Protein AF-A0A6L4YR92-F1 (afdb_monomer_lite)

Secondary structure (DSSP, 8-state):
-PPP-EEE---TT-TTHHHHHHHHHHHHHHTT--EEEEEEE--HHHHHHHHHTTEEEEEEETSB--B--TT---EES-S-SS---EEEPSB--TT-SB-TTSPBPHHHHHHHHHHHHHHHHHHHHHTPEEES--S-EEEESS--GGG---EEE-TTS-EEEE--B-SSS-EEEEEEETTEEEEEEE-TTB--EEEEEEEGGGGT-SSEEEEESSEEEEEEEETTEEEEEEEESSS-EEEEE-TT-EESSGGGEETTEEEEESTT-EEEEEETTEEEEEEEEEHHHHHHB-TTS-B----------EEE--S-EEEE--GGGG-SEEEEE-S-BGGGGT--SEEEEEEEE--TT-EEEEES--SEEEEEETTEEEEEEE-TT--EEE---S-SEEEEEEEE---BSS--TTSGGGSTT---B-SEEEEEEEEEE--S-EEEEE-SS-HHHHHTSPP-S-S-EE-TTS-----SSEEEEEEEEE---TT-SEEEEEEET--SEEEEEETTEEEEEEBTTB-EEE-GGG--TT--EEEEEEEEESSTTS---EEEEEEEEE---EEEEEEETTTHHHHTTS--EE--SSB-PPTT-EEEEEEE-TTSPPSSEEEEEEEESEEEEEEETTEEEEEEE-BSTT---EESS-TTEEEE-GGG--SS--EEEEEEEE-SSS-EEEEEEEEE-

Radius of gyration: 33.11 Å; chains: 1; bounding box: 82×46×98 Å

pLDDT: mean 91.85, std 6.63, range [56.75, 98.5]

Sequence (685 aa):
NVDVAFNFYPDSRDPYLEHICYITYKRMKEIGKPLLVTETNRDTFLLRRELACGTKLLGPYNQVAGTNFGFTNSVNNWGKRETPLSFITSDYNFRSLISPAGEYDAEALESRLFGGLLASLGVTLAAAEAQMEHGFAVTAEFTVPGQKFPALALKDGGWLLCTPNTTDTAGKASIKGNDINFESKVGGGRAPFFPIMVPLRRWGLEGRLEWASAEIAHVHAVQEDVHFLFYSEGEGQVCFHFPGAEALEEELLQDGVLLLSGSGATCTVKQNNRNIYISVLEREKAARLEADGSEWKLAVPTERKETPFCGKMEMCNNFDMWMGTRKDTCVASLETHGLWRGYGLYAFCTQPGNAILLKGAADILCVHNGDAFMGTRISAGQWQFFRGVSSGEWSIRTEIWGHSNFDDSRLDGMRLKSSKGISAAYEVLQDEDISGGWAFDYWEEDAAEALKKSLNGFEPMLTLNSWNTTRMPAKCLYRKTVAPGVDSNGWILWFDGNKALAKVYVNGKAVGDIKPLDPYLDISSCLVPGRTAEIAVAAIKKDWNEPVGTARLMHCRQITDCRLFLVSDTQIPEMLKATAKPAVFPVKPQPGEVMILAFDLDTCKQGCTYVHVAGKDLKYTAVFNDRVVGRIFLDGENKPWMIGGDPYRCYLPGPWFVEKGNILSLLIEATGMEPIIEGMTLEYI

Structure (mmCIF, N/CA/C/O backbone):
data_AF-A0A6L4YR92-F1
#
_entry.id   AF-A0A6L4YR92-F1
#
loop_
_atom_site.group_PDB
_atom_site.id
_atom_site.type_symbol
_atom_site.label_atom_id
_atom_site.label_alt_id
_atom_site.label_comp_id
_atom_site.label_asym_id
_atom_site.label_entity_id
_atom_site.label_seq_id
_atom_site.pdbx_PDB_ins_code
_atom_site.Cartn_x
_atom_site.Cartn_y
_atom_site.Cartn_z
_atom_site.occupancy
_atom_site.B_iso_or_equiv
_atom_site.auth_seq_id
_atom_site.auth_comp_id
_atom_site.auth_asym_id
_atom_site.auth_atom_id
_atom_site.pdbx_PDB_model_num
ATOM 1 N N . ASN A 1 1 ? -17.371 -28.639 -2.813 1.00 59.31 1 ASN A N 1
ATOM 2 C CA . ASN A 1 1 ? -18.037 -27.404 -2.355 1.00 59.31 1 ASN A CA 1
ATOM 3 C C . ASN A 1 1 ? -16.975 -26.365 -2.087 1.00 59.31 1 ASN A C 1
ATOM 5 O O . ASN A 1 1 ? -16.130 -26.618 -1.244 1.00 59.31 1 ASN A O 1
ATOM 9 N N . VAL A 1 2 ? -16.976 -25.273 -2.849 1.00 74.44 2 VAL A N 1
ATOM 10 C CA . VAL A 1 2 ? -16.113 -24.108 -2.611 1.00 74.44 2 VAL A CA 1
ATOM 11 C C . VAL A 1 2 ? -16.999 -23.052 -1.960 1.00 74.44 2 VAL A C 1
ATOM 13 O O . VAL A 1 2 ? -18.065 -22.754 -2.499 1.00 74.44 2 VAL A O 1
ATOM 16 N N . ASP A 1 3 ? -16.615 -22.557 -0.788 1.00 81.00 3 ASP A N 1
ATOM 17 C CA . ASP A 1 3 ? -17.281 -21.407 -0.181 1.00 81.00 3 ASP A CA 1
ATOM 18 C C . ASP A 1 3 ? -16.749 -20.128 -0.830 1.00 81.00 3 ASP A C 1
ATOM 20 O O . ASP A 1 3 ? -15.551 -19.998 -1.081 1.00 81.00 3 ASP A O 1
ATOM 24 N N . VAL A 1 4 ? -17.657 -19.210 -1.160 1.00 89.12 4 VAL A N 1
ATOM 25 C CA . VAL A 1 4 ? -17.315 -17.939 -1.802 1.00 89.12 4 VAL A CA 1
ATOM 26 C C . VAL A 1 4 ? -17.094 -16.898 -0.712 1.00 89.12 4 VAL A C 1
ATOM 28 O O . VAL A 1 4 ? -17.973 -16.680 0.122 1.00 89.12 4 VAL A O 1
ATOM 31 N N . ALA A 1 5 ? -15.930 -16.260 -0.740 1.00 92.62 5 ALA A N 1
ATOM 32 C CA . ALA A 1 5 ? -15.577 -15.138 0.115 1.00 92.62 5 ALA A CA 1
ATOM 33 C C . ALA A 1 5 ? -15.182 -13.932 -0.743 1.00 92.62 5 ALA A C 1
ATOM 35 O O . ALA A 1 5 ? -14.784 -14.087 -1.902 1.00 92.62 5 ALA A O 1
ATOM 36 N N . PHE A 1 6 ? -15.320 -12.739 -0.174 1.00 94.06 6 PHE A N 1
ATOM 37 C CA . PHE A 1 6 ? -15.102 -11.475 -0.865 1.00 94.06 6 PHE A CA 1
ATOM 38 C C . PHE A 1 6 ? -14.094 -10.610 -0.110 1.00 94.06 6 PHE A C 1
ATOM 40 O O . PHE A 1 6 ? -14.077 -10.604 1.120 1.00 94.06 6 PHE A O 1
ATOM 47 N N . ASN A 1 7 ? -13.324 -9.822 -0.858 1.00 93.06 7 ASN A N 1
ATOM 48 C CA . ASN A 1 7 ? -12.559 -8.705 -0.314 1.00 93.06 7 ASN A CA 1
ATOM 49 C C . ASN A 1 7 ? -13.274 -7.409 -0.710 1.00 93.06 7 ASN A C 1
ATOM 51 O O . ASN A 1 7 ? -13.479 -7.166 -1.903 1.00 93.06 7 ASN A O 1
ATOM 55 N N . PHE A 1 8 ? -13.678 -6.601 0.268 1.00 90.69 8 PHE A N 1
ATOM 56 C CA . PHE A 1 8 ? -14.417 -5.352 0.079 1.00 90.69 8 PHE A CA 1
ATOM 57 C C . PHE A 1 8 ? -13.581 -4.177 0.578 1.00 90.69 8 PHE A C 1
ATOM 59 O O . PHE A 1 8 ? -13.360 -4.034 1.766 1.00 90.69 8 PHE A O 1
ATOM 66 N N . TYR A 1 9 ? -13.157 -3.287 -0.319 1.00 89.62 9 TYR A N 1
ATOM 67 C CA . TYR A 1 9 ? -12.459 -2.049 0.058 1.00 89.62 9 TYR A CA 1
ATOM 68 C C . TYR A 1 9 ? -13.193 -0.797 -0.447 1.00 89.62 9 TYR A C 1
ATOM 70 O O . TYR A 1 9 ? -12.629 -0.034 -1.236 1.00 89.62 9 TYR A O 1
ATOM 78 N N . PRO A 1 10 ? -14.467 -0.592 -0.068 1.00 90.81 10 PRO A N 1
ATOM 79 C CA . PRO A 1 10 ? -15.174 0.638 -0.388 1.00 90.81 10 PRO A CA 1
ATOM 80 C C . PRO A 1 10 ? -14.630 1.806 0.446 1.00 90.81 10 PRO A C 1
ATOM 82 O O . PRO A 1 10 ? -14.001 1.622 1.492 1.00 90.81 10 PRO A O 1
ATOM 85 N N . ASP A 1 11 ? -14.929 3.024 0.005 1.00 90.50 11 ASP A N 1
ATOM 86 C CA . ASP A 1 11 ? -14.863 4.185 0.889 1.00 90.50 11 ASP A CA 1
ATOM 87 C C . ASP A 1 11 ? -15.846 3.969 2.056 1.00 90.50 11 ASP A C 1
ATOM 89 O O . ASP A 1 11 ? -16.998 3.577 1.833 1.00 90.50 11 ASP A O 1
ATOM 93 N N . SER A 1 12 ? -15.423 4.211 3.305 1.00 90.25 12 SER A N 1
ATOM 94 C CA . SER A 1 12 ? -16.286 3.997 4.475 1.00 90.25 12 SER A CA 1
ATOM 95 C C . SER A 1 12 ? -17.504 4.918 4.495 1.00 90.25 12 SER A C 1
ATOM 97 O O . SER A 1 12 ? -18.468 4.627 5.200 1.00 90.25 12 SER A O 1
ATOM 99 N N . ARG A 1 13 ? -17.513 5.978 3.678 1.00 90.38 13 ARG A N 1
ATOM 100 C CA . ARG A 1 13 ? -18.628 6.905 3.463 1.00 90.38 13 ARG A CA 1
ATOM 101 C C . ARG A 1 13 ? -19.330 6.715 2.125 1.00 90.38 13 ARG A C 1
ATOM 103 O O . ARG A 1 13 ? -20.161 7.552 1.778 1.00 90.38 13 ARG A O 1
ATOM 110 N N . ASP A 1 14 ? -19.052 5.631 1.394 1.00 90.31 14 ASP A N 1
ATOM 111 C CA . ASP A 1 14 ? -19.743 5.353 0.134 1.00 90.31 14 ASP A CA 1
ATOM 112 C C . ASP A 1 14 ? -21.267 5.352 0.371 1.00 90.31 14 ASP A C 1
ATOM 114 O O . ASP A 1 14 ? -21.763 4.538 1.167 1.00 90.31 14 ASP A O 1
ATOM 118 N N . PRO A 1 15 ? -22.017 6.255 -0.288 1.00 86.88 15 PRO A N 1
ATOM 119 C CA . PRO A 1 15 ? -23.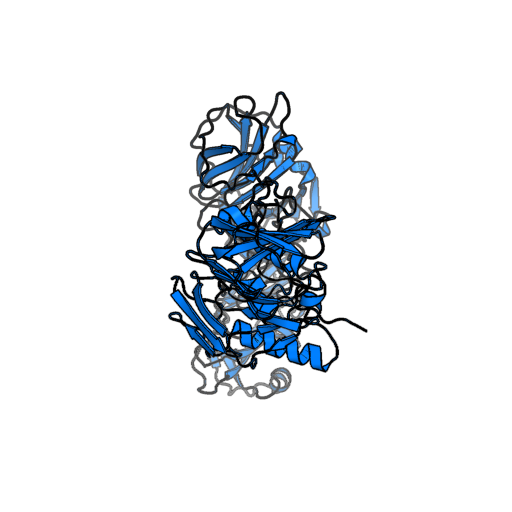459 6.368 -0.136 1.00 86.88 15 PRO A CA 1
ATOM 120 C C . PRO A 1 15 ? -24.249 5.123 -0.576 1.00 86.88 15 PRO A C 1
ATOM 122 O O . PRO A 1 15 ? -25.411 4.973 -0.205 1.00 86.88 15 PRO A O 1
ATOM 125 N N . TYR A 1 16 ? -23.655 4.240 -1.377 1.00 88.94 16 TYR A N 1
ATOM 126 C CA . TYR A 1 16 ? -24.318 3.064 -1.944 1.00 88.94 16 TYR A CA 1
ATOM 127 C C . TYR A 1 16 ? -23.929 1.749 -1.263 1.00 88.94 16 TYR A C 1
ATOM 129 O O . TYR A 1 16 ? -24.396 0.684 -1.683 1.00 88.94 16 TYR A O 1
ATOM 137 N N . LEU A 1 17 ? -23.105 1.800 -0.212 1.00 91.94 17 LEU A N 1
ATOM 138 C CA . LEU A 1 17 ? -22.574 0.609 0.448 1.00 91.94 17 LEU A CA 1
ATOM 139 C C . LEU A 1 17 ? -23.674 -0.362 0.890 1.00 91.94 17 LEU A C 1
ATOM 141 O O . LEU A 1 17 ? -23.579 -1.557 0.604 1.00 91.94 17 LEU A O 1
ATOM 145 N N . GLU A 1 18 ? -24.724 0.131 1.554 1.00 92.69 18 GLU A N 1
ATOM 146 C CA . GLU A 1 18 ? -25.806 -0.711 2.069 1.00 92.69 18 GLU A CA 1
ATOM 147 C C . GLU A 1 18 ? -26.493 -1.481 0.942 1.00 92.69 18 GLU A C 1
ATOM 149 O O . GLU A 1 18 ? -26.796 -2.668 1.070 1.00 92.69 18 GLU A O 1
ATOM 154 N N . HIS A 1 19 ? -26.708 -0.815 -0.193 1.00 91.25 19 HIS A N 1
ATOM 155 C CA . HIS A 1 19 ? -27.329 -1.418 -1.363 1.00 91.25 19 HIS A CA 1
ATOM 156 C C . HIS A 1 19 ? -26.458 -2.536 -1.949 1.00 91.25 19 HIS A C 1
ATOM 158 O O . HIS A 1 19 ? -26.958 -3.634 -2.214 1.00 91.25 19 HIS A O 1
ATOM 164 N N . ILE A 1 20 ? -25.158 -2.275 -2.111 1.00 91.94 20 ILE A N 1
ATOM 165 C CA . ILE A 1 20 ? -24.185 -3.232 -2.654 1.00 91.94 20 ILE A CA 1
ATOM 166 C C . ILE A 1 20 ? -24.067 -4.456 -1.735 1.00 91.94 20 ILE A C 1
ATOM 168 O O . ILE A 1 20 ? -24.200 -5.598 -2.195 1.00 91.94 20 ILE A O 1
ATOM 172 N N . CYS A 1 21 ? -23.881 -4.230 -0.432 1.00 94.31 21 CYS A N 1
ATOM 173 C CA . CYS A 1 21 ? -23.760 -5.298 0.557 1.00 94.31 21 CYS A CA 1
ATOM 174 C C . CYS A 1 21 ? -25.042 -6.133 0.626 1.00 94.31 21 CYS A C 1
ATOM 176 O O . CYS A 1 21 ? -24.981 -7.359 0.552 1.00 94.31 21 CYS A O 1
ATOM 178 N N . TYR A 1 22 ? -26.212 -5.490 0.674 1.00 95.00 22 TYR A N 1
ATOM 179 C CA . TYR A 1 22 ? -27.490 -6.187 0.793 1.00 95.00 22 TYR A CA 1
ATOM 180 C C . TYR A 1 22 ? -27.853 -7.012 -0.449 1.00 95.00 22 TYR A C 1
ATOM 182 O O . TYR A 1 22 ? -28.361 -8.128 -0.325 1.00 95.00 22 TYR A O 1
ATOM 190 N N . ILE A 1 23 ? -27.578 -6.515 -1.663 1.00 95.12 23 ILE A N 1
ATOM 191 C CA . ILE A 1 23 ? -27.758 -7.314 -2.888 1.00 95.12 23 ILE A CA 1
ATOM 192 C C . ILE A 1 23 ? -26.857 -8.547 -2.859 1.00 95.12 23 ILE A C 1
ATOM 194 O O . ILE A 1 23 ? -27.307 -9.642 -3.201 1.00 95.12 23 ILE A O 1
ATOM 198 N N . THR A 1 24 ? -25.604 -8.379 -2.438 1.00 95.81 24 THR A N 1
ATOM 199 C CA . THR A 1 24 ? -24.652 -9.488 -2.340 1.00 95.81 24 THR A CA 1
ATOM 200 C C . THR A 1 24 ? -25.116 -10.506 -1.298 1.00 95.81 24 THR A C 1
ATOM 202 O O . THR A 1 24 ? -25.176 -11.696 -1.597 1.00 95.81 24 THR A O 1
ATOM 205 N N . TYR A 1 25 ? -25.560 -10.047 -0.124 1.00 96.62 25 TYR A N 1
ATOM 206 C CA . TYR A 1 25 ? -26.161 -10.888 0.911 1.00 96.62 25 TYR A CA 1
ATOM 207 C C . TYR A 1 25 ? -27.347 -11.703 0.382 1.00 96.62 25 TYR A C 1
ATOM 209 O O . TYR A 1 25 ? -27.378 -12.918 0.574 1.00 96.62 25 TYR A O 1
ATOM 217 N N . LYS A 1 26 ? -28.292 -11.077 -0.335 1.00 96.94 26 LYS A N 1
ATOM 218 C CA . LYS A 1 26 ? -29.446 -11.789 -0.910 1.00 96.94 26 LYS A CA 1
ATOM 219 C C . LYS A 1 26 ? -29.023 -12.883 -1.887 1.00 96.94 26 LYS A C 1
ATOM 221 O O . LYS A 1 26 ? -29.503 -14.004 -1.766 1.00 96.94 26 LYS A O 1
ATOM 226 N N . ARG A 1 27 ? -28.081 -12.591 -2.790 1.00 96.12 27 ARG A N 1
ATOM 227 C CA . ARG A 1 27 ? -27.544 -13.583 -3.739 1.00 96.12 27 ARG A CA 1
ATOM 228 C C . ARG A 1 27 ? -26.879 -14.760 -3.028 1.00 96.12 27 ARG A C 1
ATOM 230 O O . ARG A 1 27 ? -27.079 -15.903 -3.420 1.00 96.12 27 ARG A O 1
ATOM 237 N N . MET A 1 28 ? -26.116 -14.493 -1.967 1.00 95.81 28 MET A N 1
ATOM 238 C CA . MET A 1 28 ? -25.505 -15.549 -1.155 1.00 95.81 28 MET A CA 1
ATOM 239 C C . MET A 1 28 ? -26.571 -16.388 -0.438 1.00 95.81 28 MET A C 1
ATOM 241 O O . MET A 1 28 ? -26.517 -17.619 -0.470 1.00 95.81 28 MET A O 1
ATOM 245 N N . LYS A 1 29 ? -27.598 -15.741 0.127 1.00 94.69 29 LYS A N 1
ATOM 246 C CA . LYS A 1 29 ? -28.724 -16.420 0.780 1.00 94.69 29 LYS A CA 1
ATOM 247 C C . LYS A 1 29 ? -29.507 -17.311 -0.192 1.00 94.69 29 LYS A C 1
ATOM 249 O O . LYS A 1 29 ? -29.841 -18.434 0.175 1.00 94.69 29 LYS A O 1
ATOM 254 N N . GLU A 1 30 ? -29.757 -16.852 -1.420 1.00 95.50 30 GLU A N 1
ATOM 255 C CA . GLU A 1 30 ? -30.445 -17.614 -2.480 1.00 95.50 30 GLU A CA 1
ATOM 256 C C . GLU A 1 30 ? -29.746 -18.944 -2.802 1.00 95.50 30 GLU A C 1
ATOM 258 O O . GLU A 1 30 ? -30.413 -19.934 -3.095 1.00 95.50 30 GLU A O 1
ATOM 263 N N . ILE A 1 31 ? -28.416 -18.995 -2.683 1.00 94.75 31 ILE A N 1
ATOM 264 C CA . ILE A 1 31 ? -27.623 -20.221 -2.869 1.00 94.75 31 ILE A CA 1
ATOM 265 C C . ILE A 1 31 ? -27.322 -20.960 -1.552 1.00 94.75 31 ILE A C 1
ATOM 267 O O . ILE A 1 31 ? -26.492 -21.869 -1.526 1.00 94.75 31 ILE A O 1
ATOM 271 N N . GLY A 1 32 ? -27.976 -20.580 -0.448 1.00 94.19 32 GLY A N 1
ATOM 272 C CA . GLY A 1 32 ? -27.820 -21.214 0.864 1.00 94.19 32 GLY A CA 1
ATOM 273 C C . GLY A 1 32 ? -26.460 -20.968 1.524 1.00 94.19 32 GLY A C 1
ATOM 274 O O . GLY A 1 32 ? -25.977 -21.822 2.269 1.00 94.19 32 GLY A O 1
ATOM 275 N N . LYS A 1 33 ? -25.814 -19.832 1.235 1.00 94.88 33 LYS A N 1
ATOM 276 C CA . LYS A 1 33 ? -24.490 -19.463 1.754 1.00 94.88 33 LYS A CA 1
ATOM 277 C C . LYS A 1 33 ? -24.526 -18.131 2.518 1.00 94.88 33 LYS A C 1
ATOM 279 O O . LYS A 1 33 ? -25.312 -17.248 2.180 1.00 94.88 33 LYS A O 1
ATOM 284 N N . PRO A 1 34 ? -23.683 -17.952 3.550 1.00 95.19 34 PRO A N 1
ATOM 285 C CA . PRO A 1 34 ? -23.511 -16.654 4.194 1.00 95.19 34 PRO A CA 1
ATOM 286 C C . PRO A 1 34 ? -22.682 -15.707 3.316 1.00 95.19 34 PRO A C 1
ATOM 288 O O . PRO A 1 34 ? -21.869 -16.148 2.506 1.00 95.19 34 PRO A O 1
ATOM 291 N N . LEU A 1 35 ? -22.845 -14.399 3.519 1.00 96.25 35 LEU A N 1
ATOM 292 C CA . LEU A 1 35 ? -21.902 -13.410 3.000 1.00 96.25 35 LEU A CA 1
ATOM 293 C C . LEU A 1 35 ? -20.669 -13.367 3.912 1.00 96.25 35 LEU A C 1
ATOM 295 O O . LEU A 1 35 ? -20.780 -13.014 5.089 1.00 96.25 35 LEU A O 1
ATOM 299 N N . LEU A 1 36 ? -19.512 -13.746 3.368 1.00 96.75 36 LEU A N 1
ATOM 300 C CA . LEU A 1 36 ? -18.225 -13.758 4.062 1.00 96.75 36 LEU A CA 1
ATOM 301 C C . LEU A 1 36 ? -17.308 -12.702 3.434 1.00 96.75 36 LEU A C 1
ATOM 303 O O . LEU A 1 36 ? -16.942 -12.834 2.266 1.00 96.75 36 LEU A O 1
ATOM 307 N N . VAL A 1 37 ? -16.948 -11.671 4.198 1.00 96.81 37 VAL A N 1
ATOM 308 C CA . VAL A 1 37 ? -16.006 -10.625 3.781 1.00 96.81 37 VAL A CA 1
ATOM 309 C C . VAL A 1 37 ? -14.687 -10.863 4.507 1.00 96.81 37 VAL A C 1
ATOM 311 O O . VAL A 1 37 ? -14.541 -10.514 5.675 1.00 96.81 37 VAL A O 1
ATOM 314 N N . THR A 1 38 ? -13.748 -11.531 3.841 1.00 95.19 38 THR A N 1
ATOM 315 C CA . THR A 1 38 ? -12.481 -11.984 4.438 1.00 95.19 38 THR A CA 1
ATOM 316 C C . THR A 1 38 ? -11.450 -10.882 4.594 1.00 95.19 38 THR A C 1
ATOM 318 O O . THR A 1 38 ? -10.593 -10.999 5.464 1.00 95.19 38 THR A O 1
ATOM 321 N N . GLU A 1 39 ? -11.545 -9.821 3.793 1.00 94.69 39 GLU A N 1
ATOM 322 C CA . GLU A 1 39 ? -10.717 -8.624 3.933 1.00 94.69 39 GLU A CA 1
ATOM 323 C C . GLU A 1 39 ? -11.549 -7.365 3.647 1.00 94.69 39 GLU A C 1
ATOM 325 O O . GLU A 1 39 ? -12.204 -7.268 2.608 1.00 94.69 39 GLU A O 1
ATOM 330 N N . THR A 1 40 ? -11.524 -6.406 4.571 1.00 94.56 40 THR A N 1
ATOM 331 C CA . THR A 1 40 ? -12.139 -5.076 4.442 1.00 94.56 40 THR A CA 1
ATOM 332 C C . THR A 1 40 ? -11.363 -4.034 5.246 1.00 94.56 40 THR A C 1
ATOM 334 O O . THR A 1 40 ? -10.403 -4.368 5.945 1.00 94.56 40 THR A O 1
ATOM 337 N N . ASN A 1 41 ? -11.736 -2.758 5.150 1.00 91.25 41 ASN A N 1
ATOM 338 C CA . ASN A 1 41 ? -11.138 -1.724 5.992 1.00 91.25 41 ASN A CA 1
ATOM 339 C C . ASN A 1 41 ? -11.540 -1.937 7.464 1.00 91.25 41 ASN A C 1
ATOM 341 O O . ASN A 1 41 ? -12.635 -2.393 7.774 1.00 91.25 41 ASN A O 1
ATOM 345 N N . ARG A 1 42 ? -10.644 -1.601 8.388 1.00 92.00 42 ARG A N 1
ATOM 346 C CA . ARG A 1 42 ? -10.816 -1.831 9.835 1.00 92.00 42 ARG A CA 1
ATOM 347 C C . ARG A 1 42 ? -11.644 -0.767 10.560 1.00 92.00 42 ARG A C 1
ATOM 349 O O . ARG A 1 42 ? -11.835 -0.884 11.763 1.00 92.00 42 ARG A O 1
ATOM 356 N N . ASP A 1 43 ? -12.068 0.270 9.843 1.00 92.19 43 ASP A N 1
ATOM 357 C CA . ASP A 1 43 ? -12.947 1.321 10.355 1.00 92.19 43 ASP A CA 1
ATOM 358 C C . ASP A 1 43 ? -14.257 0.694 10.865 1.00 92.19 43 ASP A C 1
ATOM 360 O O . ASP A 1 43 ? -15.020 0.094 10.103 1.00 92.19 43 ASP A O 1
ATOM 364 N N . THR A 1 44 ? -14.531 0.835 12.161 1.00 94.81 44 THR A N 1
ATOM 365 C CA . THR A 1 44 ? -15.702 0.263 12.830 1.00 94.81 44 THR A CA 1
ATOM 366 C C . THR A 1 44 ? -17.004 0.803 12.239 1.00 94.81 44 THR A C 1
ATOM 368 O O . THR A 1 44 ? -18.004 0.082 12.220 1.00 94.81 44 THR A O 1
ATOM 371 N N . PHE A 1 45 ? -17.022 2.031 11.703 1.00 95.31 45 PHE A N 1
ATOM 372 C CA . PHE A 1 45 ? -18.170 2.563 10.968 1.00 95.31 45 PHE A CA 1
ATOM 373 C C . PHE A 1 45 ? -18.497 1.692 9.754 1.00 95.31 45 PHE A C 1
ATOM 375 O O . PHE A 1 45 ? -19.651 1.294 9.587 1.00 95.31 45 PHE A O 1
ATOM 382 N N . LEU A 1 46 ? -17.490 1.330 8.954 1.00 95.88 46 LEU A N 1
ATOM 383 C CA . LEU A 1 46 ? -17.664 0.445 7.801 1.00 95.88 46 LEU A CA 1
ATOM 384 C C . LEU A 1 46 ? -18.126 -0.952 8.236 1.00 95.88 46 LEU A C 1
ATOM 386 O O . LEU A 1 46 ? -19.128 -1.454 7.725 1.00 95.88 46 LEU A O 1
ATOM 390 N N . LEU A 1 47 ? -17.443 -1.551 9.215 1.00 97.38 47 LEU A N 1
ATOM 391 C CA . LEU A 1 47 ? -17.737 -2.908 9.694 1.00 97.38 47 LEU A CA 1
ATOM 392 C C . LEU A 1 47 ? -19.180 -3.050 10.198 1.00 97.38 47 LEU A C 1
ATOM 394 O O . LEU A 1 47 ? -19.848 -4.057 9.949 1.00 97.38 47 LEU A O 1
ATOM 398 N N . ARG A 1 48 ? -19.692 -2.021 10.883 1.00 97.56 48 ARG A N 1
ATOM 399 C CA . ARG A 1 48 ? -21.084 -1.964 11.349 1.00 97.56 48 ARG A CA 1
ATOM 400 C C . ARG A 1 48 ? -22.071 -1.921 10.186 1.00 97.56 48 ARG A C 1
ATOM 402 O O . ARG A 1 48 ? -23.058 -2.655 10.211 1.00 97.56 48 ARG A O 1
ATOM 409 N N . ARG A 1 49 ? -21.798 -1.115 9.155 1.00 96.12 49 ARG A N 1
ATOM 410 C CA . ARG A 1 49 ? -22.640 -1.023 7.947 1.00 96.12 49 ARG A CA 1
ATOM 411 C C . ARG A 1 49 ? -22.678 -2.350 7.185 1.00 96.12 49 ARG A C 1
ATOM 413 O O . ARG A 1 49 ? -23.753 -2.797 6.783 1.00 96.12 49 ARG A O 1
ATOM 420 N N . GLU A 1 50 ? -21.533 -3.019 7.046 1.00 97.38 50 GLU A N 1
ATOM 421 C CA . GLU A 1 50 ? -21.443 -4.349 6.432 1.00 97.38 50 GLU A CA 1
ATOM 422 C C . GLU A 1 50 ? -22.234 -5.400 7.231 1.00 97.38 50 GLU A C 1
ATOM 424 O O . GLU A 1 50 ? -23.040 -6.139 6.655 1.00 97.38 50 GLU A O 1
ATOM 429 N N . LEU A 1 51 ? -22.071 -5.438 8.563 1.00 98.06 51 LEU A N 1
ATOM 430 C CA . LEU A 1 51 ? -22.840 -6.330 9.438 1.00 98.06 51 LEU A CA 1
ATOM 431 C C . LEU A 1 51 ? -24.345 -6.098 9.293 1.00 98.06 51 LEU A C 1
ATOM 433 O O . LEU A 1 51 ? -25.098 -7.059 9.130 1.00 98.06 51 LEU A O 1
ATOM 437 N N . ALA A 1 52 ? -24.782 -4.834 9.335 1.00 97.38 52 ALA A N 1
ATOM 438 C CA . ALA A 1 52 ? -26.190 -4.461 9.232 1.00 97.38 52 ALA A CA 1
ATOM 439 C C . ALA A 1 52 ? -26.828 -4.971 7.930 1.00 97.38 52 ALA A C 1
ATOM 441 O O . ALA A 1 52 ? -28.004 -5.332 7.905 1.00 97.38 52 ALA A O 1
ATOM 442 N N . CYS A 1 53 ? -26.034 -5.068 6.863 1.00 96.56 53 CYS A N 1
ATOM 443 C CA . CYS A 1 53 ? -26.467 -5.556 5.557 1.00 96.56 53 CYS A CA 1
ATOM 444 C C . CYS A 1 53 ? -26.363 -7.077 5.380 1.00 96.56 53 CYS A C 1
ATOM 446 O O . CYS A 1 53 ? -26.698 -7.584 4.308 1.00 96.56 53 CYS A O 1
ATOM 448 N N . GLY A 1 54 ? -25.957 -7.813 6.420 1.00 96.69 54 GLY A N 1
ATOM 449 C CA . GLY A 1 54 ? -26.025 -9.274 6.470 1.00 96.69 54 GLY A CA 1
ATOM 450 C C . GLY A 1 54 ? -24.686 -9.998 6.354 1.00 96.69 54 GLY A C 1
ATOM 451 O O . GLY A 1 54 ? -24.686 -11.231 6.307 1.00 96.69 54 GLY A O 1
ATOM 452 N N . THR A 1 55 ? -23.558 -9.281 6.340 1.00 97.25 55 THR A N 1
ATOM 453 C CA . THR A 1 55 ? -22.225 -9.895 6.401 1.00 97.25 55 THR A CA 1
ATOM 454 C C . THR A 1 55 ? -22.052 -10.675 7.706 1.00 97.25 55 THR A C 1
ATOM 456 O O . THR A 1 55 ? -22.374 -10.179 8.784 1.00 97.25 55 THR A O 1
ATOM 459 N N . LYS A 1 56 ? -21.572 -11.923 7.617 1.00 95.62 56 LYS A N 1
ATOM 460 C CA . LYS A 1 56 ? -21.436 -12.844 8.765 1.00 95.62 56 LYS A CA 1
ATOM 461 C C . LYS A 1 56 ? -20.005 -13.096 9.207 1.00 95.62 56 LYS A C 1
ATOM 463 O O . LYS A 1 56 ? -19.792 -13.490 10.348 1.00 95.62 56 LYS A O 1
ATOM 468 N N . LEU A 1 57 ? -19.046 -12.851 8.325 1.00 95.88 57 LEU A N 1
ATOM 469 C CA . LEU A 1 57 ? -17.630 -12.811 8.656 1.00 95.88 57 LEU A CA 1
ATOM 470 C C . LEU A 1 57 ? -17.088 -11.467 8.188 1.00 95.88 57 LEU A C 1
ATOM 472 O O . LEU A 1 57 ? -17.256 -11.130 7.020 1.00 95.88 57 LEU A O 1
ATOM 476 N N . LEU A 1 58 ? -16.491 -10.729 9.120 1.00 95.69 58 LEU A N 1
ATOM 477 C CA . LEU A 1 58 ? -15.851 -9.439 8.901 1.00 95.69 58 LEU A CA 1
ATOM 478 C C . LEU A 1 58 ? -14.355 -9.628 9.135 1.00 95.69 58 LEU A C 1
ATOM 480 O O . LEU A 1 58 ? -13.952 -9.950 10.253 1.00 95.69 58 LEU A O 1
ATOM 484 N N . GLY A 1 59 ? -13.549 -9.459 8.092 1.00 95.25 59 GLY A N 1
ATOM 485 C CA . GLY A 1 59 ? -12.092 -9.530 8.152 1.00 95.25 59 GLY A CA 1
ATOM 486 C C . GLY A 1 59 ? -11.449 -8.143 8.090 1.00 95.25 59 GLY A C 1
ATOM 487 O O . GLY A 1 59 ? -10.998 -7.740 7.021 1.00 95.25 59 GLY A O 1
ATOM 488 N N . PRO A 1 60 ? -11.409 -7.375 9.191 1.00 93.56 60 PRO A N 1
ATOM 489 C CA . PRO A 1 60 ? -10.789 -6.053 9.205 1.00 93.56 60 PRO A CA 1
ATOM 490 C C . PRO A 1 60 ? -9.269 -6.142 9.006 1.00 93.56 60 PRO A C 1
ATOM 492 O O . PRO A 1 60 ? -8.540 -6.644 9.862 1.00 93.56 60 PRO A O 1
ATOM 495 N N . TYR A 1 61 ? -8.780 -5.603 7.892 1.00 91.31 61 TYR A N 1
ATOM 496 C CA . TYR A 1 61 ? -7.368 -5.573 7.519 1.00 91.31 61 TYR A CA 1
ATOM 497 C C . TYR A 1 61 ? -6.807 -4.141 7.695 1.00 91.31 61 TYR A C 1
ATOM 499 O O . TYR A 1 61 ? -7.264 -3.197 7.050 1.00 91.31 61 TYR A O 1
ATOM 507 N N . ASN A 1 62 ? -5.830 -3.862 8.566 1.00 87.69 62 ASN A N 1
ATOM 508 C CA . ASN A 1 62 ? -5.185 -4.715 9.569 1.00 87.69 62 ASN A CA 1
ATOM 509 C C . ASN A 1 62 ? -5.558 -4.283 10.988 1.00 87.69 62 ASN A C 1
ATOM 511 O O . ASN A 1 62 ? -5.536 -3.098 11.307 1.00 87.69 62 ASN A O 1
ATOM 515 N N . GLN A 1 63 ? -5.830 -5.244 11.867 1.00 90.75 63 GLN A N 1
ATOM 516 C CA . GLN A 1 63 ? -5.969 -4.968 13.302 1.00 90.75 63 GLN A CA 1
ATOM 517 C C . GLN A 1 63 ? -4.603 -4.713 13.952 1.00 90.75 63 GLN A C 1
ATOM 519 O O . GLN A 1 63 ? -4.464 -3.793 14.754 1.00 90.75 63 GLN A O 1
ATOM 524 N N . VAL A 1 64 ? -3.591 -5.489 13.551 1.00 92.44 64 VAL A N 1
ATOM 525 C CA . VAL A 1 64 ? -2.181 -5.313 13.917 1.00 92.44 64 VAL A CA 1
ATOM 526 C C . VAL A 1 64 ? -1.352 -5.541 12.661 1.00 92.44 64 VAL A C 1
ATOM 528 O O . VAL A 1 64 ? -1.339 -6.652 12.138 1.00 92.44 64 VAL A O 1
ATOM 531 N N . ALA A 1 65 ? -0.696 -4.505 12.147 1.00 88.31 65 ALA A N 1
ATOM 532 C CA . ALA A 1 65 ? 0.092 -4.636 10.921 1.00 88.31 65 ALA A CA 1
ATOM 533 C C . ALA A 1 65 ? 1.589 -4.860 11.182 1.00 88.31 65 ALA A C 1
ATOM 535 O O . ALA A 1 65 ? 2.188 -5.751 10.584 1.00 88.31 65 ALA A O 1
ATOM 536 N N . GLY A 1 66 ? 2.186 -4.094 12.102 1.00 93.00 66 GLY A N 1
ATOM 537 C CA . GLY A 1 66 ? 3.596 -4.232 12.481 1.00 93.00 66 GLY A CA 1
ATOM 538 C C . GLY A 1 66 ? 4.580 -3.460 11.593 1.00 93.00 66 GLY A C 1
ATOM 539 O O . GLY A 1 66 ? 4.250 -2.423 11.019 1.00 93.00 66 GLY A O 1
ATOM 540 N N . THR A 1 67 ? 5.813 -3.963 11.513 1.00 95.19 67 THR A N 1
ATOM 541 C CA . THR A 1 67 ? 6.935 -3.347 10.784 1.00 95.19 67 THR A CA 1
ATOM 542 C C . THR A 1 67 ? 7.543 -4.361 9.820 1.00 95.19 67 THR A C 1
ATOM 544 O O . THR A 1 67 ? 7.834 -5.494 10.206 1.00 95.19 67 THR A O 1
ATOM 547 N N . ASN A 1 68 ? 7.808 -3.941 8.584 1.00 96.06 68 ASN A N 1
ATOM 548 C CA . ASN A 1 68 ? 8.554 -4.723 7.600 1.00 96.06 68 ASN A CA 1
ATOM 549 C C . ASN A 1 68 ? 10.062 -4.618 7.883 1.00 96.06 68 ASN A C 1
ATOM 551 O O . ASN A 1 68 ? 10.775 -3.835 7.257 1.00 96.06 68 ASN A O 1
ATOM 555 N N . PHE A 1 69 ? 10.550 -5.384 8.861 1.00 95.88 69 PHE A N 1
ATOM 556 C CA . PHE A 1 69 ? 11.981 -5.475 9.169 1.00 95.88 69 PHE A CA 1
ATOM 557 C C . PHE A 1 69 ? 12.774 -6.145 8.038 1.00 95.88 69 PHE A C 1
ATOM 559 O O . PHE A 1 69 ? 12.231 -6.910 7.238 1.00 95.88 69 PHE A O 1
ATOM 566 N N . GLY A 1 70 ? 14.090 -5.931 7.985 1.00 95.06 70 GLY A N 1
ATOM 567 C CA . GLY A 1 70 ? 14.893 -6.535 6.922 1.00 95.06 70 GLY A CA 1
ATOM 568 C C . GLY A 1 70 ? 14.572 -5.967 5.542 1.00 95.06 70 GLY A C 1
ATOM 569 O O . GLY A 1 70 ? 14.196 -4.809 5.379 1.00 95.06 70 GLY A O 1
ATOM 570 N N . PHE A 1 71 ? 14.709 -6.826 4.537 1.00 94.88 71 PHE A N 1
ATOM 571 C CA . PHE A 1 71 ? 14.324 -6.555 3.153 1.00 94.88 71 PHE A CA 1
ATOM 572 C C . PHE A 1 71 ? 12.993 -7.251 2.832 1.00 94.88 71 PHE A C 1
ATOM 574 O O . PHE A 1 71 ? 12.875 -7.981 1.849 1.00 94.88 71 PHE A O 1
ATOM 581 N N . THR A 1 72 ? 12.002 -7.094 3.718 1.00 94.56 72 THR A N 1
ATOM 582 C CA . THR A 1 72 ? 10.680 -7.743 3.598 1.00 94.56 72 THR A CA 1
ATOM 583 C C . THR A 1 72 ? 9.574 -6.815 3.101 1.00 94.56 72 THR A C 1
ATOM 585 O O . THR A 1 72 ? 8.427 -7.239 2.982 1.00 94.56 72 THR A O 1
ATOM 588 N N . ASN A 1 73 ? 9.905 -5.566 2.757 1.00 94.94 73 ASN A N 1
ATOM 589 C CA . ASN A 1 73 ? 8.988 -4.694 2.026 1.00 94.94 73 ASN A CA 1
ATOM 590 C C . ASN A 1 73 ? 8.610 -5.313 0.666 1.00 94.94 73 ASN A C 1
ATOM 592 O O . ASN A 1 73 ? 9.265 -6.222 0.156 1.00 94.94 73 ASN A O 1
ATOM 596 N N . SER A 1 74 ? 7.552 -4.782 0.063 1.00 94.19 74 SER A N 1
ATOM 597 C CA . SER A 1 74 ? 7.082 -5.143 -1.275 1.00 94.19 74 SER A CA 1
ATOM 598 C C . SER A 1 74 ? 6.899 -3.898 -2.141 1.00 94.19 74 SER A C 1
ATOM 600 O O . SER A 1 74 ? 6.962 -2.765 -1.657 1.00 94.19 74 SER A O 1
ATOM 602 N N . VAL A 1 75 ? 6.675 -4.110 -3.434 1.00 94.44 75 VAL A N 1
ATOM 603 C CA . VAL A 1 75 ? 6.147 -3.087 -4.349 1.00 94.44 75 VAL A CA 1
ATOM 604 C C . VAL A 1 75 ? 4.766 -3.516 -4.818 1.00 94.44 75 VAL A C 1
ATOM 606 O O . VAL A 1 75 ? 4.517 -4.705 -4.957 1.00 94.44 75 VAL A O 1
ATOM 609 N N . ASN A 1 76 ? 3.836 -2.614 -5.093 1.00 92.69 76 ASN A N 1
ATOM 610 C CA . ASN A 1 76 ? 2.523 -3.017 -5.597 1.00 92.69 76 ASN A CA 1
ATOM 611 C C . ASN A 1 76 ? 1.854 -1.962 -6.467 1.00 92.69 76 ASN A C 1
ATOM 613 O O . ASN A 1 76 ? 2.494 -1.002 -6.887 1.00 92.69 76 ASN A O 1
ATOM 617 N N . ASN A 1 77 ? 0.587 -2.209 -6.802 1.00 91.75 77 ASN A N 1
ATOM 618 C CA . ASN A 1 77 ? -0.201 -1.396 -7.718 1.00 91.75 77 ASN A CA 1
ATOM 619 C C . ASN A 1 77 ? -1.136 -0.397 -7.006 1.00 91.75 77 ASN A C 1
ATOM 621 O O . ASN A 1 77 ? -2.113 0.062 -7.602 1.00 91.75 77 ASN A O 1
ATOM 625 N N . TRP A 1 78 ? -0.850 -0.062 -5.742 1.00 91.44 78 TRP A N 1
ATOM 626 C CA . TRP A 1 78 ? -1.588 0.927 -4.941 1.00 91.44 78 TRP A CA 1
ATOM 627 C C . TRP A 1 78 ? -1.118 2.371 -5.184 1.00 91.44 78 TRP A C 1
ATOM 629 O O . TRP A 1 78 ? -1.427 3.281 -4.410 1.00 91.44 78 TRP A O 1
ATOM 639 N N . GLY A 1 79 ? -0.341 2.592 -6.245 1.00 90.06 79 GLY A N 1
ATOM 640 C CA . GLY A 1 79 ? 0.063 3.909 -6.702 1.00 90.06 79 GLY A CA 1
ATOM 641 C C . GLY A 1 79 ? -1.082 4.699 -7.334 1.00 90.06 79 GLY A C 1
ATOM 642 O O . GLY A 1 79 ? -2.268 4.378 -7.230 1.00 90.06 79 GLY A O 1
ATOM 643 N N . LYS A 1 80 ? -0.719 5.783 -8.015 1.00 85.94 80 LYS A N 1
ATOM 644 C CA . LYS A 1 80 ? -1.680 6.667 -8.680 1.00 85.94 80 LYS A CA 1
ATOM 645 C C . LYS A 1 80 ? -2.052 6.112 -10.054 1.00 85.94 80 LYS A C 1
ATOM 647 O O . LYS A 1 80 ? -1.389 5.242 -10.607 1.00 85.94 80 LYS A O 1
ATOM 652 N N . ARG A 1 81 ? -3.115 6.654 -10.655 1.00 76.31 81 ARG A N 1
ATOM 653 C CA . ARG A 1 81 ? -3.626 6.194 -11.959 1.00 76.31 81 ARG A CA 1
ATOM 654 C C . ARG A 1 81 ? -2.555 6.163 -13.060 1.00 76.31 81 ARG A C 1
ATOM 656 O O . ARG A 1 81 ? -2.538 5.223 -13.850 1.00 76.31 81 ARG A O 1
ATOM 663 N N . GLU A 1 82 ? -1.703 7.185 -13.114 1.00 79.81 82 GLU A N 1
ATOM 664 C CA . GLU A 1 82 ? -0.645 7.332 -14.126 1.00 79.81 82 GLU A CA 1
ATOM 665 C C . GLU A 1 82 ? 0.664 6.639 -13.722 1.00 79.81 82 GLU A C 1
ATOM 667 O O . GLU A 1 82 ? 1.427 6.211 -14.579 1.00 79.81 82 GLU A O 1
ATOM 672 N N . THR A 1 83 ? 0.893 6.470 -12.420 1.00 84.62 83 THR A N 1
ATOM 673 C CA . THR A 1 83 ? 2.062 5.807 -11.833 1.00 84.62 83 THR A CA 1
ATOM 674 C C . THR A 1 83 ? 1.581 4.728 -10.864 1.00 84.62 83 THR A C 1
ATOM 676 O O . THR A 1 83 ? 1.513 4.962 -9.657 1.00 84.62 83 THR A O 1
ATOM 679 N N . PRO A 1 84 ? 1.187 3.545 -11.376 1.00 89.94 84 PRO A N 1
ATOM 680 C CA . PRO A 1 84 ? 0.548 2.518 -10.558 1.00 89.94 84 PRO A CA 1
ATOM 681 C C . PRO A 1 84 ? 1.484 1.919 -9.515 1.00 89.94 84 PRO A C 1
ATOM 683 O O . PRO A 1 84 ? 1.010 1.391 -8.520 1.00 89.94 84 PRO A O 1
ATOM 686 N N . LEU A 1 85 ? 2.792 2.021 -9.735 1.00 93.00 85 LEU A N 1
ATOM 687 C CA . LEU A 1 85 ? 3.813 1.546 -8.823 1.00 93.00 85 LEU A CA 1
ATOM 688 C C . LEU A 1 85 ? 3.770 2.285 -7.484 1.00 93.00 85 LEU A C 1
ATOM 690 O O . LEU A 1 85 ? 3.836 3.514 -7.426 1.00 93.00 85 LEU A O 1
ATOM 694 N N . SER A 1 86 ? 3.771 1.509 -6.412 1.00 95.00 86 SER A N 1
ATOM 695 C CA . SER A 1 86 ? 3.927 1.978 -5.045 1.00 95.00 86 SER A CA 1
ATOM 696 C C . SER A 1 86 ? 4.898 1.105 -4.270 1.00 95.00 86 SER A C 1
ATOM 698 O O . SER A 1 86 ? 4.996 -0.098 -4.498 1.00 95.00 86 SER A O 1
ATOM 700 N N . PHE A 1 87 ? 5.638 1.725 -3.361 1.00 96.44 87 PHE A N 1
ATOM 701 C CA . PHE A 1 87 ? 6.621 1.074 -2.508 1.00 96.44 87 PHE A CA 1
ATOM 702 C C . PHE A 1 87 ? 6.030 0.934 -1.113 1.00 96.44 87 PHE A C 1
ATOM 704 O O . PHE A 1 87 ? 5.558 1.915 -0.534 1.00 96.44 87 PHE A O 1
ATOM 711 N N . ILE A 1 88 ? 6.065 -0.276 -0.560 1.00 96.50 88 ILE A N 1
ATOM 712 C CA . ILE A 1 88 ? 5.593 -0.502 0.799 1.00 96.50 88 ILE A CA 1
ATOM 713 C C . ILE A 1 88 ? 6.629 0.004 1.803 1.00 96.50 88 ILE A C 1
ATOM 715 O O . ILE A 1 88 ? 7.809 -0.348 1.733 1.00 96.50 88 ILE A O 1
ATOM 719 N N . THR A 1 89 ? 6.185 0.828 2.744 1.00 96.81 89 THR A N 1
ATOM 720 C CA . THR A 1 89 ? 6.996 1.412 3.817 1.00 96.81 89 THR A CA 1
ATOM 721 C C . THR A 1 89 ? 7.482 0.365 4.816 1.00 96.81 89 THR A C 1
ATOM 723 O O . THR A 1 89 ? 6.951 -0.744 4.909 1.00 96.81 89 THR A O 1
ATOM 726 N N . SER A 1 90 ? 8.538 0.709 5.558 1.00 97.00 90 SER A N 1
ATOM 727 C CA . SER A 1 90 ? 9.043 -0.152 6.635 1.00 97.00 90 SER A CA 1
ATOM 728 C C . SER A 1 90 ? 8.134 -0.093 7.852 1.00 97.00 90 SER A C 1
ATOM 730 O O . SER A 1 90 ? 7.744 -1.139 8.361 1.00 97.00 90 SER A O 1
ATOM 732 N N . ASP A 1 91 ? 7.711 1.106 8.257 1.00 95.62 91 ASP A N 1
ATOM 733 C CA . ASP A 1 91 ? 6.531 1.239 9.102 1.00 95.62 91 ASP A CA 1
ATOM 734 C C . ASP A 1 91 ? 5.313 0.755 8.315 1.00 95.62 91 ASP A C 1
ATOM 736 O O . ASP A 1 91 ? 4.895 1.402 7.357 1.00 95.62 91 ASP A O 1
ATOM 740 N N . TYR A 1 92 ? 4.761 -0.389 8.700 1.00 94.44 92 TYR A N 1
ATOM 741 C CA . TYR A 1 92 ? 3.593 -0.970 8.056 1.00 94.44 92 TYR A CA 1
ATOM 742 C C . TYR A 1 92 ? 2.331 -0.728 8.880 1.00 94.44 92 TYR A C 1
ATOM 744 O O . TYR A 1 92 ? 1.337 -1.407 8.668 1.00 94.44 92 TYR A O 1
ATOM 752 N N . ASN A 1 93 ? 2.344 0.238 9.813 1.00 91.19 93 ASN A N 1
ATOM 753 C CA . ASN A 1 93 ? 1.251 0.482 10.749 1.00 91.19 93 ASN A CA 1
ATOM 754 C C . ASN A 1 93 ? -0.114 0.569 10.068 1.00 91.19 93 ASN A C 1
ATOM 756 O O . ASN A 1 93 ? -1.098 0.142 10.647 1.00 91.19 93 ASN A O 1
ATOM 760 N N . PHE A 1 94 ? -0.221 1.132 8.865 1.00 88.69 94 PHE A N 1
ATOM 761 C CA . PHE A 1 94 ? -1.491 1.280 8.155 1.00 88.69 94 PHE A CA 1
ATOM 762 C C . PHE A 1 94 ? -2.569 2.053 8.936 1.00 88.69 94 PHE A C 1
ATOM 764 O O . PHE A 1 94 ? -3.721 2.040 8.523 1.00 88.69 94 PHE A O 1
ATOM 771 N N . ARG A 1 95 ? -2.207 2.756 10.026 1.00 86.81 95 ARG A N 1
ATOM 772 C CA . ARG A 1 95 ? -3.106 3.254 11.092 1.00 86.81 95 ARG A CA 1
ATOM 773 C C . ARG A 1 95 ? -3.944 2.134 11.736 1.00 86.81 95 ARG A C 1
ATOM 775 O O . ARG A 1 95 ? -5.158 2.276 11.866 1.00 86.81 95 ARG A O 1
ATOM 782 N N . SER A 1 96 ? -3.319 0.992 12.015 1.00 90.38 96 SER A N 1
ATOM 783 C CA . SER A 1 96 ? -3.930 -0.200 12.620 1.00 90.38 96 SER A CA 1
ATOM 784 C C . SER A 1 96 ? -4.534 0.107 13.987 1.00 90.38 96 SER A C 1
ATOM 786 O O . SER A 1 96 ? -4.174 1.096 14.615 1.00 90.38 96 SER A O 1
ATOM 788 N N . LEU A 1 97 ? -5.417 -0.775 14.467 1.00 91.19 97 LEU A N 1
ATOM 789 C CA . LEU A 1 97 ? -5.963 -0.678 15.828 1.00 91.19 97 LEU A CA 1
ATOM 790 C C . LEU A 1 97 ? -4.851 -0.737 16.880 1.00 91.19 97 LEU A C 1
ATOM 792 O O . LEU A 1 97 ? -4.949 -0.093 17.920 1.00 91.19 97 LEU A O 1
ATOM 796 N N . ILE A 1 98 ? -3.808 -1.523 16.597 1.00 91.19 98 ILE A N 1
ATOM 797 C CA . ILE A 1 98 ? -2.610 -1.646 17.419 1.00 91.19 98 ILE A CA 1
ATOM 798 C C . ILE A 1 98 ? -1.389 -1.300 16.561 1.00 91.19 98 ILE A C 1
ATOM 800 O O . ILE A 1 98 ? -1.162 -1.904 15.506 1.00 91.19 98 ILE A O 1
ATOM 804 N N . SER A 1 99 ? -0.607 -0.325 17.023 1.00 88.75 99 SER A N 1
ATOM 805 C CA . SER A 1 99 ? 0.618 0.151 16.385 1.00 88.75 99 SER A CA 1
ATOM 806 C C . SER A 1 99 ? 1.710 -0.928 16.388 1.00 88.75 99 SER A C 1
ATOM 808 O O . SER A 1 99 ? 1.652 -1.876 17.178 1.00 88.75 99 SER A O 1
ATOM 810 N N . PRO A 1 100 ? 2.770 -0.789 15.572 1.00 86.69 100 PRO A N 1
ATOM 811 C CA . PRO A 1 100 ? 3.904 -1.713 15.596 1.00 86.69 100 PRO A CA 1
ATOM 812 C C . PRO A 1 100 ? 4.605 -1.815 16.956 1.00 86.69 100 PRO A C 1
ATOM 814 O O . PRO A 1 100 ? 5.251 -2.821 17.237 1.00 86.69 100 PRO A O 1
ATOM 817 N N . ALA A 1 101 ? 4.458 -0.794 17.802 1.00 87.44 101 ALA A N 1
ATOM 818 C CA . ALA A 1 101 ? 4.993 -0.779 19.156 1.00 87.44 101 ALA A CA 1
ATOM 819 C C . ALA A 1 101 ? 4.024 -1.329 20.219 1.00 87.44 101 ALA A C 1
ATOM 821 O O . ALA A 1 101 ? 4.366 -1.338 21.400 1.00 87.44 101 ALA A O 1
ATOM 822 N N . GLY A 1 102 ? 2.836 -1.792 19.818 1.00 88.31 102 GLY A N 1
ATOM 823 C CA . GLY A 1 102 ? 1.817 -2.326 20.723 1.00 88.31 102 GLY A CA 1
ATOM 824 C C . GLY A 1 102 ? 0.901 -1.272 21.351 1.00 88.31 102 GLY A C 1
ATOM 825 O O . GLY A 1 102 ? 0.167 -1.591 22.283 1.00 88.31 102 GLY A O 1
ATOM 826 N N . GLU A 1 103 ? 0.934 -0.028 20.870 1.00 88.31 103 GLU A N 1
ATOM 827 C CA . GLU A 1 103 ? 0.042 1.034 21.349 1.00 88.31 103 GLU A CA 1
ATOM 828 C C . GLU A 1 103 ? -1.319 0.942 20.665 1.00 88.31 103 GLU A C 1
ATOM 830 O O . GLU A 1 103 ? -1.401 0.549 19.506 1.00 88.31 103 GLU A O 1
ATOM 835 N N . TYR A 1 104 ? -2.380 1.362 21.342 1.00 89.50 104 TYR A N 1
ATOM 836 C CA . TYR A 1 104 ? -3.727 1.334 20.783 1.00 89.50 104 TYR A CA 1
ATOM 837 C C . TYR A 1 104 ? -4.081 2.668 20.129 1.00 89.50 104 TYR A C 1
ATOM 839 O O . TYR A 1 104 ? -3.812 3.728 20.694 1.00 89.50 104 TYR A O 1
ATOM 847 N N . ASP A 1 105 ? -4.713 2.606 18.961 1.00 87.69 105 ASP A N 1
ATOM 848 C CA . ASP A 1 105 ? -5.328 3.756 18.295 1.00 87.69 105 ASP A CA 1
ATOM 849 C C . ASP A 1 105 ? -6.708 4.070 18.911 1.00 87.69 105 ASP A C 1
ATOM 851 O O . ASP A 1 105 ? -7.315 3.224 19.573 1.00 87.69 105 ASP A O 1
ATOM 855 N N . ALA A 1 106 ? -7.237 5.276 18.684 1.00 86.56 106 ALA A N 1
ATOM 856 C CA . ALA A 1 106 ? -8.587 5.648 19.112 1.00 86.56 106 ALA A CA 1
ATOM 857 C C . ALA A 1 106 ? -9.654 4.694 18.547 1.00 86.56 106 ALA A C 1
ATOM 859 O O . ALA A 1 106 ? -10.628 4.374 19.229 1.00 86.56 106 ALA A O 1
ATOM 860 N N . GLU A 1 107 ? -9.432 4.165 17.342 1.00 91.12 107 GLU A N 1
ATOM 861 C CA . GLU A 1 107 ? -10.315 3.181 16.713 1.00 91.12 107 GLU A CA 1
ATOM 862 C C . GLU A 1 107 ? -10.411 1.860 17.509 1.00 91.12 107 GLU A C 1
ATOM 864 O O . GLU A 1 107 ? -11.406 1.136 17.415 1.00 91.12 107 GLU A O 1
ATOM 869 N N . ALA A 1 108 ? -9.429 1.551 18.368 1.00 91.69 108 ALA A N 1
ATOM 870 C CA . ALA A 1 108 ? -9.498 0.392 19.256 1.00 91.69 108 ALA A CA 1
ATOM 871 C C . ALA A 1 108 ? -10.634 0.512 20.283 1.00 91.69 108 ALA A C 1
ATOM 873 O O . ALA A 1 108 ? -11.272 -0.492 20.601 1.00 91.69 108 ALA A O 1
ATOM 874 N N . LEU A 1 109 ? -10.932 1.724 20.769 1.00 91.38 109 LEU A N 1
ATOM 875 C CA . LEU A 1 109 ? -12.066 1.960 21.671 1.00 91.38 109 LEU A CA 1
ATOM 876 C C . LEU A 1 109 ? -13.397 1.655 20.968 1.00 91.38 109 LEU A C 1
ATOM 878 O O . LEU A 1 109 ? -14.278 1.023 21.551 1.00 91.38 109 LEU A O 1
ATOM 882 N N . GLU A 1 110 ? -13.522 2.028 19.694 1.00 93.25 110 GLU A N 1
ATOM 883 C CA . GLU A 1 110 ? -14.705 1.723 18.881 1.00 93.25 110 GLU A CA 1
ATOM 884 C C . GLU A 1 110 ? -14.856 0.225 18.627 1.00 93.25 110 GLU A C 1
ATOM 886 O O . GLU A 1 110 ? -15.941 -0.343 18.786 1.00 93.25 110 GLU A O 1
ATOM 891 N N . SER A 1 111 ? -13.743 -0.433 18.304 1.00 93.88 111 SER A N 1
ATOM 892 C CA . SER A 1 111 ? -13.694 -1.879 18.110 1.00 93.88 111 SER A CA 1
ATOM 893 C C . SER A 1 111 ? -14.079 -2.642 19.378 1.00 93.88 111 SER A C 1
ATOM 895 O O . SER A 1 111 ? -14.738 -3.677 19.280 1.00 93.88 111 SER A O 1
ATOM 897 N N . ARG A 1 112 ? -13.736 -2.135 20.571 1.00 93.88 112 ARG A N 1
ATOM 898 C CA . ARG A 1 112 ? -14.155 -2.726 21.852 1.00 93.88 112 ARG A CA 1
ATOM 899 C C . ARG A 1 112 ? -15.667 -2.641 22.059 1.00 93.88 112 ARG A C 1
ATOM 901 O O . ARG A 1 112 ? -16.280 -3.657 22.381 1.00 93.88 112 ARG A O 1
ATOM 908 N N . LEU A 1 113 ? -16.280 -1.480 21.808 1.00 95.56 113 LEU A N 1
ATOM 909 C CA . LEU A 1 113 ? -17.741 -1.319 21.877 1.00 95.56 113 LEU A CA 1
ATOM 910 C C . LEU A 1 113 ? -18.454 -2.256 20.899 1.00 95.56 113 LEU A C 1
ATOM 912 O O . LEU A 1 113 ? -19.416 -2.935 21.254 1.00 95.56 113 LEU A O 1
ATOM 916 N N . PHE A 1 114 ? -17.962 -2.324 19.662 1.00 96.81 114 PHE A N 1
ATOM 917 C CA . PHE A 1 114 ? -18.539 -3.206 18.658 1.00 96.81 114 PHE A CA 1
ATOM 918 C C . PHE A 1 114 ? -18.355 -4.684 19.023 1.00 96.81 114 PHE A C 1
ATOM 920 O O . PHE A 1 114 ? -19.313 -5.451 18.967 1.00 96.81 114 PHE A O 1
ATOM 927 N N . GLY A 1 115 ? -17.165 -5.080 19.480 1.00 95.44 115 GLY A N 1
ATOM 928 C CA . GLY A 1 115 ? -16.890 -6.430 19.970 1.00 95.44 115 GLY A CA 1
ATOM 929 C C . GLY A 1 115 ? -17.788 -6.834 21.141 1.00 95.44 115 GLY A C 1
ATOM 930 O O . GLY A 1 115 ? -18.290 -7.958 21.165 1.00 95.44 115 GLY A O 1
ATOM 931 N N . GLY A 1 116 ? -18.065 -5.912 22.065 1.00 95.12 116 GLY A N 1
ATOM 932 C CA . GLY A 1 116 ? -18.979 -6.141 23.180 1.00 95.12 116 GLY A CA 1
ATOM 933 C C . GLY A 1 116 ? -20.434 -6.355 22.738 1.00 95.12 116 GLY A C 1
ATOM 934 O O . GLY A 1 116 ? -21.078 -7.299 23.208 1.00 95.12 116 GLY A O 1
ATOM 935 N N . LEU A 1 117 ? -20.936 -5.593 21.756 1.00 96.50 117 LEU A N 1
ATOM 936 C CA . LEU A 1 117 ? -22.236 -5.854 21.113 1.00 96.50 117 LEU A CA 1
ATOM 937 C C . LEU A 1 117 ? -22.280 -7.265 20.501 1.00 96.50 117 LEU A C 1
ATOM 939 O O . LEU A 1 117 ? -23.231 -8.021 20.736 1.00 96.50 117 LEU A O 1
ATOM 943 N N . LEU A 1 118 ? -21.242 -7.631 19.736 1.00 96.56 118 LEU A N 1
ATOM 944 C CA . LEU A 1 118 ? -21.136 -8.947 19.102 1.00 96.56 118 LEU A CA 1
ATOM 945 C C . LEU A 1 118 ? -21.150 -10.073 20.142 1.00 96.56 118 LEU A C 1
ATOM 947 O O . LEU A 1 118 ? -21.901 -11.036 19.985 1.00 96.56 118 LEU A O 1
ATOM 951 N N . ALA A 1 119 ? -20.371 -9.946 21.219 1.00 94.81 119 ALA A N 1
ATOM 952 C CA . ALA A 1 119 ? -20.298 -10.933 22.293 1.00 94.81 119 ALA A CA 1
ATOM 953 C C . ALA A 1 119 ? -21.633 -11.076 23.045 1.00 94.81 119 ALA A C 1
ATOM 955 O O . ALA A 1 119 ? -22.084 -12.192 23.311 1.00 94.81 119 ALA A O 1
ATOM 956 N N . SER A 1 120 ? -22.315 -9.958 23.310 1.00 95.25 120 SER A N 1
ATOM 957 C CA . SER A 1 120 ? -23.588 -9.921 24.046 1.00 95.25 120 SER A CA 1
ATOM 958 C C . SER A 1 120 ? -24.707 -10.688 23.333 1.00 95.25 120 SER A C 1
ATOM 960 O O . SER A 1 120 ? -25.524 -11.379 23.958 1.00 95.25 120 SER A O 1
ATOM 962 N N . LEU A 1 121 ? -24.748 -10.589 22.002 1.00 95.69 121 LEU A N 1
ATOM 963 C CA . LEU A 1 121 ? -25.797 -11.182 21.169 1.00 95.69 121 LEU A CA 1
ATOM 964 C C . LEU A 1 121 ? -25.369 -12.505 20.513 1.00 95.69 121 LEU A C 1
ATOM 966 O O . LEU A 1 121 ? -26.218 -13.354 20.222 1.00 95.69 121 LEU A O 1
ATOM 970 N N . GLY A 1 122 ? -24.072 -12.755 20.347 1.00 94.44 122 GLY A N 1
ATOM 971 C CA . GLY A 1 122 ? -23.497 -14.035 19.930 1.00 94.44 122 GLY A CA 1
ATOM 972 C C . GLY A 1 122 ? -24.288 -14.735 18.820 1.00 94.44 122 GLY A C 1
ATOM 973 O O . GLY A 1 122 ? -24.519 -14.187 17.742 1.00 94.44 122 GLY A O 1
ATOM 974 N N . VAL A 1 123 ? -24.772 -15.947 19.108 1.00 94.56 123 VAL A N 1
ATOM 975 C CA . VAL A 1 123 ? -25.478 -16.805 18.136 1.00 94.56 123 VAL A CA 1
ATOM 976 C C . VAL A 1 123 ? -26.744 -16.164 17.547 1.00 94.56 123 VAL A C 1
ATOM 978 O O . VAL A 1 123 ? -27.056 -16.427 16.385 1.00 94.56 123 VAL A O 1
ATOM 981 N N . THR A 1 124 ? -27.468 -15.314 18.289 1.00 96.12 124 THR A N 1
ATOM 982 C CA . THR A 1 124 ? -28.702 -14.699 17.755 1.00 96.12 124 THR A CA 1
ATOM 983 C C . THR A 1 124 ? -28.398 -13.673 16.674 1.00 96.12 124 THR A C 1
ATOM 985 O O . THR A 1 124 ? -29.107 -13.608 15.673 1.00 96.12 124 THR A O 1
ATOM 988 N N . LEU A 1 125 ? -27.293 -12.939 16.838 1.00 97.12 125 LEU A N 1
ATOM 989 C CA . LEU A 1 125 ? -26.789 -11.989 15.852 1.00 97.12 125 LEU A CA 1
ATOM 990 C C . LEU A 1 125 ? -26.117 -12.701 14.671 1.00 97.12 125 LEU A C 1
ATOM 992 O O . LEU A 1 125 ? -26.358 -12.359 13.510 1.00 97.12 125 LEU A O 1
ATOM 996 N N . ALA A 1 126 ? -25.334 -13.747 14.949 1.00 95.88 126 ALA A N 1
ATOM 997 C CA . ALA A 1 126 ? -24.715 -14.568 13.910 1.00 95.88 126 ALA A CA 1
ATOM 998 C C . ALA A 1 126 ? -25.769 -15.148 12.949 1.00 95.88 126 ALA A C 1
ATOM 1000 O O . ALA A 1 126 ? -25.587 -15.119 11.733 1.00 95.88 126 ALA A O 1
ATOM 1001 N N . ALA A 1 127 ? -26.910 -15.589 13.482 1.00 96.19 127 ALA A N 1
ATOM 1002 C CA . ALA A 1 127 ? -28.029 -16.111 12.702 1.00 96.19 127 ALA A CA 1
ATOM 1003 C C . ALA A 1 127 ? -29.063 -15.052 12.269 1.00 96.19 127 ALA A C 1
ATOM 1005 O O . ALA A 1 127 ? -30.060 -15.415 11.651 1.00 96.19 127 ALA A O 1
ATOM 1006 N N . ALA A 1 128 ? -28.849 -13.769 12.578 1.00 97.81 128 ALA A N 1
ATOM 1007 C CA . ALA A 1 128 ? -29.802 -12.716 12.244 1.00 97.81 128 ALA A CA 1
ATOM 1008 C C . ALA A 1 128 ? -29.953 -12.526 10.728 1.00 97.81 128 ALA A C 1
ATOM 1010 O O . ALA A 1 128 ? -28.993 -12.691 9.970 1.00 97.81 128 ALA A O 1
ATOM 1011 N N . GLU A 1 129 ? -31.130 -12.112 10.281 1.00 97.69 129 GLU A N 1
ATOM 1012 C CA . GLU A 1 129 ? -31.382 -11.823 8.870 1.00 97.69 129 GLU A CA 1
ATOM 1013 C C . GLU A 1 129 ? -31.410 -10.320 8.613 1.00 97.69 129 GLU A C 1
ATOM 1015 O O . GLU A 1 129 ? -32.118 -9.587 9.298 1.00 97.69 129 GLU A O 1
ATOM 1020 N N . ALA A 1 130 ? -30.664 -9.860 7.608 1.00 97.75 130 ALA A N 1
ATOM 1021 C CA . ALA A 1 130 ? -30.718 -8.462 7.200 1.00 97.75 130 ALA A CA 1
ATOM 1022 C C . ALA A 1 130 ? -32.011 -8.174 6.433 1.00 97.75 130 ALA A C 1
ATOM 1024 O O . ALA A 1 130 ? -32.400 -8.925 5.531 1.00 97.75 130 ALA A O 1
ATOM 1025 N N . GLN A 1 131 ? -32.657 -7.062 6.768 1.00 95.94 131 GLN A N 1
ATOM 1026 C CA . GLN A 1 131 ? -33.886 -6.591 6.146 1.00 95.94 131 GLN A CA 1
ATOM 1027 C C . GLN A 1 131 ? -33.821 -5.085 5.894 1.00 95.94 131 GLN A C 1
ATOM 1029 O O . GLN A 1 131 ? -33.407 -4.313 6.753 1.00 95.94 131 GLN A O 1
ATOM 1034 N N . MET A 1 132 ? -34.270 -4.680 4.705 1.00 92.56 132 MET A N 1
ATOM 1035 C CA . MET A 1 132 ? -34.444 -3.269 4.330 1.00 92.56 132 MET A CA 1
ATOM 1036 C C . MET A 1 132 ? -35.898 -2.799 4.478 1.00 92.56 132 MET A C 1
ATOM 1038 O O . MET A 1 132 ? -36.176 -1.609 4.386 1.00 92.56 132 MET A O 1
ATOM 1042 N N . GLU A 1 133 ? -36.831 -3.735 4.665 1.00 91.50 133 GLU A N 1
ATOM 1043 C CA . GLU A 1 133 ? -38.263 -3.486 4.837 1.00 91.50 133 GLU A CA 1
ATOM 1044 C C . GLU A 1 133 ? -38.709 -4.151 6.140 1.00 91.50 133 GLU A C 1
ATOM 1046 O O . GLU A 1 133 ? -39.122 -5.303 6.157 1.00 91.50 133 GLU A O 1
ATOM 1051 N N . HIS A 1 134 ? -38.545 -3.430 7.249 1.00 92.25 134 HIS A N 1
ATOM 1052 C CA . HIS A 1 134 ? -38.734 -3.941 8.616 1.00 92.25 134 HIS A CA 1
ATOM 1053 C C . HIS A 1 134 ? -39.869 -3.229 9.382 1.00 92.25 134 HIS A C 1
ATOM 1055 O O . HIS A 1 134 ? -40.144 -3.557 10.532 1.00 92.25 134 HIS A O 1
ATOM 1061 N N . GLY A 1 135 ? -40.526 -2.233 8.774 1.00 90.94 135 GLY A N 1
ATOM 1062 C CA . GLY A 1 135 ? -41.681 -1.537 9.363 1.00 90.94 135 GLY A CA 1
ATOM 1063 C C . GLY A 1 135 ? -41.363 -0.414 10.362 1.00 90.94 135 GLY A C 1
ATOM 1064 O O . GLY A 1 135 ? -42.290 0.140 10.946 1.00 90.94 135 GLY A O 1
ATOM 1065 N N . PHE A 1 136 ? -40.091 -0.036 10.534 1.00 93.31 136 PHE A N 1
ATOM 1066 C CA . PHE A 1 136 ? -39.712 1.149 11.318 1.00 93.31 136 PHE A CA 1
ATOM 1067 C C . PHE A 1 136 ? -39.511 2.339 10.378 1.00 93.31 136 PHE A C 1
ATOM 1069 O O . PHE A 1 136 ? -38.752 2.251 9.414 1.00 93.31 136 PHE A O 1
ATOM 1076 N N . ALA A 1 137 ? -40.180 3.449 10.662 1.00 92.88 137 ALA A N 1
ATOM 1077 C CA . ALA A 1 137 ? -39.956 4.720 9.997 1.00 92.88 137 ALA A CA 1
ATOM 1078 C C . ALA A 1 137 ? -38.820 5.462 10.706 1.00 92.88 137 ALA A C 1
ATOM 1080 O O . ALA A 1 137 ? -38.889 5.702 11.912 1.00 92.88 137 ALA A O 1
ATOM 1081 N N . VAL A 1 138 ? -37.792 5.837 9.949 1.00 93.25 138 VAL A N 1
ATOM 1082 C CA . VAL A 1 138 ? -36.645 6.596 10.451 1.00 93.25 138 VAL A CA 1
ATOM 1083 C C . VAL A 1 138 ? -36.586 7.925 9.712 1.00 93.25 138 VAL A C 1
ATOM 1085 O O . VAL A 1 138 ? -36.498 7.958 8.487 1.00 93.25 138 VAL A O 1
ATOM 1088 N N . THR A 1 139 ? -36.649 9.025 10.458 1.00 92.88 139 THR A N 1
ATOM 1089 C CA . THR A 1 139 ? -36.427 10.381 9.936 1.00 92.88 139 THR A CA 1
ATOM 1090 C C . THR A 1 139 ? -35.140 10.919 10.539 1.00 92.88 139 THR A C 1
ATOM 1092 O O . THR A 1 139 ? -35.007 10.919 11.758 1.00 92.88 139 THR A O 1
ATOM 1095 N N . ALA A 1 140 ? -34.199 11.367 9.712 1.00 92.94 140 ALA A N 1
ATOM 1096 C CA . ALA A 1 140 ? -32.900 11.852 10.167 1.00 92.94 140 ALA A CA 1
ATOM 1097 C C . ALA A 1 140 ? -32.611 13.269 9.656 1.00 92.94 140 ALA A C 1
ATOM 1099 O O . ALA A 1 140 ? -32.981 13.619 8.536 1.00 92.94 140 ALA A O 1
ATOM 1100 N N . GLU A 1 141 ? -31.915 14.064 10.470 1.00 93.50 141 GLU A N 1
ATOM 1101 C CA . GLU A 1 141 ? -31.408 15.399 10.107 1.00 93.50 141 GLU A CA 1
ATOM 1102 C C . GLU A 1 141 ? -30.167 15.339 9.197 1.00 93.50 141 GLU A C 1
ATOM 1104 O O . GLU A 1 141 ? -29.703 16.359 8.693 1.00 93.50 141 GLU A O 1
ATOM 1109 N N . PHE A 1 142 ? -29.620 14.143 8.981 1.00 90.00 142 PHE A N 1
ATOM 1110 C CA . PHE A 1 142 ? -28.478 13.881 8.113 1.00 90.00 142 PHE A CA 1
ATOM 1111 C C . PHE A 1 142 ? -28.899 13.098 6.867 1.00 90.00 142 PHE A C 1
ATOM 1113 O O . PHE A 1 142 ? -29.902 12.383 6.843 1.00 90.00 142 PHE A O 1
ATOM 1120 N N . THR A 1 143 ? -28.117 13.243 5.797 1.00 73.38 143 THR A N 1
ATOM 1121 C CA . THR A 1 143 ? -28.431 12.605 4.516 1.00 73.38 143 THR A CA 1
ATOM 1122 C C . THR A 1 143 ? -28.049 11.133 4.549 1.00 73.38 143 THR A C 1
ATOM 1124 O O . THR A 1 143 ? -26.875 10.805 4.699 1.00 73.38 143 THR A O 1
ATOM 1127 N N . VAL A 1 144 ? -29.036 10.263 4.330 1.00 69.00 144 VAL A N 1
ATOM 1128 C CA . VAL A 1 144 ? -28.828 8.850 4.001 1.00 69.00 144 VAL A CA 1
ATOM 1129 C C . VAL A 1 144 ? -29.356 8.618 2.583 1.00 69.00 144 VAL A C 1
ATOM 1131 O O . VAL A 1 144 ? -30.562 8.743 2.349 1.00 69.00 144 VAL A O 1
ATOM 1134 N N . PRO A 1 145 ? -28.484 8.342 1.607 1.00 60.81 145 PRO A N 1
ATOM 1135 C CA . PRO A 1 145 ? -28.869 8.068 0.226 1.00 60.81 145 PRO A CA 1
ATOM 1136 C C . PRO A 1 145 ? -29.931 6.966 0.145 1.00 60.81 145 PRO A C 1
ATOM 1138 O O . PRO A 1 145 ? -29.774 5.874 0.682 1.00 60.81 145 PRO A O 1
ATOM 1141 N N . GLY A 1 146 ? -31.058 7.273 -0.499 1.00 64.62 146 GLY A N 1
ATOM 1142 C CA . GLY A 1 146 ? -32.200 6.359 -0.606 1.00 64.62 146 GLY A CA 1
ATOM 1143 C C . GLY A 1 146 ? -33.019 6.160 0.679 1.00 64.62 146 GLY A C 1
ATOM 1144 O O . GLY A 1 146 ? -34.019 5.450 0.613 1.00 64.62 146 GLY A O 1
ATOM 1145 N N . GLN A 1 147 ? -32.634 6.777 1.809 1.00 66.62 147 GLN A N 1
ATOM 1146 C CA . GLN A 1 147 ? -33.317 6.727 3.116 1.00 66.62 147 GLN A CA 1
ATOM 1147 C C . GLN A 1 147 ? -33.665 5.312 3.614 1.00 66.62 147 GLN A C 1
ATOM 1149 O O . GLN A 1 147 ? -34.638 5.122 4.343 1.00 66.62 147 GLN A O 1
ATOM 1154 N N . LYS A 1 148 ? -32.887 4.298 3.220 1.00 82.38 148 LYS A N 1
ATOM 1155 C CA . LYS A 1 148 ? -33.079 2.929 3.705 1.00 82.38 148 LYS A CA 1
ATOM 1156 C C . LYS A 1 148 ? -32.103 2.642 4.831 1.00 82.38 148 LYS A C 1
ATOM 1158 O O . LYS A 1 148 ? -30.895 2.757 4.655 1.00 82.38 148 LYS A O 1
ATOM 1163 N N . PHE A 1 149 ? -32.655 2.249 5.968 1.00 92.31 149 PHE A N 1
ATOM 1164 C CA . PHE A 1 149 ? -31.912 1.906 7.167 1.00 92.31 149 PHE A CA 1
ATOM 1165 C C . PHE A 1 149 ? -31.945 0.387 7.332 1.00 92.31 149 PHE A C 1
ATOM 1167 O O . PHE A 1 149 ? -33.031 -0.176 7.425 1.00 92.31 149 PHE A O 1
ATOM 1174 N N . PRO A 1 150 ? -30.803 -0.312 7.292 1.00 95.25 150 PRO A N 1
ATOM 1175 C CA . PRO A 1 150 ? -30.808 -1.757 7.454 1.00 95.25 150 PRO A CA 1
ATOM 1176 C C . PRO A 1 150 ? -31.149 -2.146 8.895 1.00 95.25 150 PRO A C 1
ATOM 1178 O O . PRO A 1 150 ? -30.647 -1.556 9.853 1.00 95.25 150 PRO A O 1
ATOM 1181 N N . ALA A 1 151 ? -31.954 -3.195 9.048 1.00 97.12 151 ALA A N 1
ATOM 1182 C CA . ALA A 1 151 ? -32.215 -3.829 10.332 1.00 97.12 151 ALA A CA 1
ATOM 1183 C C . ALA A 1 151 ? -31.841 -5.313 10.295 1.00 97.12 151 ALA A C 1
ATOM 1185 O O . ALA A 1 151 ? -32.033 -5.996 9.289 1.00 97.12 151 ALA A O 1
ATOM 1186 N N . LEU A 1 152 ? -31.342 -5.826 11.416 1.00 98.50 152 LEU A N 1
ATOM 1187 C CA . LEU A 1 152 ? -31.070 -7.245 11.616 1.00 98.50 152 LEU A CA 1
ATOM 1188 C C . LEU A 1 152 ? -32.185 -7.860 12.461 1.00 98.50 152 LEU A C 1
ATOM 1190 O O . LEU A 1 152 ? -32.293 -7.557 13.648 1.00 98.50 152 LEU A O 1
ATOM 1194 N N . ALA A 1 153 ? -32.988 -8.735 11.857 1.00 98.31 153 ALA A N 1
ATOM 1195 C CA . ALA A 1 153 ? -33.969 -9.561 12.554 1.00 98.31 153 ALA A CA 1
ATOM 1196 C C . ALA A 1 153 ? -33.234 -10.658 13.332 1.00 98.31 153 ALA A C 1
ATOM 1198 O O . ALA A 1 153 ? -32.633 -11.546 12.723 1.00 98.31 153 ALA A O 1
ATOM 1199 N N . LEU A 1 154 ? -33.245 -10.600 14.662 1.00 98.19 154 LEU A N 1
ATOM 1200 C CA . LEU A 1 154 ? -32.519 -11.557 15.496 1.00 98.19 154 LEU A CA 1
ATOM 1201 C C . LEU A 1 154 ? -33.217 -12.924 15.496 1.00 98.19 154 LEU A C 1
ATOM 1203 O O . LEU A 1 154 ? -34.446 -13.004 15.533 1.00 98.19 154 LEU A O 1
ATOM 1207 N N . LYS A 1 155 ? -32.437 -14.015 15.519 1.00 96.62 155 LYS A N 1
ATOM 1208 C CA . LYS A 1 155 ? -32.968 -15.394 15.483 1.00 96.62 155 LYS A CA 1
ATOM 1209 C C . LYS A 1 155 ? -33.978 -15.672 16.597 1.00 96.62 155 LYS A C 1
ATOM 1211 O O . LYS A 1 155 ? -34.955 -16.387 16.392 1.00 96.62 155 LYS A O 1
ATOM 1216 N N . ASP A 1 156 ? -33.721 -15.120 17.778 1.00 94.75 156 ASP A N 1
ATOM 1217 C CA . ASP A 1 156 ? -34.540 -15.358 18.965 1.00 94.75 156 ASP A CA 1
ATOM 1218 C C . ASP A 1 156 ? -35.690 -14.353 19.113 1.00 94.75 156 ASP A C 1
ATOM 1220 O O . ASP A 1 156 ? -36.415 -14.444 20.103 1.00 94.75 156 ASP A O 1
ATOM 1224 N N . GLY A 1 157 ? -35.870 -13.438 18.157 1.00 95.88 157 GLY A N 1
ATOM 1225 C CA . GLY A 1 157 ? -36.832 -12.338 18.204 1.00 95.88 157 GLY A CA 1
ATOM 1226 C C . GLY A 1 157 ? -36.177 -10.985 18.493 1.00 95.88 157 GLY A C 1
ATOM 1227 O O . GLY A 1 157 ? -35.091 -10.914 19.071 1.00 95.88 157 GLY A O 1
ATOM 1228 N N . GLY A 1 158 ? -36.859 -9.913 18.092 1.00 97.00 158 GLY A N 1
ATOM 1229 C CA . GLY A 1 158 ? -36.351 -8.544 18.180 1.00 97.00 158 GLY A CA 1
ATOM 1230 C C . GLY A 1 158 ? -35.465 -8.142 17.001 1.00 97.00 158 GLY A C 1
ATOM 1231 O O . GLY A 1 158 ? -35.242 -8.913 16.062 1.00 97.00 158 GLY A O 1
ATOM 1232 N N . TRP A 1 159 ? -34.970 -6.909 17.058 1.00 98.06 159 TRP A N 1
ATOM 1233 C CA . TRP A 1 159 ? -34.247 -6.257 15.973 1.00 98.06 159 TRP A CA 1
ATOM 1234 C C . TRP A 1 159 ? -33.038 -5.482 16.486 1.00 98.06 159 TRP A C 1
ATOM 1236 O O . TRP A 1 159 ? -33.059 -4.950 17.595 1.00 98.06 159 TRP A O 1
ATOM 1246 N N . LEU A 1 160 ? -32.022 -5.354 15.633 1.00 98.19 160 LEU A N 1
ATOM 1247 C CA . LEU A 1 160 ? -31.051 -4.263 15.706 1.00 98.19 160 LEU A CA 1
ATOM 1248 C C . LEU A 1 160 ? -31.247 -3.356 14.497 1.00 98.19 160 LEU A C 1
ATOM 1250 O O . LEU A 1 160 ? -30.992 -3.781 13.370 1.00 98.19 160 LEU A O 1
ATOM 1254 N N . LEU A 1 161 ? -31.689 -2.124 14.720 1.00 97.69 161 LEU A N 1
ATOM 1255 C CA . LEU A 1 161 ? -31.826 -1.123 13.668 1.00 97.69 161 LEU A CA 1
ATOM 1256 C C . LEU A 1 161 ? -30.527 -0.324 13.553 1.00 97.69 161 LEU A C 1
ATOM 1258 O O . LEU A 1 161 ? -30.110 0.308 14.521 1.00 97.69 161 LEU A O 1
ATOM 1262 N N . CYS A 1 162 ? -29.892 -0.348 12.383 1.00 96.75 162 CYS A N 1
ATOM 1263 C CA . CYS A 1 162 ? -28.682 0.419 12.125 1.00 96.75 162 CYS A CA 1
ATOM 1264 C C . CYS A 1 162 ? -29.023 1.777 11.508 1.00 96.75 162 CYS A C 1
ATOM 1266 O O . CYS A 1 162 ? -29.717 1.835 10.490 1.00 96.75 162 CYS A O 1
ATOM 1268 N N . THR A 1 163 ? -28.504 2.867 12.080 1.00 95.12 163 THR A N 1
ATOM 1269 C CA . THR A 1 163 ? -28.730 4.224 11.552 1.00 95.12 163 THR A CA 1
ATOM 1270 C C . THR A 1 163 ? -27.433 4.926 11.147 1.00 95.12 163 THR A C 1
ATOM 1272 O O . THR A 1 163 ? -26.962 5.792 11.884 1.00 95.12 163 THR A O 1
ATOM 1275 N N . PRO A 1 164 ? -26.823 4.577 9.998 1.00 94.12 164 PRO A N 1
ATOM 1276 C CA . PRO A 1 164 ? -25.567 5.177 9.564 1.00 94.12 164 PRO A CA 1
ATOM 1277 C C . PRO A 1 164 ? -25.726 6.660 9.209 1.00 94.12 164 PRO A C 1
ATOM 1279 O O . PRO A 1 164 ? -26.583 7.032 8.411 1.00 94.12 164 PRO A O 1
ATOM 1282 N N . ASN A 1 165 ? -24.854 7.500 9.760 1.00 93.38 165 ASN A N 1
ATOM 1283 C CA . ASN A 1 165 ? -24.681 8.897 9.384 1.00 93.38 165 ASN A CA 1
ATOM 1284 C C . ASN A 1 165 ? -23.377 9.041 8.586 1.00 93.38 165 ASN A C 1
ATOM 1286 O O . ASN A 1 165 ? -22.286 9.065 9.152 1.00 93.38 165 ASN A O 1
ATOM 1290 N N . THR A 1 166 ? -23.487 9.141 7.260 1.00 91.56 166 THR A N 1
ATOM 1291 C CA . THR A 1 166 ? -22.336 9.269 6.347 1.00 91.56 166 THR A CA 1
ATOM 1292 C C . THR A 1 166 ? -21.789 10.699 6.248 1.00 91.56 166 THR A C 1
ATOM 1294 O O . THR A 1 166 ? -20.861 10.942 5.479 1.00 91.56 166 THR A O 1
ATOM 1297 N N . THR A 1 167 ? -22.365 11.656 6.983 1.00 91.69 167 THR A N 1
ATOM 1298 C CA . THR A 1 167 ? -21.915 13.057 7.005 1.00 91.69 167 THR A CA 1
ATOM 1299 C C . THR A 1 167 ? -20.841 13.288 8.074 1.00 91.69 167 THR A C 1
ATOM 1301 O O . THR A 1 167 ? -20.599 12.431 8.920 1.00 91.69 167 THR A O 1
ATOM 1304 N N . ASP A 1 168 ? -20.193 14.455 8.049 1.00 91.31 168 ASP A N 1
ATOM 1305 C CA . ASP A 1 168 ? -19.179 14.849 9.042 1.00 91.31 168 ASP A CA 1
ATOM 1306 C C . ASP A 1 168 ? -19.765 15.355 10.365 1.00 91.31 168 ASP A C 1
ATOM 1308 O O . ASP A 1 168 ? -19.078 15.404 11.384 1.00 91.31 168 ASP A O 1
ATOM 1312 N N . THR A 1 169 ? -21.035 15.751 10.366 1.00 93.31 169 THR A N 1
ATOM 1313 C CA . THR A 1 169 ? -21.676 16.398 11.509 1.00 93.31 169 THR A CA 1
ATOM 1314 C C . THR A 1 169 ? -22.663 15.467 12.189 1.00 93.31 169 THR A C 1
ATOM 1316 O O . THR A 1 169 ? -23.379 14.707 11.537 1.00 93.31 169 THR A O 1
ATOM 1319 N N . ALA A 1 170 ? -22.745 15.562 13.514 1.00 94.25 170 ALA A N 1
ATOM 1320 C CA . ALA A 1 170 ? -23.800 14.893 14.258 1.00 94.25 170 ALA A CA 1
ATOM 1321 C C . ALA A 1 170 ? -25.186 15.434 13.866 1.00 94.25 170 ALA A C 1
ATOM 1323 O O . ALA A 1 170 ? -25.329 16.620 13.571 1.00 94.25 170 ALA A O 1
ATOM 1324 N N . GLY A 1 171 ? -26.205 14.583 13.938 1.00 94.50 171 GLY A N 1
ATOM 1325 C CA . GLY A 1 171 ? -27.605 14.975 13.773 1.00 94.50 171 GLY A CA 1
ATOM 1326 C C . GLY A 1 171 ? -28.539 14.033 14.522 1.00 94.50 171 GLY A C 1
ATOM 1327 O O . GLY A 1 171 ? -28.103 13.010 15.055 1.00 94.50 171 GLY A O 1
ATOM 1328 N N . LYS A 1 172 ? -29.822 14.381 14.599 1.00 95.00 172 LYS A N 1
ATOM 1329 C CA . LYS A 1 172 ? -30.831 13.543 15.257 1.00 95.00 172 LYS A CA 1
ATOM 1330 C C . LYS A 1 172 ? -31.469 12.550 14.292 1.00 95.00 172 LYS A C 1
ATOM 1332 O O . LYS A 1 172 ? -31.718 12.873 13.131 1.00 95.00 172 LYS A O 1
ATOM 1337 N N . ALA A 1 173 ? -31.776 11.363 14.803 1.00 94.56 173 ALA A N 1
ATOM 1338 C CA . ALA A 1 173 ? -32.637 10.375 14.168 1.00 94.56 173 ALA A CA 1
ATOM 1339 C C . ALA A 1 173 ? -33.873 10.132 15.048 1.00 94.56 173 ALA A C 1
ATOM 1341 O O . ALA A 1 173 ? -33.740 9.882 16.244 1.00 94.56 173 ALA A O 1
ATOM 1342 N N . SER A 1 174 ? -35.064 10.200 14.453 1.00 95.38 174 SER A N 1
ATOM 1343 C CA . SER A 1 174 ? -36.353 9.870 15.069 1.00 95.38 174 SER A CA 1
ATOM 1344 C C . SER A 1 174 ? -36.850 8.540 14.510 1.00 95.38 174 SER A C 1
ATOM 1346 O O . SER A 1 174 ? -36.959 8.386 13.290 1.00 95.38 174 SER A O 1
ATOM 1348 N N . ILE A 1 175 ? -37.128 7.583 15.396 1.00 95.69 175 ILE A N 1
ATOM 1349 C CA . ILE A 1 175 ? -37.502 6.208 15.062 1.00 95.69 175 ILE A CA 1
ATOM 1350 C C . ILE A 1 175 ? -38.920 5.947 15.568 1.00 95.69 175 ILE A C 1
ATOM 1352 O O . ILE A 1 175 ? -39.205 6.134 16.751 1.00 95.69 175 ILE A O 1
ATOM 1356 N N . LYS A 1 176 ? -39.808 5.506 14.668 1.00 95.62 176 LYS A N 1
ATOM 1357 C CA . LYS A 1 176 ? -41.221 5.216 14.959 1.00 95.62 176 LYS A CA 1
ATOM 1358 C C . LYS A 1 176 ? -41.673 3.901 14.332 1.00 95.62 176 LYS A C 1
ATOM 1360 O O . LYS A 1 176 ? -41.338 3.621 13.184 1.00 95.62 176 LYS A O 1
ATOM 1365 N N . GLY A 1 177 ? -42.497 3.133 15.039 1.00 92.06 177 GLY A N 1
ATOM 1366 C CA . GLY A 1 177 ? -43.153 1.928 14.510 1.00 92.06 177 GLY A CA 1
ATOM 1367 C C . GLY A 1 177 ? -43.232 0.802 15.537 1.00 92.06 177 GLY A C 1
ATOM 1368 O O . GLY A 1 177 ? -42.395 0.728 16.424 1.00 92.06 177 GLY A O 1
ATOM 1369 N N . ASN A 1 178 ? -44.224 -0.084 15.421 1.00 83.81 178 ASN A N 1
ATOM 1370 C CA . ASN A 1 178 ? -44.460 -1.164 16.396 1.00 83.81 178 ASN A CA 1
ATOM 1371 C C . ASN A 1 178 ? -44.549 -0.645 17.848 1.00 83.81 178 ASN A C 1
ATOM 1373 O O . ASN A 1 178 ? -43.856 -1.144 18.727 1.00 83.81 178 ASN A O 1
ATOM 1377 N N . ASP A 1 179 ? -45.353 0.401 18.067 1.00 85.94 179 ASP A N 1
ATOM 1378 C CA . ASP A 1 179 ? -45.587 1.054 19.369 1.00 85.94 179 ASP A CA 1
ATOM 1379 C C . ASP A 1 179 ? -44.359 1.696 20.043 1.00 85.94 179 ASP A C 1
ATOM 1381 O O . ASP A 1 179 ? -44.453 2.170 21.175 1.00 85.94 179 ASP A O 1
ATOM 1385 N N . ILE A 1 180 ? -43.225 1.807 19.339 1.00 91.81 180 ILE A N 1
ATOM 1386 C CA . ILE A 1 180 ? -42.056 2.560 19.812 1.00 91.81 180 ILE A CA 1
ATOM 1387 C C . ILE A 1 180 ? -42.001 3.954 19.177 1.00 91.81 180 ILE A C 1
ATOM 1389 O O . ILE A 1 180 ? -42.384 4.158 18.017 1.00 91.81 180 ILE A O 1
ATOM 1393 N N . ASN A 1 181 ? -41.479 4.911 19.939 1.00 94.69 181 ASN A N 1
ATOM 1394 C CA . ASN A 1 181 ? -41.187 6.264 19.483 1.00 94.69 181 ASN A CA 1
ATOM 1395 C C . ASN A 1 181 ? -40.047 6.839 20.326 1.00 94.69 181 ASN A C 1
ATOM 1397 O O . ASN A 1 181 ? -40.252 7.144 21.499 1.00 94.69 181 ASN A O 1
ATOM 1401 N N . PHE A 1 182 ? -38.865 6.985 19.735 1.00 94.88 182 PHE A N 1
ATOM 1402 C CA . PHE A 1 182 ? -37.718 7.581 20.415 1.00 94.88 182 PHE A CA 1
ATOM 1403 C C . PHE A 1 182 ? -36.843 8.379 19.451 1.00 94.88 182 PHE A C 1
ATOM 1405 O O . PHE A 1 182 ? -36.915 8.231 18.228 1.00 94.88 182 PHE A O 1
ATOM 1412 N N . GLU A 1 183 ? -35.999 9.229 20.026 1.00 94.88 183 GLU A N 1
ATOM 1413 C CA . GLU A 1 183 ? -34.978 9.979 19.305 1.00 94.88 183 GLU A CA 1
ATOM 1414 C C . GLU A 1 183 ? -33.592 9.597 19.819 1.00 94.88 183 GLU A C 1
ATOM 1416 O O . GLU A 1 183 ? -33.418 9.250 20.988 1.00 94.88 183 GLU A O 1
ATOM 1421 N N . SER A 1 184 ? -32.599 9.661 18.938 1.00 94.50 184 SER A N 1
ATOM 1422 C CA . SER A 1 184 ? -31.199 9.495 19.310 1.00 94.50 184 SER A CA 1
ATOM 1423 C C . SER A 1 184 ? -30.314 10.439 18.508 1.00 94.50 184 SER A C 1
ATOM 1425 O O . SER A 1 184 ? -30.601 10.766 17.351 1.00 94.50 184 SER A O 1
ATOM 1427 N N . LYS A 1 185 ? -29.227 10.893 19.130 1.00 94.75 185 LYS A N 1
ATOM 1428 C CA . LYS A 1 185 ? -28.181 11.659 18.457 1.00 94.75 185 LYS A CA 1
ATOM 1429 C C . LYS A 1 185 ? -27.197 10.687 17.812 1.00 94.75 185 LYS A C 1
ATOM 1431 O O . LYS A 1 185 ? -26.696 9.779 18.466 1.00 94.75 185 LYS A O 1
ATOM 1436 N N . VAL A 1 186 ? -26.895 10.915 16.538 1.00 94.38 186 VAL A N 1
ATOM 1437 C CA . VAL A 1 186 ? -25.965 10.099 15.756 1.00 94.38 186 VAL A CA 1
ATOM 1438 C C . VAL A 1 186 ? -24.815 10.973 15.269 1.00 94.38 186 VAL A C 1
ATOM 1440 O O . VAL A 1 186 ? -25.015 11.871 14.447 1.00 94.38 186 VAL A O 1
ATOM 1443 N N . GLY A 1 187 ? -23.608 10.716 15.768 1.00 93.50 187 GLY A N 1
ATOM 1444 C CA . GLY A 1 187 ? -22.382 11.381 15.337 1.00 93.50 187 GLY A CA 1
ATOM 1445 C C . GLY A 1 187 ? -22.087 11.210 13.848 1.00 93.50 187 GLY A C 1
ATOM 1446 O O . GLY A 1 187 ? -22.520 10.244 13.220 1.00 93.50 187 GLY A O 1
ATOM 1447 N N . GLY A 1 188 ? -21.337 12.153 13.277 1.00 92.94 188 GLY A N 1
ATOM 1448 C CA . GLY A 1 188 ? -20.843 12.029 11.906 1.00 92.94 188 GLY A CA 1
ATOM 1449 C C . GLY A 1 188 ? -19.898 10.834 11.764 1.00 92.94 188 GLY A C 1
ATOM 1450 O O . GLY A 1 188 ? -19.081 10.583 12.650 1.00 92.94 188 GLY A O 1
ATOM 1451 N N . GLY A 1 189 ? -20.030 10.070 10.679 1.00 92.50 189 GLY A N 1
ATOM 1452 C CA . GLY A 1 189 ? -19.268 8.838 10.462 1.00 92.50 189 GLY A CA 1
ATOM 1453 C C . GLY A 1 189 ? -19.575 7.732 11.477 1.00 92.50 189 GLY A C 1
ATOM 1454 O O . GLY A 1 189 ? -18.679 6.965 11.819 1.00 92.50 189 GLY A O 1
ATOM 1455 N N . ARG A 1 190 ? -20.805 7.661 12.010 1.00 93.69 190 ARG A N 1
ATOM 1456 C CA . ARG A 1 190 ? -21.233 6.640 12.988 1.00 93.69 190 ARG A CA 1
ATOM 1457 C C . ARG A 1 190 ? -22.427 5.834 12.491 1.00 93.69 190 ARG A C 1
ATOM 1459 O O . ARG A 1 190 ? -23.282 6.351 11.783 1.00 93.69 190 ARG A O 1
ATOM 1466 N N . ALA A 1 191 ? -22.486 4.563 12.884 1.00 95.19 191 ALA A N 1
ATOM 1467 C CA . ALA A 1 191 ? -23.538 3.612 12.515 1.00 95.19 191 ALA A CA 1
ATOM 1468 C C . ALA A 1 191 ? -24.029 2.850 13.759 1.00 95.19 191 ALA A C 1
ATOM 1470 O O . ALA A 1 191 ? -23.688 1.674 13.935 1.00 95.19 191 ALA A O 1
ATOM 1471 N N . PRO A 1 192 ? -24.755 3.518 14.673 1.00 96.06 192 PRO A N 1
ATOM 1472 C CA . PRO A 1 192 ? -25.246 2.887 15.886 1.00 96.06 192 PRO A CA 1
ATOM 1473 C C . PRO A 1 192 ? -26.267 1.789 15.579 1.00 96.06 192 PRO A C 1
ATOM 1475 O O . PRO A 1 192 ? -26.982 1.861 14.577 1.00 96.06 192 PRO A O 1
ATOM 1478 N N . PHE A 1 193 ? -26.334 0.788 16.456 1.00 97.94 193 PHE A N 1
ATOM 1479 C CA . PHE A 1 193 ? -27.351 -0.258 16.461 1.00 97.94 193 PHE A CA 1
ATOM 1480 C C . PHE A 1 193 ? -28.313 -0.053 17.631 1.00 97.94 193 PHE A C 1
ATOM 1482 O O . PHE A 1 193 ? -27.963 -0.310 18.783 1.00 97.94 193 PHE A O 1
ATOM 1489 N N . PHE A 1 194 ? -29.547 0.343 17.329 1.00 97.69 194 PHE A N 1
ATOM 1490 C CA . PHE A 1 194 ? -30.601 0.472 18.329 1.00 97.69 194 PHE A CA 1
ATOM 1491 C C . PHE A 1 194 ? -31.333 -0.865 18.507 1.00 97.69 194 PHE A C 1
ATOM 1493 O O . PHE A 1 194 ? -31.935 -1.361 17.544 1.00 97.69 194 PHE A O 1
ATOM 1500 N N . PRO A 1 195 ? -31.277 -1.486 19.700 1.00 97.81 195 PRO A N 1
ATOM 1501 C CA . PRO A 1 195 ? -32.005 -2.715 19.975 1.00 97.81 195 PRO A CA 1
ATOM 1502 C C . PRO A 1 195 ? -33.493 -2.424 20.181 1.00 97.81 195 PRO A C 1
ATOM 1504 O O . PRO A 1 195 ? -33.862 -1.490 20.891 1.00 97.81 195 PRO A O 1
ATOM 1507 N N . ILE A 1 196 ? -34.351 -3.236 19.566 1.00 97.94 196 ILE A N 1
ATOM 1508 C CA . ILE A 1 196 ? -35.811 -3.092 19.617 1.00 97.94 196 ILE A CA 1
ATOM 1509 C C . ILE A 1 196 ? -36.439 -4.468 19.859 1.00 97.94 196 ILE A C 1
ATOM 1511 O O . ILE A 1 196 ? -36.173 -5.416 19.119 1.00 97.94 196 ILE A O 1
ATOM 1515 N N . MET A 1 197 ? -37.298 -4.574 20.873 1.00 97.00 197 MET A N 1
ATOM 1516 C CA . MET A 1 197 ? -38.037 -5.781 21.265 1.00 97.00 197 MET A CA 1
ATOM 1517 C C . MET A 1 197 ? -37.144 -7.023 21.459 1.00 97.00 197 MET A C 1
ATOM 1519 O O . MET A 1 197 ? -37.511 -8.126 21.054 1.00 97.00 197 MET A O 1
ATOM 1523 N N . VAL A 1 198 ? -35.958 -6.863 22.056 1.00 97.69 198 VAL A N 1
ATOM 1524 C CA . VAL A 1 198 ? -34.980 -7.950 22.239 1.00 97.69 198 VAL A CA 1
ATOM 1525 C C . VAL A 1 198 ? -35.356 -8.809 23.458 1.00 97.69 198 VAL A C 1
ATOM 1527 O O . VAL A 1 198 ? -35.355 -8.299 24.582 1.00 97.69 198 VAL A O 1
ATOM 1530 N N . PRO A 1 199 ? -35.653 -10.114 23.299 1.00 97.50 199 PRO A N 1
ATOM 1531 C CA . PRO A 1 199 ? -36.019 -10.978 24.421 1.00 97.50 199 PRO A CA 1
ATOM 1532 C C . PRO A 1 199 ? -34.851 -11.227 25.377 1.00 97.50 199 PRO A C 1
ATOM 1534 O O . PRO A 1 199 ? -33.737 -11.533 24.945 1.00 97.50 199 PRO A O 1
ATOM 1537 N N . LEU A 1 200 ? -35.118 -11.199 26.685 1.00 96.06 200 LEU A N 1
ATOM 1538 C CA . LEU A 1 200 ? -34.065 -11.318 27.704 1.00 96.06 200 LEU A CA 1
ATOM 1539 C C . LEU A 1 200 ? -33.712 -12.767 28.072 1.00 96.06 200 LEU A C 1
ATOM 1541 O O . LEU A 1 200 ? -32.699 -13.012 28.728 1.00 96.06 200 LEU A O 1
ATOM 1545 N N . ARG A 1 201 ? -34.493 -13.742 27.585 1.00 93.62 201 ARG A N 1
ATOM 1546 C CA . ARG A 1 201 ? -34.358 -15.183 27.886 1.00 93.62 201 ARG A CA 1
ATOM 1547 C C . ARG A 1 201 ? -32.946 -15.738 27.714 1.00 93.62 201 ARG A C 1
ATOM 1549 O O . ARG A 1 201 ? -32.547 -16.648 28.430 1.00 93.62 201 ARG A O 1
ATOM 1556 N N . ARG A 1 202 ? -32.177 -15.179 26.778 1.00 91.31 202 ARG A N 1
ATOM 1557 C CA . ARG A 1 202 ? -30.794 -15.591 26.499 1.00 91.31 202 ARG A CA 1
ATOM 1558 C C . ARG A 1 202 ? -29.843 -15.336 27.670 1.00 91.31 202 ARG A C 1
ATOM 1560 O O . ARG A 1 202 ? -28.842 -16.027 27.798 1.00 91.31 202 ARG A O 1
ATOM 1567 N N . TRP A 1 203 ? -30.168 -14.361 28.511 1.00 92.81 203 TRP A N 1
ATOM 1568 C CA . TRP A 1 203 ? -29.429 -14.039 29.726 1.00 92.81 203 TRP A CA 1
ATOM 1569 C C . TRP A 1 203 ? -30.074 -14.679 30.963 1.00 92.81 203 TRP A C 1
ATOM 1571 O O . TRP A 1 203 ? -29.673 -14.392 32.087 1.00 92.81 203 TRP A O 1
ATOM 1581 N N . GLY A 1 204 ? -31.049 -15.579 30.769 1.00 91.94 204 GLY A N 1
ATOM 1582 C CA . GLY A 1 204 ? -31.772 -16.266 31.839 1.00 91.94 204 GLY A CA 1
ATOM 1583 C C . GLY A 1 204 ? -32.740 -15.358 32.596 1.00 91.94 204 GLY A C 1
ATOM 1584 O O . GLY A 1 204 ? -32.905 -15.536 33.799 1.00 91.94 204 GLY A O 1
ATOM 1585 N N . LEU A 1 205 ? -33.317 -14.367 31.910 1.00 93.81 205 LEU A N 1
ATOM 1586 C CA . LEU A 1 205 ? -34.274 -13.405 32.458 1.00 93.81 205 LEU A CA 1
ATOM 1587 C C . LEU A 1 205 ? -35.606 -13.488 31.705 1.00 93.81 205 LEU A C 1
ATOM 1589 O O . LEU A 1 205 ? -35.636 -13.804 30.511 1.00 93.81 205 LEU A O 1
ATOM 1593 N N . GLU A 1 206 ? -36.701 -13.175 32.386 1.00 94.44 206 GLU A N 1
ATOM 1594 C CA . GLU A 1 206 ? -38.021 -13.055 31.771 1.00 94.44 206 GLU A CA 1
ATOM 1595 C C . GLU A 1 206 ? -38.277 -11.614 31.331 1.00 94.44 206 GLU A C 1
ATOM 1597 O O . GLU A 1 206 ? -37.884 -10.663 32.006 1.00 94.44 206 GLU A O 1
ATOM 1602 N N . GLY A 1 207 ? -38.968 -11.454 30.200 1.00 95.56 207 GLY A N 1
ATOM 1603 C CA . GLY A 1 207 ? -39.299 -10.146 29.641 1.00 95.56 207 GLY A CA 1
ATOM 1604 C C . GLY A 1 207 ? -38.510 -9.781 28.386 1.00 95.56 207 GLY A C 1
ATOM 1605 O O . GLY A 1 207 ? -37.978 -10.646 27.674 1.00 95.56 207 GLY A O 1
ATOM 1606 N N . ARG A 1 208 ? -38.483 -8.482 28.078 1.00 96.69 208 ARG A N 1
ATOM 1607 C CA . ARG A 1 208 ? -37.868 -7.933 26.860 1.00 96.69 208 ARG A CA 1
ATOM 1608 C C . ARG A 1 208 ? -37.280 -6.542 27.088 1.00 96.69 208 ARG A C 1
ATOM 1610 O O . ARG A 1 208 ? -37.810 -5.756 27.863 1.00 96.69 208 ARG A O 1
ATOM 1617 N N . LEU A 1 209 ? -36.208 -6.237 26.367 1.00 97.19 209 LEU A N 1
ATOM 1618 C CA . LEU A 1 209 ? -35.775 -4.868 26.103 1.00 97.19 209 LEU A CA 1
ATOM 1619 C C . LEU A 1 209 ? -36.693 -4.315 25.007 1.00 97.19 209 LEU A C 1
ATOM 1621 O O . LEU A 1 209 ? -36.602 -4.751 23.860 1.00 97.19 209 LEU A O 1
ATOM 1625 N N . GLU A 1 210 ? -37.607 -3.417 25.368 1.00 96.69 210 GLU A N 1
ATOM 1626 C CA . GLU A 1 210 ? -38.611 -2.853 24.457 1.00 96.69 210 GLU A CA 1
ATOM 1627 C C . GLU A 1 210 ? -37.948 -2.043 23.351 1.00 96.69 210 GLU A C 1
ATOM 1629 O O . GLU A 1 210 ? -38.183 -2.269 22.165 1.00 96.69 210 GLU A O 1
ATOM 1634 N N . TRP A 1 211 ? -37.072 -1.127 23.747 1.00 97.25 211 TRP A N 1
ATOM 1635 C CA . TRP A 1 211 ? -36.250 -0.328 22.855 1.00 97.25 211 TRP A CA 1
ATOM 1636 C C . TRP A 1 211 ? -35.132 0.343 23.652 1.00 97.25 211 TRP A C 1
ATOM 1638 O O . TRP A 1 211 ? -35.222 0.509 24.872 1.00 97.25 211 TRP A O 1
ATOM 1648 N N . ALA A 1 212 ? -34.083 0.762 22.954 1.00 97.50 212 ALA A N 1
ATOM 1649 C CA . ALA A 1 212 ? -33.106 1.691 23.496 1.00 97.50 212 ALA A CA 1
ATOM 1650 C C . ALA A 1 212 ? -32.656 2.694 22.434 1.00 97.50 212 ALA A C 1
ATOM 1652 O O . ALA A 1 212 ? -32.333 2.315 21.308 1.00 97.50 212 ALA A O 1
ATOM 1653 N N . SER A 1 213 ? -32.590 3.970 22.821 1.00 96.19 213 SER A N 1
ATOM 1654 C CA . SER A 1 213 ? -31.881 5.005 22.058 1.00 96.19 213 SER A CA 1
ATOM 1655 C C . SER A 1 213 ? -30.373 5.000 22.340 1.00 96.19 213 SER A C 1
ATOM 1657 O O . SER A 1 213 ? -29.615 5.657 21.624 1.00 96.19 213 SER A O 1
ATOM 1659 N N . ALA A 1 214 ? -29.950 4.246 23.361 1.00 96.81 214 ALA A N 1
ATOM 1660 C CA . ALA A 1 214 ? -28.569 3.898 23.666 1.00 96.81 214 ALA A CA 1
ATOM 1661 C C . ALA A 1 214 ? -28.198 2.522 23.077 1.00 96.81 214 ALA A C 1
ATOM 1663 O O . ALA A 1 214 ? -29.022 1.611 22.993 1.00 96.81 214 ALA A O 1
ATOM 1664 N N . GLU A 1 215 ? -26.942 2.353 22.685 1.00 96.75 215 GLU A N 1
ATOM 1665 C CA . GLU A 1 215 ? -26.423 1.101 22.138 1.00 96.75 215 GLU A CA 1
ATOM 1666 C C . GLU A 1 215 ? -25.972 0.150 23.245 1.00 96.75 215 GLU A C 1
ATOM 1668 O O . GLU A 1 215 ? -25.491 0.587 24.288 1.00 96.75 215 GLU A O 1
ATOM 1673 N N . ILE A 1 216 ? -26.060 -1.159 23.007 1.00 96.69 216 ILE A N 1
ATOM 1674 C CA . ILE A 1 216 ? -25.467 -2.159 23.903 1.00 96.69 216 ILE A CA 1
ATOM 1675 C C . ILE A 1 216 ? -23.941 -2.078 23.765 1.00 96.69 216 ILE A C 1
ATOM 1677 O O . ILE A 1 216 ? -23.407 -2.383 22.700 1.00 96.69 216 ILE A O 1
ATOM 1681 N N . ALA A 1 217 ? -23.244 -1.712 24.843 1.00 95.75 217 ALA A N 1
ATOM 1682 C CA . ALA A 1 217 ? -21.796 -1.890 24.948 1.00 95.75 217 ALA A CA 1
ATOM 1683 C C . ALA A 1 217 ? -21.481 -3.345 25.289 1.00 95.75 217 ALA A C 1
ATOM 1685 O O . ALA A 1 217 ? -20.690 -3.988 24.611 1.00 95.75 217 ALA A O 1
ATOM 1686 N N . HIS A 1 218 ? -22.107 -3.867 26.345 1.00 93.06 218 HIS A N 1
ATOM 1687 C CA . HIS A 1 218 ? -21.858 -5.218 26.826 1.00 93.06 218 HIS A CA 1
ATOM 1688 C C . HIS A 1 218 ? -23.039 -5.730 27.658 1.00 93.06 218 HIS A C 1
ATOM 1690 O O . HIS A 1 218 ? -23.661 -4.973 28.400 1.00 93.06 218 HIS A O 1
ATOM 1696 N N . VAL A 1 219 ? -23.314 -7.032 27.592 1.00 94.19 219 VAL A N 1
ATOM 1697 C CA . VAL A 1 219 ? -24.182 -7.741 28.533 1.00 94.19 219 VAL A CA 1
ATOM 1698 C C . VAL A 1 219 ? -23.421 -8.924 29.102 1.00 94.19 219 VAL A C 1
ATOM 1700 O O . VAL A 1 219 ? -22.974 -9.799 28.361 1.00 94.19 219 VAL A O 1
ATOM 1703 N N . HIS A 1 220 ? -23.256 -8.947 30.419 1.00 89.06 220 HIS A N 1
ATOM 1704 C CA . HIS A 1 220 ? -22.516 -9.985 31.124 1.00 89.06 220 HIS A CA 1
ATOM 1705 C C . HIS A 1 220 ? -23.413 -10.660 32.157 1.00 89.06 220 HIS A C 1
ATOM 1707 O O . HIS A 1 220 ? -24.031 -9.983 32.969 1.00 89.06 220 HIS A O 1
ATOM 1713 N N . ALA A 1 221 ? -23.498 -11.989 32.124 1.00 87.31 221 ALA A N 1
ATOM 1714 C CA . ALA A 1 221 ? -24.270 -12.769 33.085 1.00 87.31 221 ALA A CA 1
ATOM 1715 C C . ALA A 1 221 ? -23.329 -13.717 33.840 1.00 87.31 221 ALA A C 1
ATOM 1717 O O . ALA A 1 221 ? -22.741 -14.610 33.227 1.00 87.31 221 ALA A O 1
ATOM 1718 N N . VAL A 1 222 ? -23.203 -13.539 35.157 1.00 79.00 222 VAL A N 1
ATOM 1719 C CA . VAL A 1 222 ? -22.349 -14.347 36.043 1.00 79.00 222 VAL A CA 1
ATOM 1720 C C . VAL A 1 222 ? -23.181 -14.837 37.208 1.00 79.00 222 VAL A C 1
ATOM 1722 O O . VAL A 1 222 ? -23.674 -14.031 37.981 1.00 79.00 222 VAL A O 1
ATOM 1725 N N . GLN A 1 223 ? -23.292 -16.157 37.381 1.00 78.69 223 GLN A N 1
ATOM 1726 C CA . GLN A 1 223 ? -24.007 -16.751 38.518 1.00 78.69 223 GLN A CA 1
ATOM 1727 C C . GLN A 1 223 ? -25.411 -16.128 38.709 1.00 78.69 223 GLN A C 1
ATOM 1729 O O . GLN A 1 223 ? -26.282 -16.306 37.850 1.00 78.69 223 GLN A O 1
ATOM 1734 N N . GLU A 1 224 ? -25.620 -15.400 39.808 1.00 81.62 224 GLU A N 1
ATOM 1735 C CA . GLU A 1 224 ? -26.870 -14.735 40.185 1.00 81.62 224 GLU A CA 1
ATOM 1736 C C . GLU A 1 224 ? -27.012 -13.315 39.608 1.00 81.62 224 GLU A C 1
ATOM 1738 O O . GLU A 1 224 ? -28.099 -12.761 39.681 1.00 81.62 224 GLU A O 1
ATOM 1743 N N . ASP A 1 225 ? -25.999 -12.749 38.951 1.00 90.25 225 ASP A N 1
ATOM 1744 C CA . ASP A 1 225 ? -26.020 -11.355 38.497 1.00 90.25 225 ASP A CA 1
ATOM 1745 C C . ASP A 1 225 ? -26.013 -11.221 36.965 1.00 90.25 225 ASP A C 1
ATOM 1747 O O . ASP A 1 225 ? -25.384 -11.998 36.235 1.00 90.25 225 ASP A O 1
ATOM 1751 N N . VAL A 1 226 ? -26.720 -10.206 36.459 1.00 93.19 226 VAL A N 1
ATOM 1752 C CA . VAL A 1 226 ? -26.724 -9.813 35.045 1.00 93.19 226 VAL A CA 1
ATOM 1753 C C . VAL A 1 226 ? -26.468 -8.314 34.929 1.00 93.19 226 VAL A C 1
ATOM 1755 O O . VAL A 1 226 ? -27.220 -7.504 35.455 1.00 93.19 226 VAL A O 1
ATOM 1758 N N . HIS A 1 227 ? -25.429 -7.932 34.198 1.00 93.50 227 HIS A N 1
ATOM 1759 C CA . HIS A 1 227 ? -25.048 -6.546 33.958 1.00 93.50 227 HIS A CA 1
ATOM 1760 C C . HIS A 1 227 ? -25.349 -6.167 32.510 1.00 93.50 227 HIS A C 1
ATOM 1762 O O . HIS A 1 227 ? -24.778 -6.748 31.587 1.00 93.50 227 HIS A O 1
ATOM 1768 N N . PHE A 1 228 ? -26.211 -5.175 32.315 1.00 95.19 228 PHE A N 1
ATOM 1769 C CA . PHE A 1 228 ? -26.462 -4.512 31.045 1.00 95.19 228 PHE A CA 1
ATOM 1770 C C . PHE A 1 228 ? -25.749 -3.162 31.022 1.00 95.19 228 PHE A C 1
ATOM 1772 O O . PHE A 1 228 ? -26.088 -2.248 31.774 1.00 95.19 228 PHE A O 1
ATOM 1779 N N . LEU A 1 229 ? -24.778 -3.026 30.127 1.00 95.56 229 LEU A N 1
ATOM 1780 C CA . LEU A 1 229 ? -24.063 -1.783 29.883 1.00 95.56 229 LEU A CA 1
ATOM 1781 C C . LEU A 1 229 ? -24.474 -1.230 28.524 1.00 95.56 229 LEU A C 1
ATOM 1783 O O . LEU A 1 229 ? -24.268 -1.865 27.487 1.00 95.56 229 LEU A O 1
ATOM 1787 N N . PHE A 1 230 ? -25.023 -0.025 28.546 1.00 96.94 230 PHE A N 1
ATOM 1788 C CA . PHE A 1 230 ? -25.382 0.751 27.374 1.00 96.94 230 PHE A CA 1
ATOM 1789 C C . PHE A 1 230 ? -24.514 1.998 27.261 1.00 96.94 230 PHE A C 1
ATOM 1791 O O . PHE A 1 230 ? -23.944 2.462 28.250 1.00 96.94 230 PHE A O 1
ATOM 1798 N N . TYR A 1 231 ? -24.451 2.571 26.063 1.00 96.25 231 TYR A N 1
ATOM 1799 C CA . TYR A 1 231 ? -23.814 3.861 25.839 1.00 96.25 231 TYR A CA 1
ATOM 1800 C C . TYR A 1 231 ? -24.562 4.720 24.824 1.00 96.25 231 TYR A C 1
ATOM 1802 O O . TYR A 1 231 ? -25.229 4.212 23.923 1.00 96.25 231 TYR A O 1
ATOM 1810 N N . SER A 1 232 ? -24.437 6.036 24.958 1.00 92.94 232 SER A N 1
ATOM 1811 C CA . SER A 1 232 ? -25.051 7.005 24.047 1.00 92.94 232 SER A CA 1
ATOM 1812 C C . SER A 1 232 ? -24.143 8.204 23.797 1.00 92.94 232 SER A C 1
ATOM 1814 O O . SER A 1 232 ? -23.312 8.579 24.626 1.00 92.94 232 SER A O 1
ATOM 1816 N N . GLU A 1 233 ? -24.320 8.846 22.643 1.00 84.25 233 GLU A N 1
ATOM 1817 C CA . GLU A 1 233 ? -23.728 10.154 22.365 1.00 84.25 233 GLU A CA 1
ATOM 1818 C C . GLU A 1 233 ? -24.647 11.261 22.905 1.00 84.25 233 GLU A C 1
ATOM 1820 O O . GLU A 1 233 ? -25.421 11.867 22.169 1.00 84.25 233 GLU A O 1
ATOM 1825 N N . GLY A 1 234 ? -24.574 11.528 24.211 1.00 83.31 234 GLY A N 1
ATOM 1826 C CA . GLY A 1 234 ? -25.468 12.461 24.908 1.00 83.31 234 GLY A CA 1
ATOM 1827 C C . GLY A 1 234 ? -26.535 11.728 25.718 1.00 83.31 234 GLY A C 1
ATOM 1828 O O . GLY A 1 234 ? -26.248 10.684 26.302 1.00 83.31 234 GLY A O 1
ATOM 1829 N N . GLU A 1 235 ? -27.755 12.266 25.777 1.00 86.81 235 GLU A N 1
ATOM 1830 C CA . GLU A 1 235 ? -28.857 11.633 26.511 1.00 86.81 235 GLU A CA 1
ATOM 1831 C C . GLU A 1 235 ? -29.282 10.318 25.844 1.00 86.81 235 GLU A C 1
ATOM 1833 O O . GLU A 1 235 ? -29.701 10.297 24.687 1.00 86.81 235 GLU A O 1
ATOM 1838 N N . GLY A 1 236 ? -29.151 9.218 26.584 1.00 92.06 236 GLY A N 1
ATOM 1839 C CA . GLY A 1 236 ? -29.585 7.885 26.181 1.00 92.06 236 GLY A CA 1
ATOM 1840 C C . GLY A 1 236 ? -30.745 7.405 27.038 1.00 92.06 236 GLY A C 1
ATOM 1841 O O . GLY A 1 236 ? -30.843 7.751 28.216 1.00 92.06 236 GLY A O 1
ATOM 1842 N N . GLN A 1 237 ? -31.617 6.601 26.439 1.00 95.06 237 GLN A N 1
ATOM 1843 C CA . GLN A 1 237 ? -32.770 5.996 27.089 1.00 95.06 237 GLN A CA 1
ATOM 1844 C C . GLN A 1 237 ? -32.800 4.500 26.812 1.00 95.06 237 GLN A C 1
ATOM 1846 O O . GLN A 1 237 ? -32.520 4.055 25.695 1.00 95.06 237 GLN A O 1
ATOM 1851 N N . VAL A 1 238 ? -33.162 3.730 27.832 1.00 96.56 238 VAL A N 1
ATOM 1852 C CA . VAL A 1 238 ? -33.394 2.289 27.735 1.00 96.56 238 VAL A CA 1
ATOM 1853 C C . VAL A 1 238 ? -34.730 1.966 28.390 1.00 96.56 238 VAL A C 1
ATOM 1855 O O . VAL A 1 238 ? -35.006 2.407 29.507 1.00 96.56 238 VAL A O 1
ATOM 1858 N N . CYS A 1 239 ? -35.568 1.211 27.684 1.00 95.88 239 CYS A N 1
ATOM 1859 C CA . CYS A 1 239 ? -36.878 0.797 28.163 1.00 95.88 239 CYS A CA 1
ATOM 1860 C C . CYS A 1 239 ? -36.952 -0.727 28.219 1.00 95.88 239 CYS A C 1
ATOM 1862 O O . CYS A 1 239 ? -36.859 -1.405 27.196 1.00 95.88 239 CYS A O 1
ATOM 1864 N N . PHE A 1 240 ? -37.126 -1.274 29.416 1.00 96.44 240 PHE A N 1
ATOM 1865 C CA . PHE A 1 240 ? -37.293 -2.703 29.640 1.00 96.44 240 PHE A CA 1
ATOM 1866 C C . PHE A 1 240 ? -38.701 -3.012 30.126 1.00 96.44 240 PHE A C 1
ATOM 1868 O O . PHE A 1 240 ? -39.301 -2.228 30.851 1.00 96.44 240 PHE A O 1
ATOM 1875 N N . HIS A 1 241 ? -39.176 -4.208 29.804 1.00 95.38 241 HIS A N 1
ATOM 1876 C CA . HIS A 1 241 ? -40.307 -4.833 30.466 1.00 95.38 241 HIS A CA 1
ATOM 1877 C C . HIS A 1 241 ? -39.821 -6.101 31.176 1.00 95.38 241 HIS A C 1
ATOM 1879 O O . HIS A 1 241 ? -39.441 -7.079 30.527 1.00 95.38 241 HIS A O 1
ATOM 1885 N N . PHE A 1 242 ? -39.835 -6.058 32.505 1.00 93.38 242 PHE A N 1
ATOM 1886 C CA . PHE A 1 242 ? -39.467 -7.120 33.432 1.00 93.38 242 PHE A CA 1
ATOM 1887 C C . PHE A 1 242 ? -40.703 -7.578 34.224 1.00 93.38 242 PHE A C 1
ATOM 1889 O O . PHE A 1 242 ? -40.990 -7.038 35.297 1.00 93.38 242 PHE A O 1
ATOM 1896 N N . PRO A 1 243 ? -41.455 -8.577 33.735 1.00 89.31 243 PRO A N 1
ATOM 1897 C CA . PRO A 1 243 ? -42.596 -9.093 34.478 1.00 89.31 243 PRO A CA 1
ATOM 1898 C C . PRO A 1 243 ? -42.137 -9.654 35.831 1.00 89.31 243 PRO A C 1
ATOM 1900 O O . PRO A 1 243 ? -41.164 -10.409 35.903 1.00 89.31 243 PRO A O 1
ATOM 1903 N N . GLY A 1 244 ? -42.829 -9.261 36.903 1.00 84.44 244 GLY A N 1
ATOM 1904 C CA . GLY A 1 244 ? -42.576 -9.755 38.259 1.00 84.44 244 GLY A CA 1
ATOM 1905 C C . GLY A 1 244 ? -41.223 -9.362 38.862 1.00 84.44 244 GLY A C 1
ATOM 1906 O O . GLY A 1 244 ? -40.801 -10.000 39.823 1.00 84.44 244 GLY A O 1
ATOM 1907 N N . ALA A 1 245 ? -40.529 -8.366 38.303 1.00 86.38 245 ALA A N 1
ATOM 1908 C CA . ALA A 1 245 ? -39.326 -7.825 38.924 1.00 86.38 245 ALA A CA 1
ATOM 1909 C C . ALA A 1 245 ? -39.658 -6.800 40.013 1.00 86.38 245 ALA A C 1
ATOM 1911 O O . ALA A 1 245 ? -40.660 -6.091 39.940 1.00 86.38 245 ALA A O 1
ATOM 1912 N N . GLU A 1 246 ? -38.768 -6.700 40.994 1.00 82.19 246 GLU A N 1
ATOM 1913 C CA . GLU A 1 246 ? -38.806 -5.698 42.056 1.00 82.19 246 GLU A CA 1
ATOM 1914 C C . GLU A 1 246 ? -37.604 -4.763 41.868 1.00 82.19 246 GLU A C 1
ATOM 1916 O O . GLU A 1 246 ? -36.458 -5.220 41.811 1.00 82.19 246 GLU A O 1
ATOM 1921 N N . ALA A 1 247 ? -37.840 -3.458 41.716 1.00 72.81 247 ALA A N 1
ATOM 1922 C CA . ALA A 1 247 ? -36.758 -2.476 41.679 1.00 72.81 247 ALA A CA 1
ATOM 1923 C C . ALA A 1 247 ? -36.311 -2.129 43.100 1.00 72.81 247 ALA A C 1
ATOM 1925 O O . ALA A 1 247 ? -37.138 -2.020 44.002 1.00 72.81 247 ALA A O 1
ATOM 1926 N N . LEU A 1 248 ? -35.008 -1.905 43.294 1.00 68.38 248 LEU A N 1
ATOM 1927 C CA . LEU A 1 248 ? -34.509 -1.345 44.557 1.00 68.38 248 LEU A CA 1
ATOM 1928 C C . LEU A 1 248 ? -34.884 0.142 44.719 1.00 68.38 248 LEU A C 1
ATOM 1930 O O . LEU A 1 248 ? -34.887 0.652 45.835 1.00 68.38 248 LEU A O 1
ATOM 1934 N N . GLU A 1 249 ? -35.238 0.812 43.617 1.00 68.88 249 GLU A N 1
ATOM 1935 C CA . GLU A 1 249 ? -35.767 2.179 43.569 1.00 68.88 249 GLU A CA 1
ATOM 1936 C C . GLU A 1 249 ? -37.161 2.152 42.912 1.00 68.88 249 GLU A C 1
ATOM 1938 O O . GLU A 1 249 ? -37.277 2.044 41.690 1.00 68.88 249 GLU A O 1
ATOM 1943 N N . GLU A 1 250 ? -38.226 2.206 43.723 1.00 58.78 250 GLU A N 1
ATOM 1944 C CA . GLU A 1 250 ? -39.620 1.995 43.277 1.00 58.78 250 GLU A CA 1
ATOM 1945 C C . GLU A 1 250 ? -40.094 2.992 42.199 1.00 58.78 250 GLU A C 1
ATOM 1947 O O . GLU A 1 250 ? -40.962 2.657 41.396 1.00 58.78 250 GLU A O 1
ATOM 1952 N N . GLU A 1 251 ? -39.519 4.198 42.122 1.00 62.19 251 GLU A N 1
ATOM 1953 C CA . GLU A 1 251 ? -39.965 5.241 41.181 1.00 62.19 251 GLU A CA 1
ATOM 1954 C C . GLU A 1 251 ? -39.638 4.936 39.708 1.00 62.19 251 GLU A C 1
ATOM 1956 O O . GLU A 1 251 ? -40.271 5.497 38.812 1.00 62.19 251 GLU A O 1
ATOM 1961 N N . LEU A 1 252 ? -38.680 4.041 39.440 1.00 73.50 252 LEU A N 1
ATOM 1962 C CA . LEU A 1 252 ? -38.193 3.749 38.087 1.00 73.50 252 LEU A CA 1
ATOM 1963 C C . LEU A 1 252 ? -38.886 2.552 37.419 1.00 73.50 252 LEU A C 1
ATOM 1965 O O . LEU A 1 252 ? -38.776 2.404 36.201 1.00 73.50 252 LEU A O 1
ATOM 1969 N N . LEU A 1 253 ? -39.597 1.711 38.179 1.00 80.75 253 LEU A N 1
ATOM 1970 C CA . LEU A 1 253 ? -40.263 0.502 37.685 1.00 80.75 253 LEU A CA 1
ATOM 1971 C C . LEU A 1 253 ? -41.774 0.579 37.940 1.00 80.75 253 LEU A C 1
ATOM 1973 O O . LEU A 1 253 ? -42.232 0.376 39.061 1.00 80.75 253 LEU A O 1
ATOM 1977 N N . GLN A 1 254 ? -42.556 0.827 36.890 1.00 82.38 254 GLN A N 1
ATOM 1978 C CA . GLN A 1 254 ? -44.018 0.923 36.962 1.00 82.38 254 GLN A CA 1
ATOM 1979 C C . GLN A 1 254 ? -44.660 -0.178 36.122 1.00 82.38 254 GLN A C 1
ATOM 1981 O O . GLN A 1 254 ? -44.348 -0.313 34.943 1.00 82.38 254 GLN A O 1
ATOM 1986 N N . ASP A 1 255 ? -45.531 -0.990 36.728 1.00 83.94 255 ASP A N 1
ATOM 1987 C CA . ASP A 1 255 ? -46.202 -2.126 36.072 1.00 83.94 255 ASP A CA 1
ATOM 1988 C C . ASP A 1 255 ? -45.231 -3.078 35.339 1.00 83.94 255 ASP A C 1
ATOM 1990 O O . ASP A 1 255 ? -45.517 -3.608 34.266 1.00 83.94 255 ASP A O 1
ATOM 1994 N N . GLY A 1 256 ? -44.041 -3.284 35.918 1.00 85.19 256 GLY A N 1
ATOM 1995 C CA . GLY A 1 256 ? -42.972 -4.096 35.329 1.00 85.19 256 GLY A CA 1
ATOM 1996 C C . GLY A 1 256 ? -42.203 -3.409 34.195 1.00 85.19 256 GLY A C 1
ATOM 1997 O O . GLY A 1 256 ? -41.317 -4.028 33.612 1.00 85.19 256 GLY A O 1
ATOM 1998 N N . VAL A 1 257 ? -42.499 -2.151 33.869 1.00 91.06 257 VAL A N 1
ATOM 1999 C CA . VAL A 1 257 ? -41.783 -1.357 32.864 1.00 91.06 257 VAL A CA 1
ATOM 2000 C C . VAL A 1 257 ? -40.759 -0.456 33.544 1.00 91.06 257 VAL A C 1
ATOM 2002 O O . VAL A 1 257 ? -41.103 0.359 34.396 1.00 91.06 257 VAL A O 1
ATOM 2005 N N . LEU A 1 258 ? -39.495 -0.597 33.150 1.00 92.94 258 LEU A N 1
ATOM 2006 C CA . LEU A 1 258 ? -38.385 0.247 33.582 1.00 92.94 258 LEU A CA 1
ATOM 2007 C C . LEU A 1 258 ? -38.014 1.203 32.452 1.00 92.94 258 LEU A C 1
ATOM 2009 O O . LEU A 1 258 ? -37.667 0.749 31.361 1.00 92.94 258 LEU A O 1
ATOM 2013 N N . LEU A 1 259 ? -38.021 2.507 32.725 1.00 92.44 259 LEU A N 1
ATOM 2014 C CA . LEU A 1 259 ? -37.469 3.524 31.832 1.00 92.44 259 LEU A CA 1
ATOM 2015 C C . LEU A 1 259 ? -36.301 4.223 32.524 1.00 92.44 259 LEU A C 1
ATOM 2017 O O . LEU A 1 259 ? -36.492 4.990 33.464 1.00 92.44 259 LEU A O 1
ATOM 2021 N N . LEU A 1 260 ? -35.091 3.980 32.031 1.00 92.31 260 LEU A N 1
ATOM 2022 C CA . LEU A 1 260 ? -33.882 4.635 32.520 1.00 92.31 260 LEU A CA 1
ATOM 2023 C C . LEU A 1 260 ? -33.406 5.644 31.472 1.00 92.31 260 LEU A C 1
ATOM 2025 O O . LEU A 1 260 ? -33.268 5.301 30.297 1.00 92.31 260 LEU A O 1
ATOM 2029 N N . SER A 1 261 ? -33.173 6.886 31.895 1.00 91.06 261 SER A N 1
ATOM 2030 C CA . SER A 1 261 ? -32.816 8.006 31.021 1.00 91.06 261 SER A CA 1
ATOM 2031 C C . SER A 1 261 ? -31.645 8.790 31.601 1.00 91.06 261 SER A C 1
ATOM 2033 O O . SER A 1 261 ? -31.626 9.083 32.794 1.00 91.06 261 SER A O 1
ATOM 2035 N N . GLY A 1 262 ? -30.712 9.190 30.741 1.00 86.25 262 GLY A N 1
ATOM 2036 C CA . GLY A 1 262 ? -29.607 10.084 31.085 1.00 86.25 262 GLY A CA 1
ATOM 2037 C C . GLY A 1 262 ? -28.227 9.445 30.948 1.00 86.25 262 GLY A C 1
ATOM 2038 O O . GLY A 1 262 ? -28.060 8.229 31.015 1.00 86.25 262 GLY A O 1
ATOM 2039 N N . SER A 1 263 ? -27.219 10.295 30.750 1.00 84.19 263 SER A N 1
ATOM 2040 C CA . SER A 1 263 ? -25.817 9.874 30.730 1.00 84.19 263 SER A CA 1
ATOM 2041 C C . SER A 1 263 ? -25.329 9.600 32.154 1.00 84.19 263 SER A C 1
ATOM 2043 O O . SER A 1 263 ? -25.461 10.450 33.033 1.00 84.19 263 SER A O 1
ATOM 2045 N N . GLY A 1 264 ? -24.779 8.412 32.392 1.00 85.62 264 GLY A N 1
ATOM 2046 C CA . GLY A 1 264 ? -24.358 7.949 33.716 1.00 85.62 264 GLY A CA 1
ATOM 2047 C C . GLY A 1 264 ? -25.487 7.373 34.574 1.00 85.62 264 GLY A C 1
ATOM 2048 O O . GLY A 1 264 ? -25.242 7.059 35.737 1.00 85.62 264 GLY A O 1
ATOM 2049 N N . ALA A 1 265 ? -26.699 7.229 34.031 1.00 90.19 265 ALA A N 1
ATOM 2050 C CA . ALA A 1 265 ? -27.834 6.681 34.759 1.00 90.19 265 ALA A CA 1
ATOM 2051 C C . ALA A 1 265 ? -27.615 5.193 35.066 1.00 90.19 265 ALA A C 1
ATOM 2053 O O . ALA A 1 265 ? -27.196 4.430 34.193 1.00 90.19 265 ALA A O 1
ATOM 2054 N N . THR A 1 266 ? -27.921 4.773 36.293 1.00 91.50 266 THR A N 1
ATOM 2055 C CA . THR A 1 266 ? -27.820 3.374 36.720 1.00 91.50 266 THR A CA 1
ATOM 2056 C C . THR A 1 266 ? -29.059 2.944 37.486 1.00 91.50 266 THR A C 1
ATOM 2058 O O . THR A 1 266 ? -29.604 3.737 38.244 1.00 91.50 266 THR A O 1
ATOM 2061 N N . CYS A 1 267 ? -29.465 1.688 37.345 1.00 92.19 267 CYS A N 1
ATOM 2062 C CA . CYS A 1 267 ? -30.570 1.096 38.087 1.00 92.19 267 CYS A CA 1
ATOM 2063 C C . CYS A 1 267 ? -30.237 -0.358 38.436 1.00 92.19 267 CYS A C 1
ATOM 2065 O O . CYS A 1 267 ? -29.502 -1.026 37.706 1.00 92.19 267 CYS A O 1
ATOM 2067 N N . THR A 1 268 ? -30.781 -0.850 39.548 1.00 92.19 268 THR A N 1
ATOM 2068 C CA . THR A 1 268 ? -30.721 -2.268 39.910 1.00 92.19 268 THR A CA 1
ATOM 2069 C C . THR A 1 268 ? -32.129 -2.808 40.125 1.00 92.19 268 THR A C 1
ATOM 2071 O O . THR A 1 268 ? -32.906 -2.267 40.915 1.00 92.19 268 THR A O 1
ATOM 2074 N N . VAL A 1 269 ? -32.438 -3.897 39.430 1.00 92.38 269 VAL A N 1
ATOM 2075 C CA . VAL A 1 269 ? -33.710 -4.626 39.500 1.00 92.38 269 VAL A CA 1
ATOM 2076 C C . VAL A 1 269 ? -33.445 -6.063 39.923 1.00 92.38 269 VAL A C 1
ATOM 2078 O O . VAL A 1 269 ? -32.387 -6.611 39.629 1.00 92.38 269 VAL A O 1
ATOM 2081 N N . LYS A 1 270 ? -34.401 -6.697 40.594 1.00 91.12 270 LYS A N 1
ATOM 2082 C CA . LYS A 1 270 ? -34.302 -8.095 41.010 1.00 91.12 270 LYS A CA 1
ATOM 2083 C C . LYS A 1 270 ? -35.400 -8.924 40.356 1.00 91.12 270 LYS A C 1
ATOM 2085 O O . LYS A 1 270 ? -36.568 -8.562 40.433 1.00 91.12 270 LYS A O 1
ATOM 2090 N N . GLN A 1 271 ? -35.038 -10.050 39.740 1.00 89.44 271 GLN A N 1
ATOM 2091 C CA . GLN A 1 271 ? -35.992 -11.003 39.158 1.00 89.44 271 GLN A CA 1
ATOM 2092 C C . GLN A 1 271 ? -35.514 -12.432 39.417 1.00 89.44 271 GLN A C 1
ATOM 2094 O O . GLN A 1 271 ? -34.367 -12.761 39.129 1.00 89.44 271 GLN A O 1
ATOM 2099 N N . ASN A 1 272 ? -36.381 -13.296 39.953 1.00 84.94 272 ASN A N 1
ATOM 2100 C CA . ASN A 1 272 ? -36.080 -14.718 40.180 1.00 84.94 272 ASN A CA 1
ATOM 2101 C C . ASN A 1 272 ? -34.760 -14.962 40.947 1.00 84.94 272 ASN A C 1
ATOM 2103 O O . ASN A 1 272 ? -33.951 -15.799 40.553 1.00 84.94 272 ASN A O 1
ATOM 2107 N N . ASN A 1 273 ? -34.541 -14.218 42.040 1.00 84.44 273 ASN A N 1
ATOM 2108 C CA . ASN A 1 273 ? -33.309 -14.206 42.851 1.00 84.44 273 ASN A CA 1
ATOM 2109 C C . ASN A 1 273 ? -32.039 -13.715 42.143 1.00 84.44 273 ASN A C 1
ATOM 2111 O O . ASN A 1 273 ? -30.959 -13.848 42.706 1.00 84.44 273 ASN A O 1
ATOM 2115 N N . ARG A 1 274 ? -32.157 -13.107 40.961 1.00 89.31 274 ARG A N 1
ATOM 2116 C CA . ARG A 1 274 ? -31.023 -12.535 40.236 1.00 89.31 274 ARG A CA 1
ATOM 2117 C C . ARG A 1 274 ? -31.012 -11.021 40.336 1.00 89.31 274 ARG A C 1
ATOM 2119 O O . ARG A 1 274 ? -32.073 -10.412 40.179 1.00 89.31 274 ARG A O 1
ATOM 2126 N N . ASN A 1 275 ? -29.845 -10.422 40.566 1.00 91.88 275 ASN A N 1
ATOM 2127 C CA . ASN A 1 275 ? -29.699 -8.971 40.480 1.00 91.88 275 ASN A CA 1
ATOM 2128 C C . ASN A 1 275 ? -29.386 -8.579 39.037 1.00 91.88 275 ASN A C 1
ATOM 2130 O O . ASN A 1 275 ? -28.580 -9.206 38.352 1.00 91.88 275 ASN A O 1
ATOM 2134 N N . ILE A 1 276 ? -30.047 -7.534 38.566 1.00 93.62 276 ILE A N 1
ATOM 2135 C CA . ILE A 1 276 ? -29.939 -7.025 37.209 1.00 93.62 276 ILE A CA 1
ATOM 2136 C C . ILE A 1 276 ? -29.466 -5.583 37.316 1.00 93.62 276 ILE A C 1
ATOM 2138 O O . ILE A 1 276 ? -30.221 -4.705 37.726 1.00 93.62 276 ILE A O 1
ATOM 2142 N N . TYR A 1 277 ? -28.216 -5.346 36.949 1.00 92.75 277 TYR A N 1
ATOM 2143 C CA . TYR A 1 277 ? -27.589 -4.032 36.964 1.00 92.75 277 TYR A CA 1
ATOM 2144 C C . TYR A 1 277 ? -27.675 -3.425 35.573 1.00 92.75 277 TYR A C 1
ATOM 2146 O O . TYR A 1 277 ? -27.248 -4.046 34.603 1.00 92.75 277 TYR A O 1
ATOM 2154 N N . ILE A 1 278 ? -28.214 -2.218 35.456 1.00 94.00 278 ILE A N 1
ATOM 2155 C CA . ILE A 1 278 ? -28.407 -1.541 34.173 1.00 94.00 278 ILE A CA 1
ATOM 2156 C C . ILE A 1 278 ? -27.729 -0.184 34.255 1.00 94.00 278 ILE A C 1
ATOM 2158 O O . ILE A 1 278 ? -28.019 0.583 35.168 1.00 94.00 278 ILE A O 1
ATOM 2162 N N . SER A 1 279 ? -26.859 0.118 33.295 1.00 93.94 279 SER A N 1
ATOM 2163 C CA . SER A 1 279 ? -26.122 1.382 33.234 1.00 93.94 279 SER A CA 1
ATOM 2164 C C . SER A 1 279 ? -26.172 1.970 31.830 1.00 93.94 279 SER A C 1
ATOM 2166 O O . SER A 1 279 ? -25.918 1.258 30.862 1.00 93.94 279 SER A O 1
ATOM 2168 N N . VAL A 1 280 ? -26.424 3.273 31.717 1.00 95.06 280 VAL A N 1
ATOM 2169 C CA . VAL A 1 280 ? -26.256 4.054 30.484 1.00 95.06 280 VAL A CA 1
ATOM 2170 C C . VAL A 1 280 ? -25.054 4.961 30.681 1.00 95.06 280 VAL A C 1
ATOM 2172 O O . VAL A 1 280 ? -25.052 5.815 31.560 1.00 95.06 280 VAL A O 1
ATOM 2175 N N . LEU A 1 281 ? -23.996 4.752 29.909 1.00 94.56 281 LEU A N 1
ATOM 2176 C CA . LEU A 1 281 ? -22.704 5.397 30.110 1.00 94.56 281 LEU A CA 1
ATOM 2177 C C . LEU A 1 281 ? -22.343 6.320 28.948 1.00 94.56 281 LEU A C 1
ATOM 2179 O O . LEU A 1 281 ? -22.838 6.194 27.828 1.00 94.56 281 LEU A O 1
ATOM 2183 N N . GLU A 1 282 ? -21.393 7.211 29.203 1.00 93.44 282 GLU A N 1
ATOM 2184 C CA . GLU A 1 282 ? -20.688 7.889 28.124 1.00 93.44 282 GLU A CA 1
ATOM 2185 C C . GLU A 1 282 ? -19.857 6.888 27.324 1.00 93.44 282 GLU A C 1
ATOM 2187 O O . GLU A 1 282 ? -19.296 5.933 27.869 1.00 93.44 282 GLU A O 1
ATOM 2192 N N . ARG A 1 283 ? -19.747 7.142 26.021 1.00 92.25 283 ARG A N 1
ATOM 2193 C CA . ARG A 1 283 ? -19.079 6.263 25.059 1.00 92.25 283 ARG A CA 1
ATOM 2194 C C . ARG A 1 283 ? -17.684 5.816 25.491 1.00 92.25 283 ARG A C 1
ATOM 2196 O O . ARG A 1 283 ? -17.404 4.623 25.473 1.00 92.25 283 ARG A O 1
ATOM 2203 N N . GLU A 1 284 ? -16.807 6.752 25.854 1.00 91.31 284 GLU A N 1
ATOM 2204 C CA . GLU A 1 284 ? -15.427 6.404 26.210 1.00 91.31 284 GLU A CA 1
ATOM 2205 C C . GLU A 1 284 ? -15.383 5.547 27.480 1.00 91.31 284 GLU A C 1
ATOM 2207 O O . GLU A 1 284 ? -14.685 4.536 27.521 1.00 91.31 284 GLU A O 1
ATOM 2212 N N . LYS A 1 285 ? -16.193 5.894 28.487 1.00 92.12 285 LYS A N 1
ATOM 2213 C CA . LYS A 1 285 ? -16.311 5.105 29.715 1.00 92.12 285 LYS A CA 1
ATOM 2214 C C . LYS A 1 285 ? -16.804 3.689 29.416 1.00 92.12 285 LYS A C 1
ATOM 2216 O O . LYS A 1 285 ? -16.248 2.733 29.942 1.00 92.12 285 LYS A O 1
ATOM 2221 N N . ALA A 1 286 ? -17.800 3.545 28.545 1.00 94.06 286 ALA A N 1
ATOM 2222 C CA . ALA A 1 286 ? -18.294 2.241 28.119 1.00 94.06 286 ALA A CA 1
ATOM 2223 C C . ALA A 1 286 ? -17.236 1.433 27.352 1.00 94.06 286 ALA A C 1
ATOM 2225 O O . ALA A 1 286 ? -17.084 0.242 27.602 1.00 94.06 286 ALA A O 1
ATOM 2226 N N . ALA A 1 287 ? -16.469 2.076 26.467 1.00 93.62 287 ALA A N 1
ATOM 2227 C CA . ALA A 1 287 ? -15.413 1.426 25.691 1.00 93.62 287 ALA A CA 1
ATOM 2228 C C . ALA A 1 287 ? -14.284 0.886 26.577 1.00 93.62 287 ALA A C 1
ATOM 2230 O O . ALA A 1 287 ? -13.643 -0.110 26.235 1.00 93.62 287 ALA A O 1
ATOM 2231 N N . ARG A 1 288 ? -14.041 1.540 27.717 1.00 92.75 288 ARG A N 1
ATOM 2232 C CA . ARG A 1 288 ? -13.016 1.147 28.684 1.00 92.75 288 ARG A CA 1
ATOM 2233 C C . ARG A 1 288 ? -13.484 0.091 29.674 1.00 92.75 288 ARG A C 1
ATOM 2235 O O . ARG A 1 288 ? -12.635 -0.481 30.334 1.00 92.75 288 ARG A O 1
ATOM 2242 N N . LEU A 1 289 ? -14.770 -0.206 29.803 1.00 91.19 289 LEU A N 1
ATOM 2243 C CA . LEU A 1 289 ? -15.206 -1.245 30.736 1.00 91.19 289 LEU A CA 1
ATOM 2244 C C . LEU A 1 289 ? -15.067 -2.640 30.123 1.00 91.19 289 LEU A C 1
ATOM 2246 O O . LEU A 1 289 ? -15.345 -2.860 28.944 1.00 91.19 289 LEU A O 1
ATOM 2250 N N . GLU A 1 290 ? -14.625 -3.581 30.946 1.00 84.25 290 GLU A N 1
ATOM 2251 C CA . GLU A 1 290 ? -14.621 -5.008 30.653 1.00 84.25 290 GLU A CA 1
ATOM 2252 C C . GLU A 1 290 ? -15.919 -5.667 31.141 1.00 84.25 290 GLU A C 1
ATOM 2254 O O . GLU A 1 290 ? -16.676 -5.110 31.942 1.00 84.25 290 GLU A O 1
ATOM 2259 N N . ALA A 1 291 ? -16.171 -6.889 30.667 1.00 72.50 291 ALA A N 1
ATOM 2260 C CA . ALA A 1 291 ? -17.352 -7.669 31.036 1.00 72.50 291 ALA A CA 1
ATOM 2261 C C . ALA A 1 291 ? -17.487 -7.856 32.559 1.00 72.50 291 ALA A C 1
ATOM 2263 O O . ALA A 1 291 ? -18.586 -7.774 33.104 1.00 72.50 291 ALA A O 1
ATOM 2264 N N . ASP A 1 292 ? -16.366 -8.074 33.247 1.00 75.69 292 ASP A N 1
ATOM 2265 C CA . ASP A 1 292 ? -16.285 -8.266 34.698 1.00 75.69 292 ASP A CA 1
ATOM 2266 C C . ASP A 1 292 ? -16.361 -6.955 35.507 1.00 75.69 292 ASP A C 1
ATOM 2268 O O . ASP A 1 292 ? -16.238 -6.976 36.731 1.00 75.69 292 ASP A O 1
ATOM 2272 N N . GLY A 1 293 ? -16.573 -5.817 34.837 1.00 77.69 293 GLY A N 1
ATOM 2273 C CA . GLY A 1 293 ? -16.640 -4.493 35.450 1.00 77.69 293 GLY A CA 1
ATOM 2274 C C . GLY A 1 293 ? -15.277 -3.855 35.721 1.00 77.69 293 GLY A C 1
ATOM 2275 O O . GLY A 1 293 ? -15.233 -2.734 36.229 1.00 77.69 293 GLY A O 1
ATOM 2276 N N . SER A 1 294 ? -14.167 -4.522 35.386 1.00 83.81 294 SER A N 1
ATOM 2277 C CA . SER A 1 294 ? -12.844 -3.904 35.448 1.00 83.81 294 SER A CA 1
ATOM 2278 C C . SER A 1 294 ? -12.664 -2.848 34.350 1.00 83.81 294 SER A C 1
ATOM 2280 O O . SER A 1 294 ? -13.363 -2.835 33.339 1.00 83.81 294 SER A O 1
ATOM 2282 N N . GLU A 1 295 ? -11.745 -1.908 34.573 1.00 88.56 295 GLU A N 1
ATOM 2283 C CA . GLU A 1 295 ? -11.460 -0.827 33.629 1.00 88.56 295 GLU A CA 1
ATOM 2284 C C . GLU A 1 295 ? -10.177 -1.113 32.841 1.00 88.56 295 GLU A C 1
ATOM 2286 O O . GLU A 1 295 ? -9.116 -1.407 33.401 1.00 88.56 295 GLU A O 1
ATOM 2291 N N . TRP A 1 296 ? -10.270 -0.953 31.528 1.00 87.25 296 TRP A N 1
ATOM 2292 C CA . TRP A 1 296 ? -9.181 -0.967 30.575 1.00 87.25 296 TRP A CA 1
ATOM 2293 C C . TRP A 1 296 ? -8.387 0.339 30.665 1.00 87.25 296 TRP A C 1
ATOM 2295 O O . TRP A 1 296 ? -8.751 1.386 30.120 1.00 87.25 296 TRP A O 1
ATOM 2305 N N . LYS A 1 297 ? -7.268 0.255 31.386 1.00 83.94 297 LYS A N 1
ATOM 2306 C CA . LYS A 1 297 ? -6.409 1.394 31.746 1.00 83.94 297 LYS A CA 1
ATOM 2307 C C . LYS A 1 297 ? -5.324 1.722 30.722 1.00 83.94 297 LYS A C 1
ATOM 2309 O O . LYS A 1 297 ? -4.489 2.583 30.991 1.00 83.94 297 LYS A O 1
ATOM 2314 N N . LEU A 1 298 ? -5.282 1.031 29.582 1.00 81.56 298 LEU A N 1
ATOM 2315 C CA . LEU A 1 298 ? -4.266 1.318 28.573 1.00 81.56 298 LEU A CA 1
ATOM 2316 C C . LEU A 1 298 ? -4.546 2.679 27.927 1.00 81.56 298 LEU A C 1
ATOM 2318 O O . LEU A 1 298 ? -5.679 3.014 27.562 1.00 81.56 298 LEU A O 1
ATOM 2322 N N . ALA A 1 299 ? -3.490 3.484 27.847 1.00 78.31 299 ALA A N 1
ATOM 2323 C CA . ALA A 1 299 ? -3.547 4.802 27.248 1.00 78.31 299 ALA A CA 1
ATOM 2324 C C . ALA A 1 299 ? -3.625 4.684 25.722 1.00 78.31 299 ALA A C 1
ATOM 2326 O O . ALA A 1 299 ? -2.941 3.858 25.115 1.00 78.31 299 ALA A O 1
ATOM 2327 N N . VAL A 1 300 ? -4.438 5.550 25.121 1.00 81.00 300 VAL A N 1
ATOM 2328 C CA . VAL A 1 300 ? -4.391 5.851 23.689 1.00 81.00 300 VAL A CA 1
ATOM 2329 C C . VAL A 1 300 ? -3.481 7.077 23.564 1.00 81.00 300 VAL A C 1
ATOM 2331 O O . VAL A 1 300 ? -3.825 8.117 24.134 1.00 81.00 300 VAL A O 1
ATOM 2334 N N . PRO A 1 301 ? -2.306 6.981 22.921 1.00 76.50 301 PRO A N 1
ATOM 2335 C CA . PRO A 1 301 ? -1.389 8.111 22.812 1.00 76.50 301 PRO A CA 1
ATOM 2336 C C . PRO A 1 301 ? -2.047 9.270 22.051 1.00 76.50 301 PRO A C 1
ATOM 2338 O O . PRO A 1 301 ? -2.489 9.088 20.919 1.00 76.50 301 PRO A O 1
ATOM 2341 N N . THR A 1 302 ? -2.112 10.460 22.653 1.00 70.12 302 THR A N 1
ATOM 2342 C CA . THR A 1 302 ? -2.686 11.658 22.007 1.00 70.12 302 THR A CA 1
ATOM 2343 C C . THR A 1 302 ? -1.626 12.576 21.414 1.00 70.12 302 THR A C 1
ATOM 2345 O O . THR A 1 302 ? -1.882 13.243 20.418 1.00 70.12 302 THR A O 1
ATOM 2348 N N . GLU A 1 303 ? -0.435 12.605 22.010 1.00 75.44 303 GLU A N 1
ATOM 2349 C CA . GLU A 1 303 ? 0.705 13.396 21.555 1.00 75.44 303 GLU A CA 1
ATOM 2350 C C . GLU A 1 303 ? 2.004 12.669 21.881 1.00 75.44 303 GLU A C 1
ATOM 2352 O O . GLU A 1 303 ? 2.100 11.939 22.872 1.00 75.44 303 GLU A O 1
ATOM 2357 N N . ARG A 1 304 ? 3.020 12.898 21.054 1.00 78.38 304 ARG A N 1
ATOM 2358 C CA . ARG A 1 304 ? 4.355 12.355 21.253 1.00 78.38 304 ARG A CA 1
ATOM 2359 C C . ARG A 1 304 ? 5.383 13.466 21.171 1.00 78.38 304 ARG A C 1
ATOM 2361 O O . ARG A 1 304 ? 5.231 14.429 20.423 1.00 78.38 304 ARG A O 1
ATOM 2368 N N . LYS A 1 305 ? 6.426 13.343 21.990 1.00 88.19 305 LYS A N 1
ATOM 2369 C CA . LYS A 1 305 ? 7.499 14.329 22.061 1.00 88.19 305 LYS A CA 1
ATOM 2370 C C . LYS A 1 305 ? 8.712 13.825 21.299 1.00 88.19 305 LYS A C 1
ATOM 2372 O O . LYS A 1 305 ? 9.395 12.906 21.747 1.00 88.19 305 LYS A O 1
ATOM 2377 N N . GLU A 1 306 ? 9.024 14.504 20.208 1.00 92.81 306 GLU A N 1
ATOM 2378 C CA . GLU A 1 306 ? 10.291 14.322 19.516 1.00 92.81 306 GLU A CA 1
ATOM 2379 C C . GLU A 1 306 ? 11.445 14.939 20.315 1.00 92.81 306 GLU A C 1
ATOM 2381 O O . GLU A 1 306 ? 11.371 16.064 20.819 1.00 92.81 306 GLU A O 1
ATOM 2386 N N . THR A 1 307 ? 12.532 14.184 20.439 1.00 95.62 307 THR A N 1
ATOM 2387 C CA . THR A 1 307 ? 13.765 14.611 21.103 1.00 95.62 307 THR A CA 1
ATOM 2388 C C . THR A 1 307 ? 14.906 14.599 20.088 1.00 95.62 307 THR A C 1
ATOM 2390 O O . THR A 1 307 ? 15.221 13.531 19.563 1.00 95.62 307 THR A O 1
ATOM 2393 N N . PRO A 1 308 ? 15.556 15.741 19.801 1.00 96.31 308 PRO A N 1
ATOM 2394 C CA . PRO A 1 308 ? 16.728 15.764 18.935 1.00 96.31 308 PRO A CA 1
ATOM 2395 C C . PRO A 1 308 ? 17.845 14.865 19.465 1.00 96.31 308 PRO A C 1
ATOM 2397 O O . PRO A 1 308 ? 18.139 14.862 20.662 1.00 96.31 308 PRO A O 1
ATOM 2400 N N . PHE A 1 309 ? 18.491 14.126 18.569 1.00 95.88 309 PHE A N 1
ATOM 2401 C CA . PHE A 1 309 ? 19.667 13.342 18.912 1.00 95.88 309 PHE A CA 1
ATOM 2402 C C . PHE A 1 309 ? 20.859 14.254 19.230 1.00 95.88 309 PHE A C 1
ATOM 2404 O O . PHE A 1 309 ? 21.192 15.153 18.458 1.00 95.88 309 PHE A O 1
ATOM 2411 N N . CYS A 1 310 ? 21.530 13.993 20.353 1.00 90.06 310 CYS A N 1
ATOM 2412 C CA . CYS A 1 310 ? 22.706 14.741 20.809 1.00 90.06 310 CYS A CA 1
ATOM 2413 C C . CYS A 1 310 ? 23.905 13.844 21.172 1.00 90.06 310 CYS A C 1
ATOM 2415 O O . CYS A 1 310 ? 24.864 14.317 21.783 1.00 90.06 310 CYS A O 1
ATOM 2417 N N . GLY A 1 311 ? 23.844 12.553 20.827 1.00 89.69 311 GLY A N 1
ATOM 2418 C CA . GLY A 1 311 ? 24.914 11.589 21.080 1.00 89.69 311 GLY A CA 1
ATOM 2419 C C . GLY A 1 311 ? 26.076 11.694 20.088 1.00 89.69 311 GLY A C 1
ATOM 2420 O O . GLY A 1 311 ? 26.143 12.590 19.243 1.00 89.69 311 GLY A O 1
ATOM 2421 N N . LYS A 1 312 ? 27.020 10.753 20.193 1.00 94.06 312 LYS A N 1
ATOM 2422 C CA . LYS A 1 312 ? 28.172 10.680 19.288 1.00 94.06 312 LYS A CA 1
ATOM 2423 C C . LYS A 1 312 ? 27.727 10.168 17.916 1.00 94.06 312 LYS A C 1
ATOM 2425 O O . LYS A 1 312 ? 26.997 9.183 17.830 1.00 94.06 312 LYS A O 1
ATOM 2430 N N . MET A 1 313 ? 28.211 10.815 16.858 1.00 94.81 313 MET A N 1
ATOM 2431 C CA . MET A 1 313 ? 28.015 10.385 15.476 1.00 94.81 313 MET A CA 1
ATOM 2432 C C . MET A 1 313 ? 29.364 10.146 14.798 1.00 94.81 313 MET A C 1
ATOM 2434 O O . MET A 1 313 ? 30.309 10.925 14.961 1.00 94.81 313 MET A O 1
ATOM 2438 N N . GLU A 1 314 ? 29.444 9.075 14.019 1.00 93.94 314 GLU A N 1
ATOM 2439 C CA . GLU A 1 314 ? 30.611 8.729 13.215 1.00 93.94 314 GLU A CA 1
ATOM 2440 C C . GLU A 1 314 ? 30.215 8.454 11.763 1.00 93.94 314 GLU A C 1
ATOM 2442 O O . GLU A 1 314 ? 29.083 8.078 11.469 1.00 93.94 314 GLU A O 1
ATOM 2447 N N . MET A 1 315 ? 31.157 8.662 10.848 1.00 91.81 315 MET A N 1
ATOM 2448 C CA . MET A 1 315 ? 30.964 8.570 9.409 1.00 91.81 315 MET A CA 1
ATOM 2449 C C . MET A 1 315 ? 32.074 7.766 8.740 1.00 91.81 315 MET A C 1
ATOM 2451 O O . MET A 1 315 ? 33.256 7.914 9.069 1.00 91.81 315 MET A O 1
ATOM 2455 N N . CYS A 1 316 ? 31.694 6.966 7.747 1.00 88.19 316 CYS A N 1
ATOM 2456 C CA . CYS A 1 316 ? 32.618 6.275 6.859 1.00 88.19 316 CYS A CA 1
ATOM 2457 C C . CYS A 1 316 ? 32.175 6.446 5.400 1.00 88.19 316 CYS A C 1
ATOM 2459 O O . CYS A 1 316 ? 31.037 6.126 5.050 1.00 88.19 316 CYS A O 1
ATOM 2461 N N . ASN A 1 317 ? 33.088 6.923 4.551 1.00 75.81 317 ASN A N 1
ATOM 2462 C CA . ASN A 1 317 ? 32.898 6.975 3.104 1.00 75.81 317 ASN A CA 1
ATOM 2463 C C . ASN A 1 317 ? 33.766 5.857 2.544 1.00 75.81 317 ASN A C 1
ATOM 2465 O O . ASN A 1 317 ? 34.990 5.993 2.497 1.00 75.81 317 ASN A O 1
ATOM 2469 N N . ASN A 1 318 ? 33.163 4.720 2.213 1.00 64.50 318 ASN A N 1
ATOM 2470 C CA . ASN A 1 318 ? 33.933 3.595 1.713 1.00 64.50 318 ASN A CA 1
ATOM 2471 C C . ASN A 1 318 ? 33.205 2.892 0.570 1.00 64.50 318 ASN A C 1
ATOM 2473 O O . ASN A 1 318 ? 32.329 2.054 0.775 1.00 64.50 318 ASN A O 1
ATOM 2477 N N . PHE A 1 319 ? 33.604 3.246 -0.650 1.00 57.09 319 PHE A N 1
ATOM 2478 C CA . PHE A 1 319 ? 33.100 2.636 -1.875 1.00 57.09 319 PHE A CA 1
ATOM 2479 C C . PHE A 1 319 ? 33.525 1.161 -1.999 1.00 57.09 319 PHE A C 1
ATOM 2481 O O . PHE A 1 319 ? 32.765 0.353 -2.536 1.00 57.09 319 PHE A O 1
ATOM 2488 N N . ASP A 1 320 ? 34.671 0.776 -1.419 1.00 56.75 320 ASP A N 1
ATOM 2489 C CA . ASP A 1 320 ? 35.196 -0.600 -1.461 1.00 56.75 320 ASP A CA 1
ATOM 2490 C C . ASP A 1 320 ? 34.307 -1.596 -0.702 1.00 56.75 320 ASP A C 1
ATOM 2492 O O . ASP A 1 320 ? 34.424 -2.809 -0.872 1.00 56.75 320 ASP A O 1
ATOM 2496 N N . MET A 1 321 ? 33.359 -1.109 0.101 1.00 58.38 321 MET A N 1
ATOM 2497 C CA . MET A 1 321 ? 32.390 -1.955 0.793 1.00 58.38 321 MET A CA 1
ATOM 2498 C C . MET A 1 321 ? 31.420 -2.664 -0.154 1.00 58.38 321 MET A C 1
ATOM 2500 O O . MET A 1 321 ? 30.862 -3.696 0.207 1.00 58.38 321 MET A O 1
ATOM 2504 N N . TRP A 1 322 ? 31.258 -2.179 -1.386 1.00 63.44 322 TRP A N 1
ATOM 2505 C CA . TRP A 1 322 ? 30.469 -2.873 -2.406 1.00 63.44 322 TRP A CA 1
ATOM 2506 C C . TRP A 1 322 ? 31.188 -4.083 -3.017 1.00 63.44 322 TRP A C 1
ATOM 2508 O O . TRP A 1 322 ? 30.626 -4.745 -3.892 1.00 63.44 322 TRP A O 1
ATOM 2518 N N . MET A 1 323 ? 32.383 -4.441 -2.530 1.00 61.28 323 MET A N 1
ATOM 2519 C CA . MET A 1 323 ? 33.050 -5.707 -2.842 1.00 61.28 323 MET A CA 1
ATOM 2520 C C . MET A 1 323 ? 32.390 -6.895 -2.127 1.00 61.28 323 MET A C 1
ATOM 2522 O O . MET A 1 323 ? 33.025 -7.646 -1.388 1.00 61.28 323 MET A O 1
ATOM 2526 N N . GLY A 1 324 ? 31.094 -7.085 -2.376 1.00 64.88 324 GLY A N 1
ATOM 2527 C CA . GLY A 1 324 ? 30.416 -8.344 -2.110 1.00 64.88 324 GLY A CA 1
ATOM 2528 C C . GLY A 1 324 ? 30.970 -9.469 -2.992 1.00 64.88 324 GLY A C 1
ATOM 2529 O O . GLY A 1 324 ? 32.070 -9.393 -3.546 1.00 64.88 324 GLY A O 1
ATOM 2530 N N . THR A 1 325 ? 30.206 -10.544 -3.177 1.00 75.25 325 THR A N 1
ATOM 2531 C CA . THR A 1 325 ? 30.662 -11.630 -4.055 1.00 75.25 325 THR A CA 1
ATOM 2532 C C . THR A 1 325 ? 30.735 -11.132 -5.498 1.00 75.25 325 THR A C 1
ATOM 2534 O O . THR A 1 325 ? 29.703 -10.891 -6.125 1.00 75.25 325 THR A O 1
ATOM 2537 N N . ARG A 1 326 ? 31.956 -10.994 -6.026 1.00 85.69 326 ARG A N 1
ATOM 2538 C CA . ARG A 1 326 ? 32.202 -10.655 -7.429 1.00 85.69 326 ARG A CA 1
ATOM 2539 C C . ARG A 1 326 ? 31.963 -11.871 -8.323 1.00 85.69 326 ARG A C 1
ATOM 2541 O O . ARG A 1 326 ? 32.446 -12.965 -8.035 1.00 85.69 326 ARG A O 1
ATOM 2548 N N . LYS A 1 327 ? 31.276 -11.654 -9.442 1.00 86.62 327 LYS A N 1
ATOM 2549 C CA . LYS A 1 327 ? 31.107 -12.615 -10.534 1.00 86.62 327 LYS A CA 1
ATOM 2550 C C . LYS A 1 327 ? 31.392 -11.920 -11.860 1.00 86.62 327 LYS A C 1
ATOM 2552 O O . LYS A 1 327 ? 30.811 -10.877 -12.140 1.00 86.62 327 LYS A O 1
ATOM 2557 N N . ASP A 1 328 ? 32.254 -12.512 -12.675 1.00 90.75 328 ASP A N 1
ATOM 2558 C CA . ASP A 1 328 ? 32.384 -12.131 -14.080 1.00 90.75 328 ASP A CA 1
ATOM 2559 C C . ASP A 1 328 ? 31.365 -12.981 -14.862 1.00 90.75 328 ASP A C 1
ATOM 2561 O O . ASP A 1 328 ? 31.388 -14.213 -14.792 1.00 90.75 328 ASP A O 1
ATOM 2565 N N . THR A 1 329 ? 30.373 -12.340 -15.480 1.00 92.94 329 THR A N 1
ATOM 2566 C CA . THR A 1 329 ? 29.173 -13.013 -16.000 1.00 92.94 329 THR A CA 1
ATOM 2567 C C . THR A 1 329 ? 28.465 -12.182 -17.076 1.00 92.94 329 THR A C 1
ATOM 2569 O O . THR A 1 329 ? 28.885 -11.070 -17.386 1.00 92.94 329 THR A O 1
ATOM 2572 N N . CYS A 1 330 ? 27.379 -12.708 -17.642 1.00 92.19 330 CYS A N 1
ATOM 2573 C CA . CYS A 1 330 ? 26.492 -11.941 -18.511 1.00 92.19 330 CYS A CA 1
ATOM 2574 C C . CYS A 1 330 ? 25.503 -11.115 -17.691 1.00 92.19 330 CYS A C 1
ATOM 2576 O O . CYS A 1 330 ? 25.145 -11.486 -16.576 1.00 92.19 330 CYS A O 1
ATOM 2578 N N . VAL A 1 331 ? 25.016 -10.014 -18.265 1.00 95.44 331 VAL A N 1
ATOM 2579 C CA . VAL A 1 331 ? 23.948 -9.229 -17.639 1.00 95.44 331 VAL A CA 1
ATOM 2580 C C . VAL A 1 331 ? 22.684 -10.087 -17.538 1.00 95.44 331 VAL A C 1
ATOM 2582 O O . VAL A 1 331 ? 22.115 -10.476 -18.556 1.00 95.44 331 VAL A O 1
ATOM 2585 N N . ALA A 1 332 ? 22.268 -10.379 -16.309 1.00 95.38 332 ALA A N 1
ATOM 2586 C CA . ALA A 1 332 ? 21.046 -11.096 -15.976 1.00 95.38 332 ALA A CA 1
ATOM 2587 C C . ALA A 1 332 ? 20.529 -10.640 -14.603 1.00 95.38 332 ALA A C 1
ATOM 2589 O O . ALA A 1 332 ? 21.267 -10.053 -13.811 1.00 95.38 332 ALA A O 1
ATOM 2590 N N . SER A 1 333 ? 19.257 -10.920 -14.310 1.00 95.62 333 SER A N 1
ATOM 2591 C CA . SER A 1 333 ? 18.631 -10.569 -13.030 1.00 95.62 333 SER A CA 1
ATOM 2592 C C . SER A 1 333 ? 19.401 -11.119 -11.827 1.00 95.62 333 SER A C 1
ATOM 2594 O O . SER A 1 333 ? 19.984 -12.203 -11.882 1.00 95.62 333 SER A O 1
ATOM 2596 N N . LEU A 1 334 ? 19.324 -10.414 -10.697 1.00 95.38 334 LEU A N 1
ATOM 2597 C CA . LEU A 1 334 ? 19.992 -10.773 -9.441 1.00 95.38 334 LEU A CA 1
ATOM 2598 C C . LEU A 1 334 ? 19.601 -12.177 -8.961 1.00 95.38 334 LEU A C 1
ATOM 2600 O O . LEU A 1 334 ? 20.443 -12.943 -8.491 1.00 95.38 334 LEU A O 1
ATOM 2604 N N . GLU A 1 335 ? 18.341 -12.549 -9.166 1.00 95.06 335 GLU A N 1
ATOM 2605 C CA . GLU A 1 335 ? 17.782 -13.847 -8.781 1.00 95.06 335 GLU A CA 1
ATOM 2606 C C . GLU A 1 335 ? 18.388 -15.013 -9.570 1.00 95.06 335 GLU A C 1
ATOM 2608 O O . GLU A 1 335 ? 18.607 -16.086 -9.009 1.00 95.06 335 GLU A O 1
ATOM 2613 N N . THR A 1 336 ? 18.773 -14.790 -10.832 1.00 95.06 336 THR A N 1
ATOM 2614 C CA . THR A 1 336 ? 19.519 -15.773 -11.644 1.00 95.06 336 THR A CA 1
ATOM 2615 C C . THR A 1 336 ? 20.873 -16.093 -11.012 1.00 95.06 336 THR A C 1
ATOM 2617 O O . THR A 1 336 ? 21.422 -17.178 -11.195 1.00 95.06 336 THR A O 1
ATOM 2620 N N . HIS A 1 337 ? 21.406 -15.161 -10.221 1.00 93.88 337 HIS A N 1
ATOM 2621 C CA . HIS A 1 337 ? 22.646 -15.323 -9.476 1.00 93.88 337 HIS A CA 1
ATOM 2622 C C . HIS A 1 337 ? 22.435 -15.693 -8.000 1.00 93.88 337 HIS A C 1
ATOM 2624 O O . HIS A 1 337 ? 23.423 -15.729 -7.257 1.00 93.88 337 HIS A O 1
ATOM 2630 N N . GLY A 1 338 ? 21.196 -16.007 -7.601 1.00 93.75 338 GLY A N 1
ATOM 2631 C CA . GLY A 1 338 ? 20.816 -16.469 -6.265 1.00 93.75 338 GLY A CA 1
ATOM 2632 C C . GLY A 1 338 ? 20.493 -15.362 -5.257 1.00 93.75 338 GLY A C 1
ATOM 2633 O O . GLY A 1 338 ? 20.320 -15.667 -4.079 1.00 93.75 338 GLY A O 1
ATOM 2634 N N . LEU A 1 339 ? 20.419 -14.097 -5.683 1.00 94.31 339 LEU A N 1
ATOM 2635 C CA . LEU A 1 339 ? 20.135 -12.970 -4.797 1.00 94.31 339 LEU A CA 1
ATOM 2636 C C . LEU A 1 339 ? 18.668 -12.534 -4.914 1.00 94.31 339 LEU A C 1
ATOM 2638 O O . LEU A 1 339 ? 18.263 -11.961 -5.921 1.00 94.31 339 LEU A O 1
ATOM 2642 N N . TRP A 1 340 ? 17.896 -12.776 -3.855 1.00 93.44 340 TRP A N 1
ATOM 2643 C CA . TRP A 1 340 ? 16.464 -12.446 -3.786 1.00 93.44 340 TRP A CA 1
ATOM 2644 C C . TRP A 1 340 ? 16.166 -11.156 -3.017 1.00 93.44 340 TRP A C 1
ATOM 2646 O O . TRP A 1 340 ? 15.075 -10.605 -3.133 1.00 93.44 340 TRP A O 1
ATOM 2656 N N . ARG A 1 341 ? 17.123 -10.686 -2.208 1.00 94.06 341 ARG A N 1
ATOM 2657 C CA . ARG A 1 341 ? 17.019 -9.497 -1.354 1.00 94.06 341 ARG A CA 1
ATOM 2658 C C . ARG A 1 341 ? 18.374 -8.813 -1.256 1.00 94.06 341 ARG A C 1
ATOM 2660 O O . ARG A 1 341 ? 19.384 -9.495 -1.088 1.00 94.06 341 ARG A O 1
ATOM 2667 N N . GLY A 1 342 ? 18.379 -7.487 -1.327 1.00 93.75 342 GLY A N 1
ATOM 2668 C CA . GLY A 1 342 ? 19.588 -6.673 -1.243 1.00 93.75 342 GLY A CA 1
ATOM 2669 C C . GLY A 1 342 ? 19.882 -5.925 -2.541 1.00 93.75 342 GLY A C 1
ATOM 2670 O O . GLY A 1 342 ? 18.970 -5.447 -3.221 1.00 93.75 342 GLY A O 1
ATOM 2671 N N . TYR A 1 343 ? 21.167 -5.826 -2.868 1.00 93.88 343 TYR A N 1
ATOM 2672 C CA . TYR A 1 343 ? 21.690 -4.958 -3.915 1.00 93.88 343 TYR A CA 1
ATOM 2673 C C . TYR A 1 343 ? 22.561 -5.715 -4.914 1.00 93.88 343 TYR A C 1
ATOM 2675 O O . TYR A 1 343 ? 23.246 -6.681 -4.563 1.00 93.88 343 TYR A O 1
ATOM 2683 N N . GLY A 1 344 ? 22.629 -5.196 -6.138 1.00 94.56 344 GLY A N 1
ATOM 2684 C CA . GLY A 1 344 ? 23.657 -5.590 -7.092 1.00 94.56 344 GLY A CA 1
ATOM 2685 C C . GLY A 1 344 ? 24.280 -4.412 -7.821 1.00 94.56 344 GLY A C 1
ATOM 2686 O O . GLY A 1 344 ? 23.578 -3.471 -8.186 1.00 94.56 344 GLY A O 1
ATOM 2687 N N . LEU A 1 345 ? 25.588 -4.485 -8.050 1.00 94.94 345 LEU A N 1
ATOM 2688 C CA . LEU A 1 345 ? 26.358 -3.517 -8.827 1.00 94.94 345 LEU A CA 1
ATOM 2689 C C . LEU A 1 345 ? 26.798 -4.158 -10.143 1.00 94.94 345 LEU A C 1
ATOM 2691 O O . LEU A 1 345 ? 27.642 -5.054 -10.136 1.00 94.94 345 LEU A O 1
ATOM 2695 N N . TYR A 1 346 ? 26.225 -3.701 -11.251 1.00 96.19 346 TYR A N 1
ATOM 2696 C CA . TYR A 1 346 ? 26.581 -4.121 -12.603 1.00 96.19 346 TYR A CA 1
ATOM 2697 C C . TYR A 1 346 ? 27.610 -3.149 -13.166 1.00 96.19 346 TYR A C 1
ATOM 2699 O O . TYR A 1 346 ? 27.340 -1.950 -13.223 1.00 96.19 346 TYR A O 1
ATOM 2707 N N . ALA A 1 347 ? 28.762 -3.653 -13.599 1.00 95.44 347 ALA A N 1
ATOM 2708 C CA . ALA A 1 347 ? 29.801 -2.847 -14.223 1.00 95.44 347 ALA A CA 1
ATOM 2709 C C . ALA A 1 347 ? 30.245 -3.442 -15.563 1.00 95.44 347 ALA A C 1
ATOM 2711 O O . ALA A 1 347 ? 30.668 -4.598 -15.629 1.00 95.44 347 ALA A O 1
ATOM 2712 N N . PHE A 1 348 ? 30.185 -2.642 -16.625 1.00 96.50 348 PHE A N 1
ATOM 2713 C CA . PHE A 1 348 ? 30.545 -3.041 -17.989 1.00 96.50 348 PHE A CA 1
ATOM 2714 C C . PHE A 1 348 ? 31.033 -1.839 -18.806 1.00 96.50 348 PHE A C 1
ATOM 2716 O O . PHE A 1 348 ? 30.919 -0.696 -18.362 1.00 96.50 348 PHE A O 1
ATOM 2723 N N . CYS A 1 349 ? 31.576 -2.097 -19.999 1.00 95.62 349 CYS A N 1
ATOM 2724 C CA . CYS A 1 349 ? 32.117 -1.058 -20.873 1.00 95.62 349 CYS A CA 1
ATOM 2725 C C . CYS A 1 349 ? 31.389 -0.994 -22.224 1.00 95.62 349 CYS A C 1
ATOM 2727 O O . CYS A 1 349 ? 31.026 -2.021 -22.793 1.00 95.62 349 CYS A O 1
ATOM 2729 N N . THR A 1 350 ? 31.239 0.217 -22.752 1.00 95.50 350 THR A N 1
ATOM 2730 C CA . THR A 1 350 ? 30.771 0.552 -24.105 1.00 95.50 350 THR A CA 1
ATOM 2731 C C . THR A 1 350 ? 31.813 1.423 -24.806 1.00 95.50 350 THR A C 1
ATOM 2733 O O . THR A 1 350 ? 32.821 1.809 -24.206 1.00 95.50 350 THR A O 1
ATOM 2736 N N . GLN A 1 351 ? 31.586 1.789 -26.070 1.00 94.12 351 GLN A N 1
ATOM 2737 C CA . GLN A 1 351 ? 32.355 2.883 -26.654 1.00 94.12 351 GLN A CA 1
ATOM 2738 C C . GLN A 1 351 ? 32.037 4.194 -25.910 1.00 94.12 351 GLN A C 1
ATOM 2740 O O . GLN A 1 351 ? 30.878 4.427 -25.541 1.00 94.12 351 GLN A O 1
ATOM 2745 N N . PRO A 1 352 ? 33.045 5.053 -25.672 1.00 94.69 352 PRO A N 1
ATOM 2746 C CA . PRO A 1 352 ? 32.836 6.359 -25.060 1.00 94.69 352 PRO A CA 1
ATOM 2747 C C . PRO A 1 352 ? 31.773 7.181 -25.795 1.00 94.69 352 PRO A C 1
ATOM 2749 O O . PRO A 1 352 ? 31.821 7.315 -27.015 1.00 94.69 352 PRO A O 1
ATOM 2752 N N . GLY A 1 353 ? 30.817 7.731 -25.045 1.00 92.44 353 GLY A N 1
ATOM 2753 C CA . GLY A 1 353 ? 29.721 8.545 -25.583 1.00 92.44 353 GLY A CA 1
ATOM 2754 C C . GLY A 1 353 ? 28.514 7.770 -26.112 1.00 92.44 353 GLY A C 1
ATOM 2755 O O . GLY A 1 353 ? 27.460 8.377 -26.309 1.00 92.44 353 GLY A O 1
ATOM 2756 N N . ASN A 1 354 ? 28.600 6.444 -26.257 1.00 94.81 354 ASN A N 1
ATOM 2757 C CA . ASN A 1 354 ? 27.435 5.646 -26.630 1.00 94.81 354 ASN A CA 1
ATOM 2758 C C . ASN A 1 354 ? 26.430 5.558 -25.477 1.00 94.81 354 ASN A C 1
ATOM 2760 O O . ASN A 1 354 ? 26.790 5.442 -24.304 1.00 94.81 354 ASN A O 1
ATOM 2764 N N . ALA A 1 355 ? 25.147 5.622 -25.830 1.00 96.00 355 ALA A N 1
ATOM 2765 C CA . ALA A 1 355 ? 24.051 5.447 -24.889 1.00 96.00 355 ALA A CA 1
ATOM 2766 C C . ALA A 1 355 ? 23.872 3.972 -24.515 1.00 96.00 355 ALA A C 1
ATOM 2768 O O . ALA A 1 355 ? 24.250 3.073 -25.270 1.00 96.00 355 ALA A O 1
ATOM 2769 N N . ILE A 1 356 ? 23.249 3.730 -23.363 1.00 97.12 356 ILE A N 1
ATOM 2770 C CA . ILE A 1 356 ? 22.855 2.392 -22.931 1.00 97.12 356 ILE A CA 1
ATOM 2771 C C . ILE A 1 356 ? 21.346 2.287 -22.779 1.00 97.12 356 ILE A C 1
ATOM 2773 O O . ILE A 1 356 ? 20.652 3.251 -22.449 1.00 97.12 356 ILE A O 1
ATOM 2777 N N . LEU A 1 357 ? 20.854 1.074 -22.983 1.00 97.44 357 LEU A N 1
ATOM 2778 C CA . LEU A 1 357 ? 19.475 0.703 -22.748 1.00 97.44 357 LEU A CA 1
ATOM 2779 C C . LEU A 1 357 ? 19.440 -0.548 -21.866 1.00 97.44 357 LEU A C 1
ATOM 2781 O O . LEU A 1 357 ? 20.010 -1.584 -22.209 1.00 97.44 357 LEU A O 1
ATOM 2785 N N . LEU A 1 358 ? 18.781 -0.443 -20.717 1.00 97.12 358 LEU A N 1
ATOM 2786 C CA . LEU A 1 358 ? 18.626 -1.518 -19.740 1.00 97.12 358 LEU A CA 1
ATOM 2787 C C . LEU A 1 358 ? 17.223 -2.108 -19.848 1.00 97.12 358 LEU A C 1
ATOM 2789 O O . LEU A 1 358 ? 16.252 -1.362 -19.920 1.00 97.12 358 LEU A O 1
ATOM 2793 N N . LYS A 1 359 ? 17.112 -3.435 -19.821 1.00 95.12 359 LYS A N 1
ATOM 2794 C CA . LYS A 1 359 ? 15.848 -4.178 -19.874 1.00 95.12 359 LYS A CA 1
ATOM 2795 C C . LYS A 1 359 ? 15.535 -4.800 -18.522 1.00 95.12 359 LYS A C 1
ATOM 2797 O O . LYS A 1 359 ? 16.408 -5.444 -17.930 1.00 95.12 359 LYS A O 1
ATOM 2802 N N . GLY A 1 360 ? 14.280 -4.725 -18.082 1.00 91.50 360 GLY A N 1
ATOM 2803 C CA . GLY A 1 360 ? 13.847 -5.395 -16.852 1.00 91.50 360 GLY A CA 1
ATOM 2804 C C . GLY A 1 360 ? 14.600 -4.874 -15.632 1.00 91.50 360 GLY A C 1
ATOM 2805 O O . GLY A 1 360 ? 15.106 -5.671 -14.846 1.00 91.50 360 GLY A O 1
ATOM 2806 N N . ALA A 1 361 ? 14.774 -3.555 -15.561 1.00 91.69 361 ALA A N 1
ATOM 2807 C CA . ALA A 1 361 ? 15.563 -2.884 -14.541 1.00 91.69 361 ALA A CA 1
ATOM 2808 C C . ALA A 1 361 ? 14.904 -2.982 -13.149 1.00 91.69 361 ALA A C 1
ATOM 2810 O O . ALA A 1 361 ? 13.684 -3.031 -13.032 1.00 91.69 361 ALA A O 1
ATOM 2811 N N . ALA A 1 362 ? 15.705 -3.028 -12.083 1.00 88.81 362 ALA A N 1
ATOM 2812 C CA . ALA A 1 362 ? 15.227 -3.235 -10.716 1.00 88.81 362 ALA A CA 1
ATOM 2813 C C . ALA A 1 362 ? 14.338 -2.081 -10.221 1.00 88.81 362 ALA A C 1
ATOM 2815 O O . ALA A 1 362 ? 14.100 -1.099 -10.922 1.00 88.81 362 ALA A O 1
ATOM 2816 N N . ASP A 1 363 ? 13.846 -2.185 -8.988 1.00 93.06 363 ASP A N 1
ATOM 2817 C CA . ASP A 1 363 ? 12.937 -1.179 -8.437 1.00 93.06 363 ASP A CA 1
ATOM 2818 C C . ASP A 1 363 ? 13.620 0.195 -8.347 1.00 93.06 363 ASP A C 1
ATOM 2820 O O . ASP A 1 363 ? 13.033 1.195 -8.762 1.00 93.06 363 ASP A O 1
ATOM 2824 N N . ILE A 1 364 ? 14.876 0.223 -7.887 1.00 95.25 364 ILE A N 1
ATOM 2825 C CA . ILE A 1 364 ? 15.706 1.430 -7.795 1.00 95.25 364 ILE A CA 1
ATOM 2826 C C . ILE A 1 364 ? 17.014 1.208 -8.554 1.00 95.25 364 ILE A C 1
ATOM 2828 O O . ILE A 1 364 ? 17.688 0.196 -8.342 1.00 95.25 364 ILE A O 1
ATOM 2832 N N . LEU A 1 365 ? 17.398 2.175 -9.389 1.00 95.69 365 LEU A N 1
ATOM 2833 C CA . LEU A 1 365 ? 18.690 2.222 -10.072 1.00 95.69 365 LEU A CA 1
ATOM 2834 C C . LEU A 1 365 ? 19.443 3.492 -9.715 1.00 95.69 365 LEU A C 1
ATOM 2836 O O . LEU A 1 365 ? 18.866 4.568 -9.788 1.00 95.69 365 LEU A O 1
ATOM 2840 N N . CYS A 1 366 ? 20.734 3.378 -9.435 1.00 94.69 366 CYS A N 1
ATOM 2841 C CA . CYS A 1 366 ? 21.656 4.503 -9.329 1.00 94.69 366 CYS A CA 1
ATOM 2842 C C . CYS A 1 366 ? 22.769 4.301 -10.364 1.00 94.69 366 CYS A C 1
ATOM 2844 O O . CYS A 1 366 ? 23.469 3.285 -10.334 1.00 94.69 366 CYS A O 1
ATOM 2846 N N . VAL A 1 367 ? 22.874 5.224 -11.323 1.00 95.38 367 VAL A N 1
ATOM 2847 C CA . VAL A 1 367 ? 23.665 5.034 -12.548 1.00 95.38 367 VAL A CA 1
ATOM 2848 C C . VAL A 1 367 ? 24.824 6.016 -12.605 1.00 95.38 367 VAL A C 1
ATOM 2850 O O . VAL A 1 367 ? 24.640 7.212 -12.392 1.00 95.38 367 VAL A O 1
ATOM 2853 N N . HIS A 1 368 ? 26.001 5.504 -12.952 1.00 94.19 368 HIS A N 1
ATOM 2854 C CA . HIS A 1 368 ? 27.208 6.282 -13.196 1.00 94.19 368 HIS A CA 1
ATOM 2855 C C . HIS A 1 368 ? 27.818 5.930 -14.559 1.00 94.19 368 HIS A C 1
ATOM 2857 O O . HIS A 1 368 ? 27.786 4.767 -14.977 1.00 94.19 368 HIS A O 1
ATOM 2863 N N . ASN A 1 369 ? 28.390 6.933 -15.229 1.00 94.62 369 ASN A N 1
ATOM 2864 C CA . ASN A 1 369 ? 29.257 6.773 -16.397 1.00 94.62 369 ASN A CA 1
ATOM 2865 C C . ASN A 1 369 ? 30.643 7.353 -16.065 1.00 94.62 369 ASN A C 1
ATOM 2867 O O . ASN A 1 369 ? 30.813 8.570 -15.989 1.00 94.62 369 ASN A O 1
ATOM 2871 N N . GLY A 1 370 ? 31.622 6.486 -15.802 1.00 91.19 370 GLY A N 1
ATOM 2872 C CA . GLY A 1 370 ? 32.840 6.862 -15.078 1.00 91.19 370 GLY A CA 1
ATOM 2873 C C . GLY A 1 370 ? 32.491 7.470 -13.715 1.00 91.19 370 GLY A C 1
ATOM 2874 O O . GLY A 1 370 ? 31.657 6.928 -12.992 1.00 91.19 370 GLY A O 1
ATOM 2875 N N . ASP A 1 371 ? 33.068 8.632 -13.408 1.00 88.81 371 ASP A N 1
ATOM 2876 C CA . ASP A 1 371 ? 32.791 9.379 -12.171 1.00 88.81 371 ASP A CA 1
ATOM 2877 C C . ASP A 1 371 ? 31.511 10.236 -12.246 1.00 88.81 371 ASP A C 1
ATOM 2879 O O . ASP A 1 371 ? 31.101 10.842 -11.255 1.00 88.81 371 ASP A O 1
ATOM 2883 N N . ALA A 1 372 ? 30.867 10.327 -13.416 1.00 91.88 372 ALA A N 1
ATOM 2884 C CA . ALA A 1 372 ? 29.676 11.148 -13.590 1.00 91.88 372 ALA A CA 1
ATOM 2885 C C . ALA A 1 372 ? 28.423 10.415 -13.094 1.00 91.88 372 ALA A C 1
ATOM 2887 O O . ALA A 1 372 ? 28.028 9.387 -13.650 1.00 91.88 372 ALA A O 1
ATOM 2888 N N . PHE A 1 373 ? 27.757 10.977 -12.083 1.00 93.12 373 PHE A N 1
ATOM 2889 C CA . PHE A 1 373 ? 26.440 10.524 -11.644 1.00 93.12 373 PHE A CA 1
ATOM 2890 C C . PHE A 1 373 ? 25.366 10.910 -12.668 1.00 93.12 373 PHE A C 1
ATOM 2892 O O . PHE A 1 373 ? 25.136 12.086 -12.947 1.00 93.12 373 PHE A O 1
ATOM 2899 N N . MET A 1 374 ? 24.689 9.905 -13.219 1.00 93.56 374 MET A N 1
ATOM 2900 C CA . MET A 1 374 ? 23.658 10.062 -14.252 1.00 93.56 374 MET A CA 1
ATOM 2901 C C . MET A 1 374 ? 22.244 10.194 -13.665 1.00 93.56 374 MET A C 1
ATOM 2903 O O . MET A 1 374 ? 21.289 10.489 -14.390 1.00 93.56 374 MET A O 1
ATOM 2907 N N . GLY A 1 375 ? 22.100 9.967 -12.358 1.00 93.31 375 GLY A N 1
ATOM 2908 C CA . GLY A 1 375 ? 20.839 10.055 -11.632 1.00 93.31 375 GLY A CA 1
ATOM 2909 C C . GLY A 1 375 ? 20.368 8.725 -11.043 1.00 93.31 375 GLY A C 1
ATOM 2910 O O . GLY A 1 375 ? 20.890 7.646 -11.341 1.00 93.31 375 GLY A O 1
ATOM 2911 N N . THR A 1 376 ? 19.328 8.828 -10.215 1.00 95.25 376 THR A N 1
ATOM 2912 C CA . THR A 1 376 ? 18.555 7.683 -9.723 1.00 95.25 376 THR A CA 1
ATOM 2913 C C . THR A 1 376 ? 17.274 7.528 -10.541 1.00 95.25 376 THR A C 1
ATOM 2915 O O . THR A 1 376 ? 16.697 8.522 -10.989 1.00 95.25 376 THR A O 1
ATOM 2918 N N . ARG A 1 377 ? 16.825 6.293 -10.776 1.00 94.06 377 ARG A N 1
ATOM 2919 C CA . ARG A 1 377 ? 15.548 5.992 -11.440 1.00 94.06 377 ARG A CA 1
ATOM 2920 C C . ARG A 1 377 ? 14.739 4.990 -10.634 1.00 94.06 377 ARG A C 1
ATOM 2922 O O . ARG A 1 377 ? 15.294 4.035 -10.094 1.00 94.06 377 ARG A O 1
ATOM 2929 N N . ILE A 1 378 ? 13.428 5.205 -10.617 1.00 93.81 378 ILE A N 1
ATOM 2930 C CA . ILE A 1 378 ? 12.439 4.247 -10.130 1.00 93.81 378 ILE A CA 1
ATOM 2931 C C . ILE A 1 378 ? 11.823 3.586 -11.359 1.00 93.81 378 ILE A C 1
ATOM 2933 O O . ILE A 1 378 ? 11.181 4.269 -12.152 1.00 93.81 378 ILE A O 1
ATOM 2937 N N . SER A 1 379 ? 12.072 2.290 -11.550 1.00 86.62 379 SER A N 1
ATOM 2938 C CA . SER A 1 379 ? 11.783 1.619 -12.826 1.00 86.62 379 SER A CA 1
ATOM 2939 C C . SER A 1 379 ? 10.771 0.481 -12.715 1.00 86.62 379 SER A C 1
ATOM 2941 O O . SER A 1 379 ? 9.962 0.296 -13.617 1.00 86.62 379 SER A O 1
ATOM 2943 N N . ALA A 1 380 ? 10.792 -0.291 -11.623 1.00 84.38 380 ALA A N 1
ATOM 2944 C CA . ALA A 1 380 ? 9.929 -1.467 -11.438 1.00 84.38 380 ALA A CA 1
ATOM 2945 C C . ALA A 1 380 ? 9.800 -2.351 -12.694 1.00 84.38 380 ALA A C 1
ATOM 2947 O O . ALA A 1 380 ? 8.701 -2.687 -13.145 1.00 84.38 380 ALA A O 1
ATOM 2948 N N . GLY A 1 381 ? 10.937 -2.738 -13.265 1.00 88.31 381 GLY A N 1
ATOM 2949 C CA . GLY A 1 381 ? 11.019 -3.641 -14.408 1.00 88.31 381 GLY A CA 1
ATOM 2950 C C . GLY A 1 381 ? 10.890 -2.977 -15.775 1.00 88.31 381 GLY A C 1
ATOM 2951 O O . GLY A 1 381 ? 10.985 -3.692 -16.768 1.00 88.31 381 GLY A O 1
ATOM 2952 N N . GLN A 1 382 ? 10.696 -1.659 -15.858 1.00 90.94 382 GLN A N 1
ATOM 2953 C CA . GLN A 1 382 ? 10.661 -0.953 -17.141 1.00 90.94 382 GLN A CA 1
ATOM 2954 C C . GLN A 1 382 ? 12.014 -1.011 -17.857 1.00 90.94 382 GLN A C 1
ATOM 2956 O O . GLN A 1 382 ? 13.073 -1.234 -17.257 1.00 90.94 382 GLN A O 1
ATOM 2961 N N . TRP A 1 383 ? 11.998 -0.726 -19.155 1.00 94.56 383 TRP A N 1
ATOM 2962 C CA . TRP A 1 383 ? 13.222 -0.389 -19.867 1.00 94.56 383 TRP A CA 1
ATOM 2963 C C . TRP A 1 383 ? 13.724 0.999 -19.458 1.00 94.56 383 TRP A C 1
ATOM 2965 O O . TRP A 1 383 ? 12.933 1.903 -19.189 1.00 94.56 383 TRP A O 1
ATOM 2975 N N . GLN A 1 384 ? 15.043 1.183 -19.392 1.00 95.44 384 GLN A N 1
ATOM 2976 C CA . GLN A 1 384 ? 15.664 2.444 -18.977 1.00 95.44 384 GLN A CA 1
ATOM 2977 C C . GLN A 1 384 ? 16.759 2.854 -19.955 1.00 95.44 384 GLN A C 1
ATOM 2979 O O . GLN A 1 384 ? 17.749 2.143 -20.126 1.00 95.44 384 GLN A O 1
ATOM 2984 N N . PHE A 1 385 ? 16.579 4.013 -20.582 1.00 95.50 385 PHE A N 1
ATOM 2985 C CA . PHE A 1 385 ? 17.529 4.595 -21.522 1.00 95.50 385 PHE A CA 1
ATOM 2986 C C . PHE A 1 385 ? 18.383 5.666 -20.835 1.00 95.50 385 PHE A C 1
ATOM 2988 O O . PHE A 1 385 ? 17.850 6.593 -20.223 1.00 95.50 385 PHE A O 1
ATOM 2995 N N . PHE A 1 386 ? 19.704 5.571 -20.982 1.00 95.12 386 PHE A N 1
ATOM 2996 C CA . PHE A 1 386 ? 20.654 6.569 -20.497 1.00 95.12 386 PHE A CA 1
ATOM 2997 C C . PHE A 1 386 ? 21.554 7.015 -21.640 1.00 95.12 386 PHE A C 1
ATOM 2999 O O . PHE A 1 386 ? 22.212 6.199 -22.284 1.00 95.12 386 PHE A O 1
ATOM 3006 N N . ARG A 1 387 ? 21.605 8.327 -21.884 1.00 92.12 387 ARG A N 1
ATOM 3007 C CA . ARG A 1 387 ? 22.515 8.900 -22.880 1.00 92.12 387 ARG A CA 1
ATOM 3008 C C . ARG A 1 387 ? 23.959 8.738 -22.419 1.00 92.12 387 ARG A C 1
ATOM 3010 O O . ARG A 1 387 ? 24.249 8.953 -21.245 1.00 92.12 387 ARG A O 1
ATOM 3017 N N . GLY A 1 388 ? 24.844 8.395 -23.348 1.00 80.69 388 GLY A N 1
ATOM 3018 C CA . GLY A 1 388 ? 26.275 8.392 -23.088 1.00 80.69 388 GLY A CA 1
ATOM 3019 C C . GLY A 1 388 ? 26.802 9.811 -22.930 1.00 80.69 388 GLY A C 1
ATOM 3020 O O . GLY A 1 388 ? 26.261 10.756 -23.510 1.00 80.69 388 GLY A O 1
ATOM 3021 N N . VAL A 1 389 ? 27.848 9.952 -22.122 1.00 80.38 389 VAL A N 1
ATOM 3022 C CA . VAL A 1 389 ? 28.580 11.213 -21.955 1.00 80.38 389 VAL A CA 1
ATOM 3023 C C . VAL A 1 389 ? 30.001 11.050 -22.482 1.00 80.38 389 VAL A C 1
ATOM 3025 O O . VAL A 1 389 ? 30.189 11.087 -23.693 1.00 80.38 389 VAL A O 1
ATOM 3028 N N . SER A 1 390 ? 31.006 10.870 -21.628 1.00 80.69 390 SER A N 1
ATOM 3029 C CA . SER A 1 390 ? 32.415 10.873 -22.045 1.00 80.69 390 SER A CA 1
ATOM 3030 C C . SER A 1 390 ? 33.163 9.586 -21.713 1.00 80.69 390 SER A C 1
ATOM 3032 O O . SER A 1 390 ? 34.178 9.313 -22.351 1.00 80.69 390 SER A O 1
ATOM 3034 N N . SER A 1 391 ? 32.679 8.781 -20.763 1.00 86.56 391 SER A N 1
ATOM 3035 C CA . SER A 1 391 ? 33.286 7.497 -20.418 1.00 86.56 391 SER A CA 1
ATOM 3036 C C . SER A 1 391 ? 32.615 6.351 -21.176 1.00 86.56 391 SER A C 1
ATOM 3038 O O . SER A 1 391 ? 31.429 6.397 -21.508 1.00 86.56 391 SER A O 1
ATOM 3040 N N . GLY A 1 392 ? 33.383 5.300 -21.454 1.00 91.25 392 GLY A N 1
ATOM 3041 C CA . GLY A 1 392 ? 32.834 4.005 -21.856 1.00 91.25 392 GLY A CA 1
ATOM 3042 C C . GLY A 1 392 ? 32.441 3.140 -20.657 1.00 91.25 392 GLY A C 1
ATOM 3043 O O . GLY A 1 392 ? 31.775 2.132 -20.831 1.00 91.25 392 GLY A O 1
ATOM 3044 N N . GLU A 1 393 ? 32.846 3.499 -19.440 1.00 94.88 393 GLU A N 1
ATOM 3045 C CA . GLU A 1 393 ? 32.647 2.675 -18.247 1.00 94.88 393 GLU A CA 1
ATOM 3046 C C . GLU A 1 393 ? 31.313 2.992 -17.580 1.00 94.88 393 GLU A C 1
ATOM 3048 O O . GLU A 1 393 ? 31.056 4.130 -17.193 1.00 94.88 393 GLU A O 1
ATOM 3053 N N . TRP A 1 394 ? 30.472 1.978 -17.408 1.00 96.06 394 TRP A N 1
ATOM 3054 C CA . TRP A 1 394 ? 29.178 2.103 -16.753 1.00 96.06 394 TRP A CA 1
ATOM 3055 C C . TRP A 1 394 ? 29.160 1.323 -15.452 1.00 96.06 394 TRP A C 1
ATOM 3057 O O . TRP A 1 394 ? 29.628 0.186 -15.394 1.00 96.06 394 TRP A O 1
ATOM 3067 N N . SER A 1 395 ? 28.574 1.931 -14.424 1.00 94.62 395 SER A N 1
ATOM 3068 C CA . SER A 1 395 ? 28.336 1.308 -13.128 1.00 94.62 395 SER A CA 1
ATOM 3069 C C . SER A 1 395 ? 26.899 1.573 -12.701 1.00 94.62 395 SER A C 1
ATOM 3071 O O . SER A 1 395 ? 26.477 2.722 -12.556 1.00 94.62 395 SER A O 1
ATOM 3073 N N . ILE A 1 396 ? 26.121 0.505 -12.548 1.00 95.88 396 ILE A N 1
ATOM 3074 C CA . ILE A 1 396 ? 24.699 0.566 -12.231 1.00 95.88 396 ILE A CA 1
ATOM 3075 C C . ILE A 1 396 ? 24.447 -0.214 -10.955 1.00 95.88 396 ILE A C 1
ATOM 3077 O O . ILE A 1 396 ? 24.490 -1.446 -10.939 1.00 95.88 396 ILE A O 1
ATOM 3081 N N . ARG A 1 397 ? 24.144 0.512 -9.882 1.00 94.44 397 ARG A N 1
ATOM 3082 C CA . ARG A 1 397 ? 23.642 -0.089 -8.653 1.00 94.44 397 ARG A CA 1
ATOM 3083 C C . ARG A 1 397 ? 22.144 -0.298 -8.785 1.00 94.44 397 ARG A C 1
ATOM 3085 O O . ARG A 1 397 ? 21.419 0.596 -9.209 1.00 94.44 397 ARG A O 1
ATOM 3092 N N . THR A 1 398 ? 21.694 -1.472 -8.384 1.00 95.56 398 THR A N 1
ATOM 3093 C CA . THR A 1 398 ? 20.292 -1.872 -8.340 1.00 95.56 398 THR A CA 1
ATOM 3094 C C . THR A 1 398 ? 19.923 -2.289 -6.928 1.00 95.56 398 THR A C 1
ATOM 3096 O O . THR A 1 398 ? 20.728 -2.930 -6.251 1.00 95.56 398 THR A O 1
ATOM 3099 N N . GLU A 1 399 ? 18.714 -1.952 -6.495 1.00 94.75 399 GLU A N 1
ATOM 3100 C CA . GLU A 1 399 ? 18.133 -2.457 -5.251 1.00 94.75 399 GLU A CA 1
ATOM 3101 C C . GLU A 1 399 ? 16.818 -3.182 -5.531 1.00 94.75 399 GLU A C 1
ATOM 3103 O O . GLU A 1 399 ? 15.978 -2.712 -6.306 1.00 94.75 399 GLU A O 1
ATOM 3108 N N . ILE A 1 400 ? 16.637 -4.312 -4.847 1.00 95.06 400 ILE A N 1
ATOM 3109 C CA . ILE A 1 400 ? 15.344 -4.975 -4.709 1.00 95.06 400 ILE A CA 1
ATOM 3110 C C . ILE A 1 400 ? 14.603 -4.328 -3.537 1.00 95.06 400 ILE A C 1
ATOM 3112 O O . ILE A 1 400 ? 14.915 -4.595 -2.370 1.00 95.06 400 ILE A O 1
ATOM 3116 N N . TRP A 1 401 ? 13.601 -3.494 -3.829 1.00 95.25 401 TRP A N 1
ATOM 3117 C CA . TRP A 1 401 ? 12.717 -3.012 -2.770 1.00 95.25 401 TRP A CA 1
ATOM 3118 C C . TRP A 1 401 ? 11.805 -4.142 -2.301 1.00 95.25 401 TRP A C 1
ATOM 3120 O O . TRP A 1 401 ? 11.621 -4.342 -1.105 1.00 95.25 401 TRP A O 1
ATOM 3130 N N . GLY A 1 402 ? 11.310 -4.938 -3.243 1.00 93.38 402 GLY A N 1
ATOM 3131 C CA . GLY A 1 402 ? 10.590 -6.168 -2.962 1.00 93.38 402 GLY A CA 1
ATOM 3132 C C . GLY A 1 402 ? 9.829 -6.672 -4.177 1.00 93.38 402 GLY A C 1
ATOM 3133 O O . GLY A 1 402 ? 9.743 -6.012 -5.214 1.00 93.38 402 GLY A O 1
ATOM 3134 N N . HIS A 1 403 ? 9.250 -7.859 -4.058 1.00 93.12 403 HIS A N 1
ATOM 3135 C CA . HIS A 1 403 ? 8.385 -8.416 -5.097 1.00 93.12 403 HIS A CA 1
ATOM 3136 C C . HIS A 1 403 ? 6.971 -7.882 -4.975 1.00 93.12 403 HIS A C 1
ATOM 3138 O O . HIS A 1 403 ? 6.573 -7.383 -3.918 1.00 93.12 403 HIS A O 1
ATOM 3144 N N . SER A 1 404 ? 6.216 -7.986 -6.069 1.00 92.75 404 SER A N 1
ATOM 3145 C CA . SER A 1 404 ? 4.815 -7.609 -6.023 1.00 92.75 404 SER A CA 1
ATOM 3146 C C . SER A 1 404 ? 3.939 -8.666 -5.389 1.00 92.75 404 SER A C 1
ATOM 3148 O O . SER A 1 404 ? 4.087 -9.851 -5.670 1.00 92.75 404 SER A O 1
ATOM 3150 N N . ASN A 1 405 ? 3.028 -8.220 -4.525 1.00 89.31 405 ASN A N 1
ATOM 3151 C CA . ASN A 1 405 ? 1.991 -9.056 -3.933 1.00 89.31 405 ASN A CA 1
ATOM 3152 C C . ASN A 1 405 ? 0.685 -9.054 -4.749 1.00 89.31 405 ASN A C 1
ATOM 3154 O O . ASN A 1 405 ? -0.223 -9.813 -4.424 1.00 89.31 405 ASN A O 1
ATOM 3158 N N . PHE A 1 406 ? 0.607 -8.267 -5.829 1.00 88.88 406 PHE A N 1
ATOM 3159 C CA . PHE A 1 406 ? -0.496 -8.279 -6.790 1.00 88.88 406 PHE A CA 1
ATOM 3160 C C . PHE A 1 406 ? 0.053 -8.382 -8.210 1.00 88.88 406 PHE A C 1
ATOM 3162 O O . PHE A 1 406 ? 1.042 -7.734 -8.534 1.00 88.88 406 PHE A O 1
ATOM 3169 N N . ASP A 1 407 ? -0.589 -9.177 -9.070 1.00 91.50 407 ASP A N 1
ATOM 3170 C CA . ASP A 1 407 ? -0.226 -9.194 -10.488 1.00 91.50 407 ASP A CA 1
ATOM 3171 C C . ASP A 1 407 ? -0.778 -7.948 -11.183 1.00 91.50 407 ASP A C 1
ATOM 3173 O O . ASP A 1 407 ? -1.978 -7.674 -11.130 1.00 91.50 407 ASP A O 1
ATOM 3177 N N . ASP A 1 408 ? 0.087 -7.219 -11.881 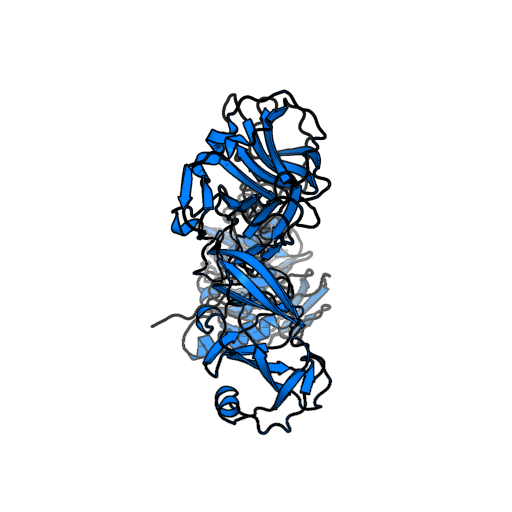1.00 90.44 408 ASP A N 1
ATOM 3178 C CA . ASP A 1 408 ? -0.330 -6.102 -12.720 1.00 90.44 408 ASP A CA 1
ATOM 3179 C C . ASP A 1 408 ? 0.417 -6.128 -14.054 1.00 90.44 408 ASP A C 1
ATOM 3181 O O . ASP A 1 408 ? 1.644 -6.169 -14.116 1.00 90.44 408 ASP A O 1
ATOM 3185 N N . SER A 1 409 ? -0.330 -6.139 -15.159 1.00 88.50 409 SER A N 1
ATOM 3186 C CA . SER A 1 409 ? 0.241 -6.256 -16.503 1.00 88.50 409 SER A CA 1
ATOM 3187 C C . SER A 1 409 ? 0.836 -4.958 -17.044 1.00 88.50 409 SER A C 1
ATOM 3189 O O . SER A 1 409 ? 1.497 -4.991 -18.089 1.00 88.50 409 SER A O 1
ATOM 3191 N N . ARG A 1 410 ? 0.585 -3.818 -16.385 1.00 87.81 410 ARG A N 1
ATOM 3192 C CA . ARG A 1 410 ? 0.997 -2.493 -16.865 1.00 87.81 410 ARG A CA 1
ATOM 3193 C C . ARG A 1 410 ? 2.502 -2.256 -16.740 1.00 87.81 410 ARG A C 1
ATOM 3195 O O . ARG A 1 410 ? 3.035 -1.519 -17.561 1.00 87.81 410 ARG A O 1
ATOM 3202 N N . LEU A 1 411 ? 3.163 -2.886 -15.766 1.00 89.38 411 LEU A N 1
ATOM 3203 C CA . LEU A 1 411 ? 4.614 -2.831 -15.553 1.00 89.38 411 LEU A CA 1
ATOM 3204 C C . LEU A 1 411 ? 5.160 -4.241 -15.340 1.00 89.38 411 LEU A C 1
ATOM 3206 O O . LEU A 1 411 ? 4.602 -5.014 -14.564 1.00 89.38 411 LEU A O 1
ATOM 3210 N N . ASP A 1 412 ? 6.271 -4.573 -15.991 1.00 88.06 412 ASP A N 1
ATOM 3211 C CA . ASP A 1 412 ? 6.805 -5.935 -15.954 1.00 88.06 412 ASP A CA 1
ATOM 3212 C C . ASP A 1 412 ? 7.300 -6.340 -14.559 1.00 88.06 412 ASP A C 1
ATOM 3214 O O . ASP A 1 412 ? 7.074 -7.478 -14.151 1.00 88.06 412 ASP A O 1
ATOM 3218 N N . GLY A 1 413 ? 7.870 -5.417 -13.777 1.00 89.62 413 GLY A N 1
ATOM 3219 C CA . GLY A 1 413 ? 8.309 -5.675 -12.400 1.00 89.62 413 GLY A CA 1
ATOM 3220 C C . GLY A 1 413 ? 7.179 -5.782 -11.370 1.00 89.62 413 GLY A C 1
ATOM 3221 O O . GLY A 1 413 ? 7.470 -6.050 -10.202 1.00 89.62 413 GLY A O 1
ATOM 3222 N N . MET A 1 414 ? 5.918 -5.588 -11.785 1.00 91.38 414 MET A N 1
ATOM 3223 C CA . MET A 1 414 ? 4.714 -5.860 -10.984 1.00 91.38 414 MET A CA 1
ATOM 3224 C C . MET A 1 414 ? 4.061 -7.208 -11.329 1.00 91.38 414 MET A C 1
ATOM 3226 O O . MET A 1 414 ? 3.042 -7.578 -10.753 1.00 91.38 414 MET A O 1
ATOM 3230 N N . ARG A 1 415 ? 4.620 -7.982 -12.265 1.00 91.50 415 ARG A N 1
ATOM 3231 C CA . ARG A 1 415 ? 4.157 -9.356 -12.500 1.00 91.50 415 ARG A CA 1
ATOM 3232 C C . ARG A 1 415 ? 4.586 -10.232 -11.329 1.00 91.50 415 ARG A C 1
ATOM 3234 O O . ARG A 1 415 ? 5.729 -10.134 -10.883 1.00 91.50 415 ARG A O 1
ATOM 3241 N N . LEU A 1 416 ? 3.735 -11.163 -10.893 1.00 90.62 416 LEU A N 1
ATOM 3242 C CA . LEU A 1 416 ? 4.077 -12.065 -9.774 1.00 90.62 416 LEU A CA 1
ATOM 3243 C C . LEU A 1 416 ? 5.322 -12.923 -10.053 1.00 90.62 416 LEU A C 1
ATOM 3245 O O . LEU A 1 416 ? 6.054 -13.286 -9.142 1.00 90.62 416 LEU A O 1
ATOM 3249 N N . LYS A 1 417 ? 5.571 -13.230 -11.329 1.00 90.19 417 LYS A N 1
ATOM 3250 C CA . LYS A 1 417 ? 6.742 -13.987 -11.798 1.00 90.19 417 LYS A CA 1
ATOM 3251 C C . LYS A 1 417 ? 7.925 -13.107 -12.223 1.00 90.19 417 LYS A C 1
ATOM 3253 O O . LYS A 1 417 ? 8.793 -13.581 -12.951 1.00 90.19 417 LYS A O 1
ATOM 3258 N N . SER A 1 418 ? 7.892 -11.814 -11.908 1.00 91.25 418 SER A N 1
ATOM 3259 C CA . SER A 1 418 ? 8.953 -10.890 -12.304 1.00 91.25 418 SER A CA 1
ATOM 3260 C C . SER A 1 418 ? 10.222 -11.134 -11.500 1.00 91.25 418 SER A C 1
ATOM 3262 O O . SER A 1 418 ? 10.169 -11.363 -10.295 1.00 91.25 418 SER A O 1
ATOM 3264 N N . SER A 1 419 ? 11.356 -11.063 -12.190 1.00 93.00 419 SER A N 1
ATOM 3265 C CA . SER A 1 419 ? 12.682 -11.088 -11.581 1.00 93.00 419 SER A CA 1
ATOM 3266 C C . SER A 1 419 ? 13.203 -9.672 -11.370 1.00 93.00 419 SER A C 1
ATOM 3268 O O . SER A 1 419 ? 12.907 -8.784 -12.174 1.00 93.00 419 SER A O 1
ATOM 3270 N N . LYS A 1 420 ? 14.049 -9.463 -10.362 1.00 94.25 420 LYS A N 1
ATOM 3271 C CA . LYS A 1 420 ? 14.650 -8.155 -10.065 1.00 94.25 420 LYS A CA 1
ATOM 3272 C C . LYS A 1 420 ? 16.135 -8.093 -10.441 1.00 94.25 420 LYS A C 1
ATOM 3274 O O . LYS A 1 420 ? 16.848 -9.094 -10.383 1.00 94.25 420 LYS A O 1
ATOM 3279 N N . GLY A 1 421 ? 16.622 -6.915 -10.833 1.00 94.88 421 GLY A N 1
ATOM 3280 C CA . GLY A 1 421 ? 17.999 -6.705 -11.303 1.00 94.88 421 GLY A CA 1
ATOM 3281 C C . GLY A 1 421 ? 18.044 -6.023 -12.664 1.00 94.88 421 GLY A C 1
ATOM 3282 O O . GLY A 1 421 ? 17.267 -5.114 -12.906 1.00 94.88 421 GLY A O 1
ATOM 3283 N N . ILE A 1 422 ? 18.944 -6.445 -13.550 1.00 96.62 422 ILE A N 1
ATOM 3284 C CA . ILE A 1 422 ? 18.929 -6.044 -14.962 1.00 96.62 422 ILE A CA 1
ATOM 3285 C C . ILE A 1 422 ? 18.876 -7.321 -15.788 1.00 96.62 422 ILE A C 1
ATOM 3287 O O . ILE A 1 422 ? 19.807 -8.115 -15.757 1.00 96.62 422 ILE A O 1
ATOM 3291 N N . SER A 1 423 ? 17.790 -7.540 -16.525 1.00 95.25 423 SER A N 1
ATOM 3292 C CA . SER A 1 423 ? 17.622 -8.772 -17.310 1.00 95.25 423 SER A CA 1
ATOM 3293 C C . SER A 1 423 ? 18.469 -8.806 -18.586 1.00 95.25 423 SER A C 1
ATOM 3295 O O . SER A 1 423 ? 18.843 -9.885 -19.034 1.00 95.25 423 SER A O 1
ATOM 3297 N N . ALA A 1 424 ? 18.767 -7.640 -19.166 1.00 96.00 424 ALA A N 1
ATOM 3298 C CA . ALA A 1 424 ? 19.708 -7.463 -20.269 1.00 96.00 424 ALA A CA 1
ATOM 3299 C C . ALA A 1 424 ? 20.149 -5.994 -20.354 1.00 96.00 424 ALA A C 1
ATOM 3301 O O . ALA A 1 424 ? 19.415 -5.096 -19.934 1.00 96.00 424 ALA A O 1
ATOM 3302 N N . ALA A 1 425 ? 21.321 -5.744 -20.934 1.00 97.38 425 ALA A N 1
ATOM 3303 C CA . ALA A 1 425 ? 21.799 -4.403 -21.251 1.00 97.38 425 ALA A CA 1
ATOM 3304 C C . ALA A 1 425 ? 22.269 -4.335 -22.705 1.00 97.38 425 ALA A C 1
ATOM 3306 O O . ALA A 1 425 ? 22.766 -5.316 -23.264 1.00 97.38 425 ALA A O 1
ATOM 3307 N N . TYR A 1 426 ? 22.111 -3.162 -23.303 1.00 97.88 426 TYR A N 1
ATOM 3308 C CA . TYR A 1 426 ? 22.428 -2.904 -24.696 1.00 97.88 426 TYR A CA 1
ATOM 3309 C C . TYR A 1 426 ? 23.199 -1.594 -24.823 1.00 97.88 426 TYR A C 1
ATOM 3311 O O . TYR A 1 426 ? 22.819 -0.590 -24.228 1.00 97.88 426 TYR A O 1
ATOM 3319 N N . GLU A 1 427 ? 24.244 -1.601 -25.637 1.00 97.44 427 GLU A N 1
ATOM 3320 C CA . GLU A 1 427 ? 24.874 -0.404 -26.181 1.00 97.44 427 GLU A CA 1
ATOM 3321 C C . GLU A 1 427 ? 24.068 0.053 -27.403 1.00 97.44 427 GLU A C 1
ATOM 3323 O O . GLU A 1 427 ? 23.809 -0.743 -28.308 1.00 97.44 427 GLU A O 1
ATOM 3328 N N . VAL A 1 428 ? 23.660 1.321 -27.441 1.00 96.94 428 VAL A N 1
ATOM 3329 C CA . VAL A 1 428 ? 22.924 1.903 -28.571 1.00 96.94 428 VAL A CA 1
ATOM 3330 C C . VAL A 1 428 ? 23.927 2.469 -29.572 1.00 96.94 428 VAL A C 1
ATOM 3332 O O . VAL A 1 428 ? 24.645 3.418 -29.268 1.00 96.94 428 VAL A O 1
ATOM 3335 N N . LEU A 1 429 ? 23.963 1.882 -30.768 1.00 96.19 429 LEU A N 1
ATOM 3336 C CA . LEU A 1 429 ? 24.866 2.261 -31.858 1.00 96.19 429 LEU A CA 1
ATOM 3337 C C . LEU A 1 429 ? 24.247 3.333 -32.761 1.00 96.19 429 LEU A C 1
ATOM 3339 O O . LEU A 1 429 ? 24.941 4.213 -33.261 1.00 96.19 429 LEU A O 1
ATOM 3343 N N . GLN A 1 430 ? 22.936 3.245 -32.981 1.00 94.88 430 GLN A N 1
ATOM 3344 C CA . GLN A 1 430 ? 22.170 4.199 -33.775 1.00 94.88 430 GLN A CA 1
ATOM 3345 C C . GLN A 1 430 ? 20.732 4.269 -33.252 1.00 94.88 430 GLN A C 1
ATOM 3347 O O . GLN A 1 430 ? 20.171 3.276 -32.794 1.00 94.88 430 GLN A O 1
ATOM 3352 N N . ASP A 1 431 ? 20.139 5.456 -33.335 1.00 94.12 431 ASP A N 1
ATOM 3353 C CA . ASP A 1 431 ? 18.772 5.739 -32.906 1.00 94.12 431 ASP A CA 1
ATOM 3354 C C . ASP A 1 431 ? 18.033 6.471 -34.039 1.00 94.12 431 ASP A C 1
ATOM 3356 O O . ASP A 1 431 ? 18.246 7.663 -34.279 1.00 94.12 431 ASP A O 1
ATOM 3360 N N . GLU A 1 432 ? 17.235 5.720 -34.801 1.00 95.44 432 GLU A N 1
ATOM 3361 C CA . GLU A 1 432 ? 16.556 6.185 -36.013 1.00 95.44 432 GLU A CA 1
ATOM 3362 C C . GLU A 1 432 ? 15.120 6.629 -35.704 1.00 95.44 432 GLU A C 1
ATOM 3364 O O . GLU A 1 432 ? 14.322 5.849 -35.185 1.00 95.44 432 GLU A O 1
ATOM 3369 N N . ASP A 1 433 ? 14.752 7.861 -36.073 1.00 95.31 433 ASP A N 1
ATOM 3370 C CA . ASP A 1 433 ? 13.350 8.291 -36.054 1.00 95.31 433 ASP A CA 1
ATOM 3371 C C . ASP A 1 433 ? 12.601 7.697 -37.250 1.00 95.31 433 ASP A C 1
ATOM 3373 O O . ASP A 1 433 ? 12.831 8.059 -38.406 1.00 95.31 433 ASP A O 1
ATOM 3377 N N . ILE A 1 434 ? 11.663 6.799 -36.958 1.00 96.06 434 ILE A N 1
ATOM 3378 C CA . ILE A 1 434 ? 10.842 6.135 -37.962 1.00 96.06 434 ILE A CA 1
ATOM 3379 C C . ILE A 1 434 ? 9.397 6.639 -37.957 1.00 96.06 434 ILE A C 1
ATOM 3381 O O . ILE A 1 434 ? 8.570 6.028 -38.626 1.00 96.06 434 ILE A O 1
ATOM 3385 N N . SER A 1 435 ? 9.069 7.747 -37.289 1.00 93.81 435 SER A N 1
ATOM 3386 C CA . SER A 1 435 ? 7.689 8.216 -37.059 1.00 93.81 435 SER A CA 1
ATOM 3387 C C . SER A 1 435 ? 6.911 8.609 -38.318 1.00 93.81 435 SER A C 1
ATOM 3389 O O . SER A 1 435 ? 5.684 8.490 -38.341 1.00 93.81 435 SER A O 1
ATOM 3391 N N . GLY A 1 436 ? 7.600 9.091 -39.355 1.00 92.69 436 GLY A N 1
ATOM 3392 C CA . GLY A 1 436 ? 6.993 9.524 -40.618 1.00 92.69 436 GLY A CA 1
ATOM 3393 C C . GLY A 1 436 ? 6.967 8.436 -41.694 1.00 92.69 436 GLY A C 1
ATOM 3394 O O . GLY A 1 436 ? 7.765 7.501 -41.663 1.00 92.69 436 GLY A O 1
ATOM 3395 N N . GLY A 1 437 ? 6.085 8.579 -42.685 1.00 93.81 437 GLY A N 1
ATOM 3396 C CA . GLY A 1 437 ? 6.084 7.724 -43.878 1.00 93.81 437 GLY A CA 1
ATOM 3397 C C . GLY A 1 437 ? 5.627 6.287 -43.618 1.00 93.81 437 GLY A C 1
ATOM 3398 O O . GLY A 1 437 ? 6.266 5.349 -44.089 1.00 93.81 437 GLY A O 1
ATOM 3399 N N . TRP A 1 438 ? 4.539 6.114 -42.871 1.00 96.38 438 TRP A N 1
ATOM 3400 C CA . TRP A 1 438 ? 3.865 4.830 -42.684 1.00 96.38 438 TRP A CA 1
ATOM 3401 C C . TRP A 1 438 ? 2.727 4.679 -43.687 1.00 96.38 438 TRP A C 1
ATOM 3403 O O . TRP A 1 438 ? 1.864 5.554 -43.760 1.00 96.38 438 TRP A O 1
ATOM 3413 N N . ALA A 1 439 ? 2.687 3.558 -44.404 1.00 95.88 439 ALA A N 1
ATOM 3414 C CA . ALA A 1 439 ? 1.522 3.176 -45.191 1.00 95.88 439 ALA A CA 1
ATOM 3415 C C . ALA A 1 439 ? 0.356 2.884 -44.241 1.00 95.88 439 ALA A C 1
ATOM 3417 O O . ALA A 1 439 ? 0.506 2.114 -43.287 1.00 95.88 439 ALA A O 1
ATOM 3418 N N . PHE A 1 440 ? -0.780 3.533 -44.472 1.00 94.19 440 PHE A N 1
ATOM 3419 C CA . PHE A 1 440 ? -1.923 3.511 -43.569 1.00 94.19 440 PHE A CA 1
ATOM 3420 C C . PHE A 1 440 ? -3.121 2.754 -44.152 1.00 94.19 440 PHE A C 1
ATOM 3422 O O . PHE A 1 440 ? -3.498 2.970 -45.301 1.00 94.19 440 PHE A O 1
ATOM 3429 N N . ASP A 1 441 ? -3.760 1.933 -43.318 1.00 92.81 441 ASP A N 1
ATOM 3430 C CA . ASP A 1 441 ? -5.042 1.280 -43.593 1.00 92.81 441 ASP A CA 1
ATOM 3431 C C . ASP A 1 441 ? -5.879 1.157 -42.300 1.00 92.81 441 ASP A C 1
ATOM 3433 O O . ASP A 1 441 ? -5.410 1.441 -41.192 1.00 92.81 441 ASP A O 1
ATOM 3437 N N . TYR A 1 442 ? -7.127 0.715 -42.425 1.00 91.69 442 TYR A N 1
ATOM 3438 C CA . TYR A 1 442 ? -7.975 0.313 -41.306 1.00 91.69 442 TYR A CA 1
ATOM 3439 C C . TYR A 1 442 ? -8.077 -1.208 -41.202 1.00 91.69 442 TYR A C 1
ATOM 3441 O O . TYR A 1 442 ? -7.887 -1.948 -42.167 1.00 91.69 442 TYR A O 1
ATOM 3449 N N . TRP A 1 443 ? -8.463 -1.683 -40.022 1.00 92.06 443 TRP A N 1
ATOM 3450 C CA . TRP A 1 443 ? -8.865 -3.071 -39.814 1.00 92.06 443 TRP A CA 1
ATOM 3451 C C . TRP A 1 443 ? -10.177 -3.123 -39.026 1.00 92.06 443 TRP A C 1
ATOM 3453 O O . TRP A 1 443 ? -10.448 -2.257 -38.198 1.00 92.06 443 TRP A O 1
ATOM 3463 N N . GLU A 1 444 ? -11.012 -4.125 -39.301 1.00 87.25 444 GLU A N 1
ATOM 3464 C CA . GLU A 1 444 ? -12.357 -4.220 -38.718 1.00 87.25 444 GLU A CA 1
ATOM 3465 C C . GLU A 1 444 ? -12.384 -5.231 -37.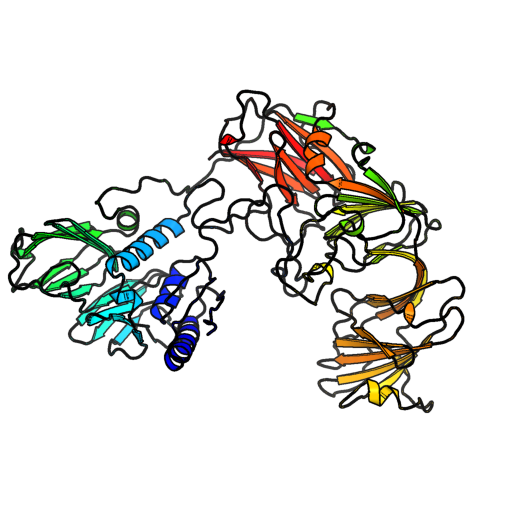563 1.00 87.25 444 GLU A C 1
ATOM 3467 O O . GLU A 1 444 ? -12.531 -4.847 -36.401 1.00 87.25 444 GLU A O 1
ATOM 3472 N N . GLU A 1 445 ? -12.187 -6.518 -37.853 1.00 86.69 445 GLU A N 1
ATOM 3473 C CA . GLU A 1 445 ? -12.274 -7.592 -36.851 1.00 86.69 445 GLU A CA 1
ATOM 3474 C C . GLU A 1 445 ? -10.901 -8.044 -36.347 1.00 86.69 445 GLU A C 1
ATOM 3476 O O . GLU A 1 445 ? -10.695 -8.114 -35.136 1.00 86.69 445 GLU A O 1
ATOM 3481 N N . ASP A 1 446 ? -9.955 -8.283 -37.261 1.00 89.75 446 ASP A N 1
ATOM 3482 C CA . ASP A 1 446 ? -8.620 -8.791 -36.940 1.00 89.75 446 ASP A CA 1
ATOM 3483 C C . ASP A 1 446 ? -7.527 -8.081 -37.755 1.00 89.75 446 ASP A C 1
ATOM 3485 O O . ASP A 1 446 ? -7.542 -8.052 -38.990 1.00 89.75 446 ASP A O 1
ATOM 3489 N N . ALA A 1 447 ? -6.547 -7.521 -37.046 1.00 90.69 447 ALA A N 1
ATOM 3490 C CA . ALA A 1 447 ? -5.380 -6.891 -37.645 1.00 90.69 447 ALA A CA 1
ATOM 3491 C C . ALA A 1 447 ? -4.457 -7.901 -38.352 1.00 90.69 447 ALA A C 1
ATOM 3493 O O . ALA A 1 447 ? -3.838 -7.553 -39.356 1.00 90.69 447 ALA A O 1
ATOM 3494 N N . ALA A 1 448 ? -4.371 -9.146 -37.871 1.00 90.94 448 ALA A N 1
ATOM 3495 C CA . ALA A 1 448 ? -3.534 -10.176 -38.486 1.00 90.94 448 ALA A CA 1
ATOM 3496 C C . ALA A 1 448 ? -4.053 -10.578 -39.876 1.00 90.94 448 ALA A C 1
ATOM 3498 O O . ALA A 1 448 ? -3.265 -10.761 -40.803 1.00 90.94 448 ALA A O 1
ATOM 3499 N N . GLU A 1 449 ? -5.375 -10.650 -40.055 1.00 91.06 449 GLU A N 1
ATOM 3500 C CA . GLU A 1 449 ? -5.989 -10.874 -41.368 1.00 91.06 449 GLU A CA 1
ATOM 3501 C C . GLU A 1 449 ? -5.791 -9.676 -42.304 1.00 91.06 449 GLU A C 1
ATOM 3503 O O . GLU A 1 449 ? -5.469 -9.857 -43.479 1.00 91.06 449 GLU A O 1
ATOM 3508 N N . ALA A 1 450 ? -5.915 -8.446 -41.791 1.00 89.44 450 ALA A N 1
ATOM 3509 C CA . ALA A 1 450 ? -5.656 -7.240 -42.579 1.00 89.44 450 ALA A CA 1
ATOM 3510 C C . ALA A 1 450 ? -4.214 -7.198 -43.119 1.00 89.44 450 ALA A C 1
ATOM 3512 O O . ALA A 1 450 ? -3.999 -6.819 -44.270 1.00 89.44 450 ALA A O 1
ATOM 3513 N N . LEU A 1 451 ? -3.238 -7.678 -42.340 1.00 92.19 451 LEU A N 1
ATOM 3514 C CA . LEU A 1 451 ? -1.829 -7.752 -42.741 1.00 92.19 451 LEU A CA 1
ATOM 3515 C C . LEU A 1 451 ? -1.541 -8.728 -43.887 1.00 92.19 451 LEU A C 1
ATOM 3517 O O . LEU A 1 451 ? -0.528 -8.573 -44.568 1.00 92.19 451 LEU A O 1
ATOM 3521 N N . LYS A 1 452 ? -2.421 -9.705 -44.148 1.00 89.56 452 LYS A N 1
ATOM 3522 C CA . LYS A 1 452 ? -2.266 -10.620 -45.292 1.00 89.56 452 LYS A CA 1
ATOM 3523 C C . LYS A 1 452 ? -2.468 -9.920 -46.633 1.00 89.56 452 LYS A C 1
ATOM 3525 O O . LYS A 1 452 ? -2.023 -10.431 -47.660 1.00 89.56 452 LYS A O 1
ATOM 3530 N N . LYS A 1 453 ? -3.142 -8.767 -46.647 1.00 87.06 453 LYS A N 1
ATOM 3531 C CA . LYS A 1 453 ? -3.301 -7.956 -47.854 1.00 87.06 453 LYS A CA 1
ATOM 3532 C C . LYS A 1 453 ? -1.962 -7.305 -48.187 1.00 87.06 453 LYS A C 1
ATOM 3534 O O . LYS A 1 453 ? -1.378 -6.616 -47.353 1.00 87.06 453 LYS A O 1
ATOM 3539 N N . SER A 1 454 ? -1.457 -7.521 -49.395 1.00 85.25 454 SER A N 1
ATOM 3540 C CA . SER A 1 454 ? -0.261 -6.822 -49.869 1.00 85.25 454 SER A CA 1
ATOM 3541 C C . SER A 1 454 ? -0.548 -5.334 -50.046 1.00 85.25 454 SER A C 1
ATOM 3543 O O . SER A 1 454 ? -1.646 -4.968 -50.466 1.00 85.25 454 SER A O 1
ATOM 3545 N N . LEU A 1 455 ? 0.454 -4.500 -49.763 1.00 87.00 455 LEU A N 1
ATOM 3546 C CA . LEU A 1 455 ? 0.407 -3.094 -50.146 1.00 87.00 455 LEU A CA 1
ATOM 3547 C C . LEU A 1 455 ? 0.330 -2.995 -51.677 1.00 87.00 455 LEU A C 1
ATOM 3549 O O . LEU A 1 455 ? 1.057 -3.697 -52.384 1.00 87.00 455 LEU A O 1
ATOM 3553 N N . ASN A 1 456 ? -0.564 -2.156 -52.185 1.00 85.31 456 ASN A N 1
ATOM 3554 C CA . ASN A 1 456 ? -0.796 -1.929 -53.607 1.00 85.31 456 ASN A CA 1
ATOM 3555 C C . ASN A 1 456 ? -0.069 -0.681 -54.142 1.00 85.31 456 ASN A C 1
ATOM 3557 O O . ASN A 1 456 ? -0.104 -0.440 -55.349 1.00 85.31 456 ASN A O 1
ATOM 3561 N N . GLY A 1 457 ? 0.605 0.080 -53.271 1.00 83.94 457 GLY A N 1
ATOM 3562 C CA . GLY A 1 457 ? 1.415 1.246 -53.625 1.00 83.94 457 GLY A CA 1
ATOM 3563 C C . GLY A 1 457 ? 0.640 2.563 -53.675 1.00 83.94 457 GLY A C 1
ATOM 3564 O O . GLY A 1 457 ? 1.231 3.597 -53.984 1.00 83.94 457 GLY A O 1
ATOM 3565 N N . PHE A 1 458 ? -0.659 2.543 -53.372 1.00 87.56 458 PHE A N 1
ATOM 3566 C CA . PHE A 1 458 ? -1.530 3.720 -53.325 1.00 87.56 458 PHE A CA 1
ATOM 3567 C C . PHE A 1 458 ? -2.019 4.035 -51.906 1.00 87.56 458 PHE A C 1
ATOM 3569 O O . PHE A 1 458 ? -2.918 4.860 -51.729 1.00 87.56 458 PHE A O 1
ATOM 3576 N N . GLU A 1 459 ? -1.454 3.386 -50.887 1.00 91.31 459 GLU A N 1
ATOM 3577 C CA . GLU A 1 459 ? -1.789 3.662 -49.497 1.00 91.31 459 GLU A CA 1
ATOM 3578 C C . GLU A 1 459 ? -1.418 5.102 -49.104 1.00 91.31 459 GLU A C 1
ATOM 3580 O O . GLU A 1 459 ? -0.351 5.600 -49.481 1.00 91.31 459 GLU A O 1
ATOM 3585 N N . PRO A 1 460 ? -2.251 5.785 -48.298 1.00 91.75 460 PRO A N 1
ATOM 3586 C CA . PRO A 1 460 ? -1.866 7.051 -47.697 1.00 91.75 460 PRO A CA 1
ATOM 3587 C C . PRO A 1 460 ? -0.603 6.881 -46.850 1.00 91.75 460 PRO A C 1
ATOM 3589 O O . PRO A 1 460 ? -0.549 6.033 -45.959 1.00 91.75 460 PRO A O 1
ATOM 3592 N N . MET A 1 461 ? 0.396 7.724 -47.103 1.00 94.19 461 MET A N 1
ATOM 3593 C CA . MET A 1 461 ? 1.626 7.768 -46.317 1.00 94.19 461 MET A CA 1
ATOM 3594 C C . MET A 1 461 ? 1.478 8.814 -45.217 1.00 94.19 461 MET A C 1
ATOM 3596 O O . MET A 1 461 ? 1.424 10.011 -45.496 1.00 94.19 461 MET A O 1
ATOM 3600 N N . LEU A 1 462 ? 1.395 8.364 -43.968 1.00 92.56 462 LEU A N 1
ATOM 3601 C CA . LEU A 1 462 ? 1.100 9.208 -42.813 1.00 92.56 462 LEU A CA 1
ATOM 3602 C C . LEU A 1 462 ? 2.223 9.173 -41.774 1.00 92.56 462 LEU A C 1
ATOM 3604 O O . LEU A 1 462 ? 3.050 8.261 -41.729 1.00 92.56 462 LEU A O 1
ATOM 3608 N N . THR A 1 463 ? 2.217 10.163 -40.891 1.00 91.69 463 THR A N 1
ATOM 3609 C CA . THR A 1 463 ? 2.889 10.071 -39.591 1.00 91.69 463 THR A CA 1
ATOM 3610 C C . THR A 1 463 ? 1.923 9.404 -38.603 1.00 91.69 463 THR A C 1
ATOM 3612 O O . THR A 1 463 ? 0.713 9.618 -38.692 1.00 91.69 463 THR A O 1
ATOM 3615 N N . LEU A 1 464 ? 2.419 8.609 -37.645 1.00 88.69 464 LEU A N 1
ATOM 3616 C CA . LEU A 1 464 ? 1.597 7.796 -36.715 1.00 88.69 464 LEU A CA 1
ATOM 3617 C C . LEU A 1 464 ? 0.487 8.567 -35.960 1.00 88.69 464 LEU A C 1
ATOM 3619 O O . LEU A 1 464 ? -0.532 7.989 -35.560 1.00 88.69 464 LEU A O 1
ATOM 3623 N N . ASN A 1 465 ? 0.661 9.881 -35.793 1.00 90.00 465 ASN A N 1
ATOM 3624 C CA . ASN A 1 465 ? -0.259 10.768 -35.071 1.00 90.00 465 ASN A CA 1
ATOM 3625 C C . ASN A 1 465 ? -0.995 11.772 -35.978 1.00 90.00 465 ASN A C 1
ATOM 3627 O O . ASN A 1 465 ? -1.678 12.660 -35.477 1.00 90.00 465 ASN A O 1
ATOM 3631 N N . SER A 1 466 ? -0.867 11.663 -37.304 1.00 90.31 466 SER A N 1
ATOM 3632 C CA . SER A 1 466 ? -1.613 12.516 -38.234 1.00 90.31 466 SER A CA 1
ATOM 3633 C C . SER A 1 466 ? -3.115 12.230 -38.166 1.00 90.31 466 SER A C 1
ATOM 3635 O O . SER A 1 466 ? -3.528 11.079 -38.006 1.00 90.31 466 SER A O 1
ATOM 3637 N N . TRP A 1 467 ? -3.933 13.276 -38.337 1.00 88.06 467 TRP A N 1
ATOM 3638 C CA . TRP A 1 467 ? -5.382 13.122 -38.473 1.00 88.06 467 TRP A CA 1
ATOM 3639 C C . TRP A 1 467 ? -5.704 12.200 -39.651 1.00 88.06 467 TRP A C 1
ATOM 3641 O O . TRP A 1 467 ? -5.205 12.400 -40.759 1.00 88.06 467 TRP A O 1
ATOM 3651 N N . ASN A 1 468 ? -6.528 11.187 -39.398 1.00 83.06 468 ASN A N 1
ATOM 3652 C CA . ASN A 1 468 ? -6.826 10.144 -40.371 1.00 83.06 468 ASN A CA 1
ATOM 3653 C C . ASN A 1 468 ? -8.294 9.697 -40.377 1.00 83.06 468 ASN A C 1
ATOM 3655 O O . ASN A 1 468 ? -8.699 9.035 -41.324 1.00 83.06 468 ASN A O 1
ATOM 3659 N N . THR A 1 469 ? -9.101 9.980 -39.346 1.00 83.69 469 THR A N 1
ATOM 3660 C CA . THR A 1 469 ? -10.493 9.506 -39.279 1.00 83.69 469 THR A CA 1
ATOM 3661 C C . THR A 1 469 ? -11.340 10.249 -38.249 1.00 83.69 469 THR A C 1
ATOM 3663 O O . THR A 1 469 ? -10.819 10.879 -37.335 1.00 83.69 469 THR A O 1
ATOM 3666 N N . THR A 1 470 ? -12.660 10.108 -38.361 1.00 87.31 470 THR A N 1
ATOM 3667 C CA . THR A 1 470 ? -13.639 10.460 -37.318 1.00 87.31 470 THR A CA 1
ATOM 3668 C C . THR A 1 470 ? -14.274 9.227 -36.656 1.00 87.31 470 THR A C 1
ATOM 3670 O O . THR A 1 470 ? -15.137 9.378 -35.795 1.00 87.31 470 THR A O 1
ATOM 3673 N N . ARG A 1 471 ? -13.873 8.001 -37.042 1.00 86.88 471 ARG A N 1
ATOM 3674 C CA . ARG A 1 471 ? -14.376 6.742 -36.456 1.00 86.88 471 ARG A CA 1
ATOM 3675 C C . ARG A 1 471 ? -13.960 6.607 -34.986 1.00 86.88 471 ARG A C 1
ATOM 3677 O O . ARG A 1 471 ? -12.827 6.929 -34.637 1.00 86.88 471 ARG A O 1
ATOM 3684 N N . MET A 1 472 ? -14.854 6.075 -34.150 1.00 89.00 472 MET A N 1
ATOM 3685 C CA . MET A 1 472 ? -14.613 5.835 -32.722 1.00 89.00 472 MET A CA 1
ATOM 3686 C C . MET A 1 472 ? -15.160 4.454 -32.302 1.00 89.00 472 MET A C 1
ATOM 3688 O O . MET A 1 472 ? -16.361 4.225 -32.457 1.00 89.00 472 MET A O 1
ATOM 3692 N N . PRO A 1 473 ? -14.326 3.537 -31.768 1.00 91.44 473 PRO A N 1
ATOM 3693 C CA . PRO A 1 473 ? -12.865 3.632 -31.705 1.00 91.44 473 PRO A CA 1
ATOM 3694 C C . PRO A 1 473 ? -12.228 3.550 -33.106 1.00 91.44 473 PRO A C 1
ATOM 3696 O O . PRO A 1 473 ? -12.723 2.849 -33.990 1.00 91.44 473 PRO A O 1
ATOM 3699 N N . ALA A 1 474 ? -11.109 4.243 -33.311 1.00 91.75 474 ALA A N 1
ATOM 3700 C CA . ALA A 1 474 ? -10.338 4.173 -34.548 1.00 91.75 474 ALA A CA 1
ATOM 3701 C C . ALA A 1 474 ? -9.378 2.974 -34.514 1.00 91.75 474 ALA A C 1
ATOM 3703 O O . ALA A 1 474 ? -8.422 2.948 -33.737 1.00 91.75 474 ALA A O 1
ATOM 3704 N N . LYS A 1 475 ? -9.618 1.994 -35.389 1.00 94.12 475 LYS A N 1
ATOM 3705 C CA . LYS A 1 475 ? -8.777 0.806 -35.587 1.00 94.12 475 LYS A CA 1
ATOM 3706 C C . LYS A 1 475 ? -7.836 1.018 -36.769 1.00 94.12 475 LYS A C 1
ATOM 3708 O O . LYS A 1 475 ? -8.226 0.889 -37.926 1.00 94.12 475 LYS A O 1
ATOM 3713 N N . CYS A 1 476 ? -6.610 1.410 -36.459 1.00 93.81 476 CYS A N 1
ATOM 3714 C CA . CYS A 1 476 ? -5.601 1.855 -37.413 1.00 93.81 476 CYS A CA 1
ATOM 3715 C C . CYS A 1 476 ? -4.553 0.765 -37.645 1.00 93.81 476 CYS A C 1
ATOM 3717 O O . CYS A 1 476 ? -4.142 0.097 -36.694 1.00 93.81 476 CYS A O 1
ATOM 3719 N N . LEU A 1 477 ? -4.088 0.623 -38.882 1.00 95.19 477 LEU A N 1
ATOM 3720 C CA . LEU A 1 477 ? -2.952 -0.208 -39.255 1.00 95.19 477 LEU A CA 1
ATOM 3721 C C . LEU A 1 477 ? -1.904 0.661 -39.950 1.00 95.19 477 LEU A C 1
ATOM 3723 O O . LEU A 1 477 ? -2.181 1.287 -40.968 1.00 95.19 477 LEU A O 1
ATOM 3727 N N . TYR A 1 478 ? -0.699 0.689 -39.395 1.00 95.75 478 TYR A N 1
ATOM 3728 C CA . TYR A 1 478 ? 0.445 1.400 -39.958 1.00 95.75 478 TYR A CA 1
ATOM 3729 C C . TYR A 1 478 ? 1.496 0.383 -40.376 1.00 95.75 478 TYR A C 1
ATOM 3731 O O . TYR A 1 478 ? 1.805 -0.507 -39.590 1.00 95.75 478 TYR A O 1
ATOM 3739 N N . ARG A 1 479 ? 2.065 0.503 -41.577 1.00 96.69 479 ARG A N 1
ATOM 3740 C CA . ARG A 1 479 ? 3.112 -0.394 -42.093 1.00 96.69 479 ARG A CA 1
ATOM 3741 C C . ARG A 1 479 ? 4.314 0.393 -42.595 1.00 96.69 479 ARG A C 1
ATOM 3743 O O . ARG A 1 479 ? 4.154 1.426 -43.243 1.00 96.69 479 ARG A O 1
ATOM 3750 N N . LYS A 1 480 ? 5.518 -0.091 -42.303 1.00 95.38 480 LYS A N 1
ATOM 3751 C CA . LYS A 1 480 ? 6.772 0.528 -42.734 1.00 95.38 480 LYS A CA 1
ATOM 3752 C C . LYS A 1 480 ? 7.858 -0.518 -42.926 1.00 95.38 480 LYS A C 1
ATOM 3754 O O . LYS A 1 480 ? 7.984 -1.443 -42.133 1.00 95.38 480 LYS A O 1
ATOM 3759 N N . THR A 1 481 ? 8.660 -0.356 -43.973 1.00 95.44 481 THR A N 1
ATOM 3760 C CA . THR A 1 481 ? 9.864 -1.171 -44.172 1.00 95.44 481 THR A CA 1
ATOM 3761 C C . THR A 1 481 ? 11.053 -0.498 -43.501 1.00 95.44 481 THR A C 1
ATOM 3763 O O . THR A 1 481 ? 11.242 0.708 -43.650 1.00 95.44 481 THR A O 1
ATOM 3766 N N . VAL A 1 482 ? 11.857 -1.281 -42.788 1.00 95.00 482 VAL A N 1
ATOM 3767 C CA . VAL A 1 482 ? 13.103 -0.841 -42.149 1.00 95.00 482 VAL A CA 1
ATOM 3768 C C . VAL A 1 482 ? 14.264 -1.737 -42.574 1.00 95.00 482 VAL A C 1
ATOM 3770 O O . VAL A 1 482 ? 14.055 -2.878 -42.997 1.00 95.00 482 VAL A O 1
ATOM 3773 N N . ALA A 1 483 ? 15.491 -1.231 -42.453 1.00 92.56 483 ALA A N 1
ATOM 3774 C CA . ALA A 1 483 ? 16.716 -1.965 -42.752 1.00 92.56 483 ALA A CA 1
ATOM 3775 C C . ALA A 1 483 ? 17.561 -2.129 -41.472 1.00 92.56 483 ALA A C 1
ATOM 3777 O O . ALA A 1 483 ? 18.228 -1.185 -41.056 1.00 92.56 483 ALA A O 1
ATOM 3778 N N . PRO A 1 484 ? 17.556 -3.313 -40.836 1.00 91.00 484 PRO A N 1
ATOM 3779 C CA . PRO A 1 484 ? 18.391 -3.621 -39.680 1.00 91.00 484 PRO A CA 1
ATOM 3780 C C . PRO A 1 484 ? 19.883 -3.419 -39.989 1.00 91.00 484 PRO A C 1
ATOM 3782 O O . PRO A 1 484 ? 20.397 -3.945 -40.979 1.00 91.00 484 PRO A O 1
ATOM 3785 N N . GLY A 1 485 ? 20.587 -2.684 -39.126 1.00 90.00 485 GLY A N 1
ATOM 3786 C CA . GLY A 1 485 ? 22.023 -2.411 -39.267 1.00 90.00 485 GLY A CA 1
ATOM 3787 C C . GLY A 1 485 ? 22.876 -3.683 -39.222 1.00 90.00 485 GLY A C 1
ATOM 3788 O O . GLY A 1 485 ? 22.545 -4.631 -38.512 1.00 90.00 485 GLY A O 1
ATOM 3789 N N . VAL A 1 486 ? 23.975 -3.711 -39.981 1.00 91.12 486 VAL A N 1
ATOM 3790 C CA . VAL A 1 486 ? 24.850 -4.897 -40.102 1.00 91.12 486 VAL A CA 1
ATOM 3791 C C . VAL A 1 486 ? 25.691 -5.169 -38.851 1.00 91.12 486 VAL A C 1
ATOM 3793 O O . VAL A 1 486 ? 25.990 -6.324 -38.568 1.00 91.12 486 VAL A O 1
ATOM 3796 N N . ASP A 1 487 ? 26.009 -4.128 -38.079 1.00 92.25 487 ASP A N 1
ATOM 3797 C CA . ASP A 1 487 ? 26.837 -4.213 -36.864 1.00 92.25 487 ASP A CA 1
ATOM 3798 C C . ASP A 1 487 ? 26.015 -4.390 -35.573 1.00 92.25 487 ASP A C 1
ATOM 3800 O O . ASP A 1 487 ? 26.565 -4.389 -34.465 1.00 92.25 487 ASP A O 1
ATOM 3804 N N . SER A 1 488 ? 24.692 -4.511 -35.711 1.00 94.69 488 SER A N 1
ATOM 3805 C CA . SER A 1 488 ? 23.730 -4.639 -34.615 1.00 94.69 488 SER A CA 1
ATOM 3806 C C . SER A 1 488 ? 23.307 -6.093 -34.417 1.00 94.69 488 SER A C 1
ATOM 3808 O O . SER A 1 488 ? 23.148 -6.846 -35.375 1.00 94.69 488 SER A O 1
ATOM 3810 N N . ASN A 1 489 ? 23.079 -6.478 -33.163 1.00 94.81 489 ASN A N 1
ATOM 3811 C CA . ASN A 1 489 ? 22.460 -7.758 -32.799 1.00 94.81 489 ASN A CA 1
ATOM 3812 C C . ASN A 1 489 ? 21.243 -7.587 -31.869 1.00 94.81 489 ASN A C 1
ATOM 3814 O O . ASN A 1 489 ? 20.652 -8.580 -31.449 1.00 94.81 489 ASN A O 1
ATOM 3818 N N . GLY A 1 490 ? 20.862 -6.340 -31.574 1.00 96.38 490 GLY A N 1
ATOM 3819 C CA . GLY A 1 490 ? 19.628 -5.976 -30.892 1.00 96.38 490 GLY A CA 1
ATOM 3820 C C . GLY A 1 490 ? 18.895 -4.869 -31.646 1.00 96.38 490 GLY A C 1
ATOM 3821 O O . GLY A 1 490 ? 19.523 -3.932 -32.135 1.00 96.38 490 GLY A O 1
ATOM 3822 N N . TRP A 1 491 ? 17.571 -4.970 -31.728 1.00 97.50 491 TRP A N 1
ATOM 3823 C CA . TRP A 1 491 ? 16.704 -3.963 -32.334 1.00 97.50 491 TRP A CA 1
ATOM 3824 C C . TRP A 1 491 ? 15.499 -3.728 -31.447 1.00 97.50 491 TRP A C 1
ATOM 3826 O O . TRP A 1 491 ? 14.670 -4.623 -31.254 1.00 97.50 491 TRP A O 1
ATOM 3836 N N . ILE A 1 492 ? 15.418 -2.517 -30.909 1.00 97.81 492 ILE A N 1
ATOM 3837 C CA . ILE A 1 492 ? 14.386 -2.139 -29.954 1.00 97.81 492 ILE A CA 1
ATOM 3838 C C . ILE A 1 492 ? 13.543 -1.031 -30.564 1.00 97.81 492 ILE A C 1
ATOM 3840 O O . ILE A 1 492 ? 14.063 -0.001 -30.991 1.00 97.81 492 ILE A O 1
ATOM 3844 N N . LEU A 1 493 ? 12.234 -1.246 -30.603 1.00 97.50 493 LEU A N 1
AT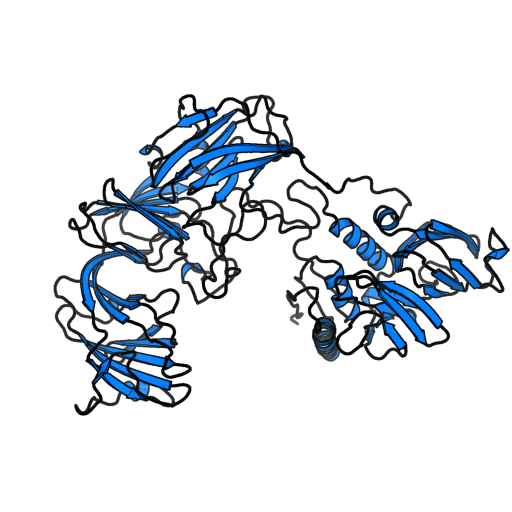OM 3845 C CA . LEU A 1 493 ? 11.287 -0.192 -30.918 1.00 97.50 493 LEU A CA 1
ATOM 3846 C C . LEU A 1 493 ? 10.984 0.609 -29.663 1.00 97.50 493 LEU A C 1
ATOM 3848 O O . LEU A 1 493 ? 10.715 0.026 -28.617 1.00 97.50 493 LEU A O 1
ATOM 3852 N N . TRP A 1 494 ? 10.971 1.928 -29.794 1.00 96.69 494 TRP A N 1
ATOM 3853 C CA . TRP A 1 494 ? 10.541 2.845 -28.748 1.00 96.69 494 TRP A CA 1
ATOM 3854 C C . TRP A 1 494 ? 9.431 3.745 -29.288 1.00 96.69 494 TRP A C 1
ATOM 3856 O O . TRP A 1 494 ? 9.621 4.420 -30.296 1.00 96.69 494 TRP A O 1
ATOM 3866 N N . PHE A 1 495 ? 8.271 3.737 -28.634 1.00 96.00 495 PHE A N 1
ATOM 3867 C CA . PHE A 1 495 ? 7.111 4.564 -28.980 1.00 96.00 495 PHE A CA 1
ATOM 3868 C C . PHE A 1 495 ? 6.860 5.616 -27.899 1.00 96.00 495 PHE A C 1
ATOM 3870 O O . PHE A 1 495 ? 5.971 5.476 -27.054 1.00 96.00 495 PHE A O 1
ATOM 3877 N N . ASP A 1 496 ? 7.671 6.669 -27.904 1.00 93.75 496 ASP A N 1
ATOM 3878 C CA . ASP A 1 496 ? 7.612 7.707 -26.878 1.00 93.75 496 ASP A CA 1
ATOM 3879 C C . ASP A 1 496 ? 6.262 8.440 -26.888 1.00 93.75 496 ASP A C 1
ATOM 3881 O O . ASP A 1 496 ? 5.767 8.851 -27.938 1.00 93.75 496 ASP A O 1
ATOM 3885 N N . GLY A 1 497 ? 5.644 8.597 -25.719 1.00 92.12 497 GLY A N 1
ATOM 3886 C CA . GLY A 1 497 ? 4.331 9.233 -25.585 1.00 92.12 497 GLY A CA 1
ATOM 3887 C C . GLY A 1 497 ? 3.133 8.413 -26.090 1.00 92.12 497 GLY A C 1
ATOM 3888 O O . GLY A 1 497 ? 2.060 8.991 -26.285 1.00 92.12 497 GLY A O 1
ATOM 3889 N N . ASN A 1 498 ? 3.270 7.095 -26.298 1.00 92.75 498 ASN A N 1
ATOM 3890 C CA . ASN A 1 498 ? 2.137 6.230 -26.642 1.00 92.75 498 ASN A CA 1
ATOM 3891 C C . ASN A 1 498 ? 1.045 6.251 -25.556 1.00 92.75 498 ASN A C 1
ATOM 3893 O O . ASN A 1 498 ? 1.308 5.981 -24.384 1.00 92.75 498 ASN A O 1
ATOM 3897 N N . LYS A 1 499 ? -0.205 6.496 -25.957 1.00 91.81 499 LYS A N 1
ATOM 3898 C CA . LYS A 1 499 ? -1.399 6.354 -25.102 1.00 91.81 499 LYS A CA 1
ATOM 3899 C C . LYS A 1 499 ? -2.426 5.377 -25.675 1.00 91.81 499 LYS A C 1
ATOM 3901 O O . LYS A 1 499 ? -3.359 5.005 -24.966 1.00 91.81 499 LYS A O 1
ATOM 3906 N N . ALA A 1 500 ? -2.252 4.959 -26.926 1.00 91.19 500 ALA A N 1
ATOM 3907 C CA . ALA A 1 500 ? -3.118 4.008 -27.599 1.00 91.19 500 ALA A CA 1
ATOM 3908 C C . ALA A 1 500 ? -2.774 2.558 -27.218 1.00 91.19 500 ALA A C 1
ATOM 3910 O O . ALA A 1 500 ? -1.652 2.231 -26.817 1.00 91.19 500 ALA A O 1
ATOM 3911 N N . LEU A 1 501 ? -3.741 1.657 -27.403 1.00 91.25 501 LEU A N 1
ATOM 3912 C CA . LEU A 1 501 ? -3.461 0.223 -27.391 1.00 91.25 501 LEU A CA 1
ATOM 3913 C C . LEU A 1 501 ? -2.828 -0.140 -28.732 1.00 91.25 501 LEU A C 1
ATOM 3915 O O . LEU A 1 501 ? -3.503 -0.058 -29.757 1.00 91.25 501 LEU A O 1
ATOM 3919 N N . ALA A 1 502 ? -1.554 -0.522 -28.738 1.00 93.88 502 ALA A N 1
ATOM 3920 C CA . ALA A 1 502 ? -0.816 -0.807 -29.963 1.00 93.88 502 ALA A CA 1
ATOM 3921 C C . ALA A 1 502 ? -0.146 -2.182 -29.904 1.00 93.88 502 ALA A C 1
ATOM 3923 O O . ALA A 1 502 ? 0.594 -2.475 -28.968 1.00 93.88 502 ALA A O 1
ATOM 3924 N N . LYS A 1 503 ? -0.380 -3.004 -30.930 1.00 96.12 503 LYS A N 1
ATOM 3925 C CA . LYS A 1 503 ? 0.283 -4.296 -31.135 1.00 96.12 503 LYS A CA 1
ATOM 3926 C C . LYS A 1 503 ? 1.212 -4.221 -32.338 1.00 96.12 503 LYS A C 1
ATOM 3928 O O . LYS A 1 503 ? 0.817 -3.730 -33.395 1.00 96.12 503 LYS A O 1
ATOM 3933 N N . VAL A 1 504 ? 2.427 -4.734 -32.184 1.00 97.44 504 VAL A N 1
ATOM 3934 C CA . VAL A 1 504 ? 3.454 -4.736 -33.227 1.00 97.44 504 VAL A CA 1
ATOM 3935 C C . VAL A 1 504 ? 3.559 -6.104 -33.885 1.00 97.44 504 VAL A C 1
ATOM 3937 O O . VAL A 1 504 ? 3.574 -7.143 -33.219 1.00 97.44 504 VAL A O 1
ATOM 3940 N N . TYR A 1 505 ? 3.697 -6.079 -35.205 1.00 97.56 505 TYR A N 1
ATOM 3941 C CA . TYR A 1 505 ? 3.996 -7.226 -36.044 1.00 97.56 505 TYR A CA 1
ATOM 3942 C C . TYR A 1 505 ? 5.288 -6.968 -36.815 1.00 97.56 505 TYR A C 1
ATOM 3944 O O . TYR A 1 505 ? 5.536 -5.848 -37.258 1.00 97.56 505 TYR A O 1
ATOM 3952 N N . VAL A 1 506 ? 6.090 -8.011 -37.008 1.00 96.81 506 VAL A N 1
ATOM 3953 C CA . VAL A 1 506 ? 7.279 -7.977 -37.865 1.00 96.81 506 VAL A CA 1
ATOM 3954 C C . VAL A 1 506 ? 7.149 -9.085 -38.897 1.00 96.81 506 VAL A C 1
ATOM 3956 O O . VAL A 1 506 ? 6.960 -10.248 -38.538 1.00 96.81 506 VAL A O 1
ATOM 3959 N N . ASN A 1 507 ? 7.198 -8.725 -40.181 1.00 94.44 507 ASN A N 1
ATOM 3960 C CA . ASN A 1 507 ? 6.966 -9.633 -41.309 1.00 94.44 507 ASN A CA 1
ATOM 3961 C C . ASN A 1 507 ? 5.671 -10.460 -41.141 1.00 94.44 507 ASN A C 1
ATOM 3963 O O . ASN A 1 507 ? 5.655 -11.674 -41.342 1.00 94.44 507 ASN A O 1
ATOM 3967 N N . GLY A 1 508 ? 4.594 -9.807 -40.686 1.00 92.75 508 GLY A N 1
ATOM 3968 C CA . GLY A 1 508 ? 3.283 -10.421 -40.439 1.00 92.75 508 GLY A CA 1
ATOM 3969 C C . GLY A 1 508 ? 3.156 -11.240 -39.145 1.00 92.75 508 GLY A C 1
ATOM 3970 O O . GLY A 1 508 ? 2.050 -11.642 -38.792 1.00 92.75 508 GLY A O 1
ATOM 3971 N N . LYS A 1 509 ? 4.241 -11.470 -38.392 1.00 94.19 509 LYS A N 1
ATOM 3972 C CA . LYS A 1 509 ? 4.206 -12.196 -37.113 1.00 94.19 509 LYS A CA 1
ATOM 3973 C C . LYS A 1 509 ? 4.026 -11.230 -35.945 1.00 94.19 509 LYS A C 1
ATOM 3975 O O . LYS A 1 509 ? 4.799 -10.287 -35.814 1.00 94.19 509 LYS A O 1
ATOM 3980 N N . ALA A 1 510 ? 3.055 -11.488 -35.067 1.00 95.75 510 ALA A N 1
ATOM 3981 C CA . ALA A 1 510 ? 2.873 -10.708 -33.842 1.00 95.75 510 ALA A CA 1
ATOM 3982 C C . ALA A 1 510 ? 4.096 -10.844 -32.921 1.00 95.75 510 ALA A C 1
ATOM 3984 O O . ALA A 1 510 ? 4.531 -11.963 -32.636 1.00 95.75 510 ALA A O 1
ATOM 3985 N N . VAL A 1 511 ? 4.627 -9.713 -32.451 1.00 95.75 511 VAL A N 1
ATOM 3986 C CA . VAL A 1 511 ? 5.805 -9.671 -31.570 1.00 95.75 511 VAL A CA 1
ATOM 3987 C C . VAL A 1 511 ? 5.425 -9.309 -30.139 1.00 95.75 511 VAL A C 1
ATOM 3989 O O . VAL A 1 511 ? 5.871 -9.967 -29.204 1.00 95.75 511 VAL A O 1
ATOM 3992 N N . GLY A 1 512 ? 4.567 -8.305 -29.957 1.00 94.62 512 GLY A N 1
ATOM 3993 C CA . GLY A 1 512 ? 4.133 -7.873 -28.632 1.00 94.62 512 GLY A CA 1
ATOM 3994 C C . GLY A 1 512 ? 3.313 -6.592 -28.661 1.00 94.62 512 GLY A C 1
ATOM 3995 O O . GLY A 1 512 ? 3.053 -6.030 -29.726 1.00 94.62 512 GLY A O 1
ATOM 3996 N N . ASP A 1 513 ? 2.908 -6.151 -27.476 1.00 93.12 513 ASP A N 1
ATOM 3997 C CA . ASP A 1 513 ? 2.144 -4.923 -27.269 1.00 93.12 513 ASP A CA 1
ATOM 3998 C C . ASP A 1 513 ? 3.066 -3.802 -26.774 1.00 93.12 513 ASP A C 1
ATOM 4000 O O . ASP A 1 513 ? 3.951 -4.041 -25.952 1.00 93.12 513 ASP A O 1
ATOM 4004 N N . ILE A 1 514 ? 2.831 -2.575 -27.238 1.00 91.00 514 ILE A N 1
ATOM 4005 C CA . ILE A 1 514 ? 3.454 -1.371 -26.683 1.00 91.00 514 ILE A CA 1
ATOM 4006 C C . ILE A 1 514 ? 2.610 -0.907 -25.504 1.00 91.00 514 ILE A C 1
ATOM 4008 O O . ILE A 1 514 ? 1.437 -0.553 -25.657 1.00 91.00 514 ILE A O 1
ATOM 4012 N N . LYS A 1 515 ? 3.213 -0.877 -24.317 1.00 87.81 515 LYS A N 1
ATOM 4013 C CA . LYS A 1 515 ? 2.540 -0.436 -23.097 1.00 87.81 515 LYS A CA 1
ATOM 4014 C C . LYS A 1 515 ? 2.789 1.062 -22.892 1.00 87.81 515 LYS A C 1
ATOM 4016 O O . LYS A 1 515 ? 3.931 1.491 -23.014 1.00 87.81 515 LYS A O 1
ATOM 4021 N N . PRO A 1 516 ? 1.780 1.869 -22.516 1.00 86.94 516 PRO A N 1
ATOM 4022 C CA . PRO A 1 516 ? 1.989 3.295 -22.241 1.00 86.94 516 PRO A CA 1
ATOM 4023 C C . PRO A 1 516 ? 3.049 3.582 -21.171 1.00 86.94 516 PRO A C 1
ATOM 4025 O O . PRO A 1 516 ? 3.752 4.582 -21.251 1.00 86.94 516 PRO A O 1
ATOM 4028 N N . LEU A 1 517 ? 3.170 2.702 -20.172 1.00 87.94 517 LEU A N 1
ATOM 4029 C CA . LEU A 1 517 ? 4.146 2.853 -19.092 1.00 87.94 517 LEU A CA 1
ATOM 4030 C C . LEU A 1 517 ? 5.488 2.184 -19.390 1.00 87.94 517 LEU A C 1
ATOM 4032 O O . LEU A 1 517 ? 6.435 2.409 -18.655 1.00 87.94 517 LEU A O 1
ATOM 4036 N N . ASP A 1 518 ? 5.592 1.367 -20.431 1.00 90.69 518 ASP A N 1
ATOM 4037 C CA . ASP A 1 518 ? 6.859 0.768 -20.848 1.00 90.69 518 ASP A CA 1
ATOM 4038 C C . ASP A 1 518 ? 6.881 0.719 -22.380 1.00 90.69 518 ASP A C 1
ATOM 4040 O O . ASP A 1 518 ? 6.471 -0.276 -22.987 1.00 90.69 518 ASP A O 1
ATOM 4044 N N . PRO A 1 519 ? 7.242 1.843 -23.028 1.00 93.31 519 PRO A N 1
ATOM 4045 C CA . PRO A 1 519 ? 7.016 2.053 -24.456 1.00 93.31 519 PRO A CA 1
ATOM 4046 C C . PRO A 1 519 ? 8.059 1.362 -25.346 1.00 93.31 519 PRO A C 1
ATOM 4048 O O . PRO A 1 519 ? 8.235 1.757 -26.500 1.00 93.31 519 PRO A O 1
ATOM 4051 N N . TYR A 1 520 ? 8.767 0.365 -24.818 1.00 95.19 520 TYR A N 1
ATOM 4052 C CA . TYR A 1 520 ? 9.847 -0.338 -25.496 1.00 95.19 520 TYR A CA 1
ATOM 4053 C C . TYR A 1 520 ? 9.422 -1.753 -25.882 1.00 95.19 520 TYR A C 1
ATOM 4055 O O . TYR A 1 520 ? 8.735 -2.445 -25.132 1.00 95.19 520 TYR A O 1
ATOM 4063 N N . LEU A 1 521 ? 9.870 -2.211 -27.049 1.00 95.56 521 LEU A N 1
ATOM 4064 C CA . LEU A 1 521 ? 9.644 -3.575 -27.506 1.00 95.56 521 LEU A CA 1
ATOM 4065 C C . LEU A 1 521 ? 10.871 -4.127 -28.223 1.00 95.56 521 LEU A C 1
ATOM 4067 O O . LEU A 1 521 ? 11.339 -3.574 -29.216 1.00 95.56 521 LEU A O 1
ATOM 4071 N N . ASP A 1 522 ? 11.351 -5.263 -27.734 1.00 96.38 522 ASP A N 1
ATOM 4072 C CA . ASP A 1 522 ? 12.447 -6.013 -28.335 1.00 96.38 522 ASP A CA 1
ATOM 4073 C C . ASP A 1 522 ? 11.943 -6.846 -29.516 1.00 96.38 522 ASP A C 1
ATOM 4075 O O . ASP A 1 522 ? 11.192 -7.808 -29.339 1.00 96.38 522 ASP A O 1
ATOM 4079 N N . ILE A 1 523 ? 12.366 -6.475 -30.725 1.00 96.88 523 ILE A N 1
ATOM 4080 C CA . ILE A 1 523 ? 11.992 -7.163 -31.965 1.00 96.88 523 ILE A CA 1
ATOM 4081 C C . ILE A 1 523 ? 13.141 -7.994 -32.547 1.00 96.88 523 ILE A C 1
ATOM 4083 O O . ILE A 1 523 ? 13.034 -8.515 -33.659 1.00 96.88 523 ILE A O 1
ATOM 4087 N N . SER A 1 524 ? 14.232 -8.161 -31.794 1.00 95.94 524 SER A N 1
ATOM 4088 C CA . SER A 1 524 ? 15.497 -8.686 -32.317 1.00 95.94 524 SER A CA 1
ATOM 4089 C C . SER A 1 524 ? 15.379 -10.098 -32.886 1.00 95.94 524 SER A C 1
ATOM 4091 O O . SER A 1 524 ? 15.943 -10.401 -33.932 1.00 95.94 524 SER A O 1
ATOM 4093 N N . SER A 1 525 ? 14.570 -10.950 -32.249 1.00 95.25 525 SER A N 1
ATOM 4094 C CA . SER A 1 525 ? 14.333 -12.337 -32.685 1.00 95.25 525 SER A CA 1
ATOM 4095 C C . SER A 1 525 ? 13.634 -12.470 -34.046 1.00 95.25 525 SER A C 1
ATOM 4097 O O . SER A 1 525 ? 13.574 -13.568 -34.598 1.00 95.25 525 SER A O 1
ATOM 4099 N N . CYS A 1 526 ? 13.078 -11.378 -34.577 1.00 95.31 526 CYS A N 1
ATOM 4100 C CA . CYS A 1 526 ? 12.339 -11.352 -35.839 1.00 95.31 526 CYS A CA 1
ATOM 4101 C C . CYS A 1 526 ? 13.115 -10.672 -36.979 1.00 95.31 526 CYS A C 1
ATOM 4103 O O . CYS A 1 526 ? 12.589 -10.573 -38.089 1.00 95.31 526 CYS A O 1
ATOM 4105 N N . LEU A 1 527 ? 14.343 -10.210 -36.720 1.00 94.38 527 LEU A N 1
ATOM 4106 C CA . LEU A 1 527 ? 15.171 -9.479 -37.674 1.00 94.38 527 LEU A CA 1
ATOM 4107 C C . LEU A 1 527 ? 16.471 -10.222 -37.989 1.00 94.38 527 LEU A C 1
ATOM 4109 O O . LEU A 1 527 ? 16.949 -11.054 -37.222 1.00 94.38 527 LEU A O 1
ATOM 4113 N N . VAL A 1 528 ? 17.038 -9.912 -39.156 1.00 93.00 528 VAL A N 1
ATOM 4114 C CA . VAL A 1 528 ? 18.333 -10.427 -39.611 1.00 93.00 528 VAL A CA 1
ATOM 4115 C C . VAL A 1 528 ? 19.186 -9.231 -40.045 1.00 93.00 528 VAL A C 1
ATOM 4117 O O . VAL A 1 528 ? 18.687 -8.423 -40.835 1.00 93.00 528 VAL A O 1
ATOM 4120 N N . PRO A 1 529 ? 20.449 -9.109 -39.583 1.00 93.75 529 PRO A N 1
ATOM 4121 C CA . PRO A 1 529 ? 21.334 -8.016 -39.982 1.00 93.75 529 PRO A CA 1
ATOM 4122 C C . PRO A 1 529 ? 21.381 -7.829 -41.503 1.00 93.75 529 PRO A C 1
ATOM 4124 O O . PRO A 1 529 ? 21.532 -8.796 -42.255 1.00 93.75 529 PRO A O 1
ATOM 4127 N N . GLY A 1 530 ? 21.236 -6.586 -41.964 1.00 89.75 530 GLY A N 1
ATOM 4128 C CA . GLY A 1 530 ? 21.322 -6.218 -43.378 1.00 89.75 530 GLY A CA 1
ATOM 4129 C C . GLY A 1 530 ? 20.152 -6.663 -44.266 1.00 89.75 530 GLY A C 1
ATOM 4130 O O . GLY A 1 530 ? 20.179 -6.387 -45.464 1.00 89.75 530 GLY A O 1
ATOM 4131 N N . ARG A 1 531 ? 19.119 -7.336 -43.733 1.00 93.69 531 ARG A N 1
ATOM 4132 C CA . ARG A 1 531 ? 17.920 -7.724 -44.497 1.00 93.69 531 ARG A CA 1
ATOM 4133 C C . ARG A 1 531 ? 16.727 -6.874 -44.101 1.00 93.69 531 ARG A C 1
ATOM 4135 O O . ARG A 1 531 ? 16.360 -6.846 -42.933 1.00 93.69 531 ARG A O 1
ATOM 4142 N N . THR A 1 532 ? 16.083 -6.246 -45.079 1.00 94.75 532 THR A N 1
ATOM 4143 C CA . THR A 1 532 ? 14.880 -5.440 -44.847 1.00 94.75 532 THR A CA 1
ATOM 4144 C C . THR A 1 532 ? 13.765 -6.249 -44.193 1.00 94.75 532 THR A C 1
ATOM 4146 O O . THR A 1 532 ? 13.562 -7.417 -44.534 1.00 94.75 532 THR A O 1
ATOM 4149 N N . ALA A 1 533 ? 13.004 -5.605 -43.316 1.00 95.69 533 ALA A N 1
ATOM 4150 C CA . ALA A 1 533 ? 11.833 -6.182 -42.674 1.00 95.69 533 ALA A CA 1
ATOM 4151 C C . ALA A 1 533 ? 10.670 -5.190 -42.678 1.00 95.69 533 ALA A C 1
ATOM 4153 O O . ALA A 1 533 ? 10.874 -3.979 -42.594 1.00 95.69 533 ALA A O 1
ATOM 4154 N N . GLU A 1 534 ? 9.451 -5.713 -42.747 1.00 96.19 534 GLU A N 1
ATOM 4155 C CA . GLU A 1 534 ? 8.241 -4.924 -42.555 1.00 96.19 534 GLU A CA 1
ATOM 4156 C C . GLU A 1 534 ? 7.876 -4.897 -41.071 1.00 96.19 534 GLU A C 1
ATOM 4158 O O . GLU A 1 534 ? 7.712 -5.944 -40.445 1.00 96.19 534 GLU A O 1
ATOM 4163 N N . ILE A 1 535 ? 7.704 -3.698 -40.526 1.00 97.38 535 ILE A N 1
ATOM 4164 C CA . ILE A 1 535 ? 7.104 -3.450 -39.220 1.00 97.38 535 ILE A CA 1
ATOM 4165 C C . ILE A 1 535 ? 5.681 -2.966 -39.451 1.00 97.38 535 ILE A C 1
ATOM 4167 O O . ILE A 1 535 ? 5.450 -2.045 -40.238 1.00 97.38 535 ILE A O 1
ATOM 4171 N N . ALA A 1 536 ? 4.732 -3.552 -38.729 1.00 97.31 536 ALA A N 1
ATOM 4172 C CA . ALA A 1 536 ? 3.370 -3.062 -38.683 1.00 97.31 536 ALA A CA 1
ATOM 4173 C C . ALA A 1 536 ? 2.908 -2.783 -37.254 1.00 97.31 536 ALA A C 1
ATOM 4175 O O . ALA A 1 536 ? 3.222 -3.531 -36.331 1.00 97.31 536 ALA A O 1
ATOM 4176 N N . VAL A 1 537 ? 2.129 -1.718 -37.086 1.00 97.00 537 VAL A N 1
ATOM 4177 C CA . VAL A 1 537 ? 1.544 -1.295 -35.814 1.00 97.00 537 VAL A CA 1
ATOM 4178 C C . VAL A 1 537 ? 0.031 -1.266 -35.973 1.00 97.00 537 VAL A C 1
ATOM 4180 O O . VAL A 1 537 ? -0.512 -0.441 -36.709 1.00 97.00 537 VAL A O 1
ATOM 4183 N N . ALA A 1 538 ? -0.653 -2.168 -35.278 1.00 96.25 538 ALA A N 1
ATOM 4184 C CA . ALA A 1 538 ? -2.103 -2.180 -35.174 1.00 96.25 538 ALA A CA 1
ATOM 4185 C C . ALA A 1 538 ? -2.511 -1.418 -33.911 1.00 96.25 538 ALA A C 1
ATOM 4187 O O . ALA A 1 538 ? -2.297 -1.907 -32.801 1.00 96.25 538 ALA A O 1
ATOM 4188 N N . ALA A 1 539 ? -3.077 -0.225 -34.077 1.00 94.69 539 ALA A N 1
ATOM 4189 C CA . ALA A 1 539 ? -3.455 0.656 -32.978 1.00 94.69 539 ALA A CA 1
ATOM 4190 C C . ALA A 1 539 ? -4.980 0.767 -32.841 1.00 94.69 539 ALA A C 1
ATOM 4192 O O . ALA A 1 539 ? -5.688 0.946 -33.834 1.00 94.69 539 ALA A O 1
ATOM 4193 N N . ILE A 1 540 ? -5.481 0.710 -31.608 1.00 93.75 540 ILE A N 1
ATOM 4194 C CA . ILE A 1 540 ? -6.852 1.077 -31.246 1.00 93.75 540 ILE A CA 1
ATOM 4195 C C . ILE A 1 540 ? -6.781 2.393 -30.483 1.00 93.75 540 ILE A C 1
ATOM 4197 O O . ILE A 1 540 ? -6.198 2.455 -29.399 1.00 93.75 540 ILE A O 1
ATOM 4201 N N . LYS A 1 541 ? -7.398 3.423 -31.055 1.00 92.00 541 LYS A N 1
ATOM 4202 C CA . LYS A 1 541 ? -7.513 4.753 -30.461 1.00 92.00 541 LYS A CA 1
ATOM 4203 C C . LYS A 1 541 ? -8.967 5.006 -30.062 1.00 92.00 541 LYS A C 1
ATOM 4205 O O . LYS A 1 541 ? -9.870 4.709 -30.846 1.00 92.00 541 LYS A O 1
ATOM 4210 N N . LYS A 1 542 ? -9.225 5.546 -28.870 1.00 90.50 542 LYS A N 1
ATOM 4211 C CA . LYS A 1 542 ? -10.583 5.928 -28.427 1.00 90.50 542 LYS A CA 1
ATOM 4212 C C . LYS A 1 542 ? -11.199 6.962 -29.363 1.00 90.50 542 LYS A C 1
ATOM 4214 O O . LYS A 1 542 ? -12.340 6.807 -29.788 1.00 90.50 542 LYS A O 1
ATOM 4219 N N . ASP A 1 543 ? -10.402 7.962 -29.712 1.00 87.31 543 ASP A N 1
ATOM 4220 C CA . ASP A 1 543 ? -10.653 8.957 -30.746 1.00 87.31 543 ASP A CA 1
ATOM 4221 C C . ASP A 1 543 ? -9.360 9.215 -31.535 1.00 87.31 543 ASP A C 1
ATOM 4223 O O . ASP A 1 543 ? -8.303 8.670 -31.220 1.00 87.31 543 ASP A O 1
ATOM 4227 N N . TRP A 1 544 ? -9.431 10.029 -32.587 1.00 83.62 544 TRP A N 1
ATOM 4228 C CA . TRP A 1 544 ? -8.287 10.284 -33.467 1.00 83.62 544 TRP A CA 1
ATOM 4229 C C . TRP A 1 544 ? -7.095 10.962 -32.768 1.00 83.62 544 TRP A C 1
ATOM 4231 O O . TRP A 1 544 ? -5.971 10.842 -33.257 1.00 83.62 544 TRP A O 1
ATOM 4241 N N . ASN A 1 545 ? -7.330 11.665 -31.656 1.00 86.94 545 ASN A N 1
ATOM 4242 C CA . ASN A 1 545 ? -6.340 12.471 -30.947 1.00 86.94 545 ASN A CA 1
ATOM 4243 C C . ASN A 1 545 ? -5.561 11.658 -29.897 1.00 86.94 545 ASN A C 1
ATOM 4245 O O . ASN A 1 545 ? -4.613 12.171 -29.308 1.00 86.94 545 ASN A O 1
ATOM 4249 N N . GLU A 1 546 ? -5.924 10.392 -29.651 1.00 91.69 546 GLU A N 1
ATOM 4250 C CA . GLU A 1 546 ? -5.133 9.506 -28.791 1.00 91.69 546 GLU A CA 1
ATOM 4251 C C . GLU A 1 546 ? -3.837 9.086 -29.526 1.00 91.69 546 GLU A C 1
ATOM 4253 O O . GLU A 1 546 ? -3.895 8.409 -30.562 1.00 91.69 546 GLU A O 1
ATOM 4258 N N . PRO A 1 547 ? -2.649 9.500 -29.040 1.00 92.38 547 PRO A N 1
ATOM 4259 C CA . PRO A 1 547 ? -1.398 9.293 -29.761 1.00 92.38 547 PRO A CA 1
ATOM 4260 C C . PRO A 1 547 ? -0.922 7.837 -29.694 1.00 92.38 547 PRO A C 1
ATOM 4262 O O . PRO A 1 547 ? -0.993 7.194 -28.645 1.00 92.38 547 PRO A O 1
ATOM 4265 N N . VAL A 1 548 ? -0.348 7.353 -30.800 1.00 92.31 548 VAL A N 1
ATOM 4266 C CA . VAL A 1 548 ? 0.458 6.111 -30.838 1.00 92.31 548 VAL A CA 1
ATOM 4267 C C . VAL A 1 548 ? 1.895 6.382 -30.368 1.00 92.31 548 VAL A C 1
ATOM 4269 O O . VAL A 1 548 ? 2.623 5.461 -30.020 1.00 92.31 548 VAL A O 1
ATOM 4272 N N . GLY A 1 549 ? 2.297 7.656 -30.331 1.00 93.06 549 GLY A N 1
ATOM 4273 C CA . GLY A 1 549 ? 3.626 8.100 -29.912 1.00 93.06 549 GLY A CA 1
ATOM 4274 C C . GLY A 1 549 ? 4.580 8.370 -31.077 1.00 93.06 549 GLY A C 1
ATOM 4275 O O . GLY A 1 549 ? 4.206 8.266 -32.249 1.00 93.06 549 GLY A O 1
ATOM 4276 N N . THR A 1 550 ? 5.801 8.773 -30.744 1.00 94.81 550 THR A N 1
ATOM 4277 C CA . THR A 1 550 ? 6.928 8.957 -31.667 1.00 94.81 550 THR A CA 1
ATOM 4278 C C . THR A 1 550 ? 7.680 7.638 -31.759 1.00 94.81 550 THR A C 1
ATOM 4280 O O . THR A 1 550 ? 8.178 7.150 -30.747 1.00 94.81 550 THR A O 1
ATOM 4283 N N . ALA A 1 551 ? 7.750 7.048 -32.950 1.00 96.56 551 ALA A N 1
ATOM 4284 C CA . ALA A 1 551 ? 8.376 5.748 -33.147 1.00 96.56 551 ALA A CA 1
ATOM 4285 C C . ALA A 1 551 ? 9.852 5.897 -33.504 1.00 96.56 551 ALA A C 1
ATOM 4287 O O . ALA A 1 551 ? 10.208 6.576 -34.469 1.00 96.56 551 ALA A O 1
ATOM 4288 N N . ARG A 1 552 ? 10.703 5.201 -32.758 1.00 96.88 552 ARG A N 1
ATOM 4289 C CA . ARG A 1 552 ? 12.144 5.121 -32.983 1.00 96.88 552 ARG A CA 1
ATOM 4290 C C . ARG A 1 552 ? 12.573 3.665 -33.084 1.00 96.88 552 ARG A C 1
ATOM 4292 O O . ARG A 1 552 ? 12.032 2.812 -32.378 1.00 96.88 552 ARG A O 1
ATOM 4299 N N . LEU A 1 553 ? 13.532 3.388 -33.959 1.00 97.19 553 LEU A N 1
ATOM 4300 C CA . LEU A 1 553 ? 14.208 2.100 -34.048 1.00 97.19 553 LEU A CA 1
ATOM 4301 C C . LEU A 1 553 ? 15.629 2.270 -33.520 1.00 97.19 553 LEU A C 1
ATOM 4303 O O . LEU A 1 553 ? 16.465 2.926 -34.140 1.00 97.19 553 LEU A O 1
ATOM 4307 N N . MET A 1 554 ? 15.897 1.671 -32.365 1.00 97.62 554 MET A N 1
ATOM 4308 C CA . MET A 1 554 ? 17.236 1.622 -31.798 1.00 97.62 554 MET A CA 1
ATOM 4309 C C . MET A 1 554 ? 17.974 0.401 -32.330 1.00 97.62 554 MET A C 1
ATOM 4311 O O . MET A 1 554 ? 17.504 -0.731 -32.211 1.00 97.62 554 MET A O 1
ATOM 4315 N N . HIS A 1 555 ? 19.144 0.652 -32.896 1.00 97.38 555 HIS A N 1
ATOM 4316 C CA . HIS A 1 555 ? 20.092 -0.336 -33.374 1.00 97.38 555 HIS A CA 1
ATOM 4317 C C . HIS A 1 555 ? 21.148 -0.534 -32.300 1.00 97.38 555 HIS A C 1
ATOM 4319 O O . HIS A 1 555 ? 21.902 0.385 -31.973 1.00 97.38 555 HIS A O 1
ATOM 4325 N N . CYS A 1 556 ? 21.200 -1.736 -31.748 1.00 97.62 556 CYS A N 1
ATOM 4326 C CA . CYS A 1 556 ? 21.930 -2.002 -30.527 1.00 97.62 556 CYS A CA 1
ATOM 4327 C C . CYS A 1 556 ? 22.909 -3.166 -30.663 1.00 97.62 556 CYS A C 1
ATOM 4329 O O . CYS A 1 556 ? 22.745 -4.072 -31.488 1.00 97.62 556 CYS A O 1
ATOM 4331 N N . ARG A 1 557 ? 23.897 -3.169 -29.770 1.00 96.31 557 ARG A N 1
ATOM 4332 C CA . ARG A 1 557 ? 24.726 -4.326 -29.449 1.00 96.31 557 ARG A CA 1
ATOM 4333 C C . ARG A 1 557 ? 24.425 -4.777 -28.026 1.00 96.31 557 ARG A C 1
ATOM 4335 O O . ARG A 1 557 ? 24.528 -3.989 -27.093 1.00 96.31 557 ARG A O 1
ATOM 4342 N N . GLN A 1 558 ? 24.046 -6.035 -27.844 1.00 96.31 558 GLN A N 1
ATOM 4343 C CA . GLN A 1 558 ? 23.850 -6.601 -26.515 1.00 96.31 558 GLN A CA 1
ATOM 4344 C C . GLN A 1 558 ? 25.187 -6.682 -25.772 1.00 96.31 558 GLN A C 1
ATOM 4346 O O . GLN A 1 558 ? 26.184 -7.157 -26.315 1.00 96.31 558 GLN A O 1
ATOM 4351 N N . ILE A 1 559 ? 25.182 -6.238 -24.519 1.00 96.44 559 ILE A N 1
ATOM 4352 C CA . ILE A 1 559 ? 26.331 -6.291 -23.620 1.00 96.44 559 ILE A CA 1
ATOM 4353 C C . ILE A 1 559 ? 26.332 -7.660 -22.942 1.00 96.44 559 ILE A C 1
ATOM 4355 O O . ILE A 1 559 ? 25.426 -7.993 -22.174 1.00 96.44 559 ILE A O 1
ATOM 4359 N N . THR A 1 560 ? 27.342 -8.468 -23.255 1.00 93.00 560 THR A N 1
ATOM 4360 C CA . THR A 1 560 ? 27.472 -9.848 -22.761 1.00 93.00 560 THR A CA 1
ATOM 4361 C C . THR A 1 560 ? 28.478 -10.000 -21.633 1.00 93.00 560 THR A C 1
ATOM 4363 O O . THR A 1 560 ? 28.409 -10.995 -20.922 1.00 93.00 560 THR A O 1
ATOM 4366 N N . ASP A 1 561 ? 29.370 -9.028 -21.443 1.00 94.12 561 ASP A N 1
ATOM 4367 C CA . ASP A 1 561 ? 30.407 -9.065 -20.415 1.00 94.12 561 ASP A CA 1
ATOM 4368 C C . ASP A 1 561 ? 30.097 -8.048 -19.317 1.00 94.12 561 ASP A C 1
ATOM 4370 O O . ASP A 1 561 ? 30.002 -6.846 -19.565 1.00 94.12 561 ASP A O 1
ATOM 4374 N N . CYS A 1 562 ? 29.933 -8.536 -18.090 1.00 95.44 562 CYS A N 1
ATOM 4375 C CA . CYS A 1 562 ? 29.604 -7.733 -16.924 1.00 95.44 562 CYS A CA 1
ATOM 4376 C C . CYS A 1 562 ? 30.345 -8.249 -15.691 1.00 95.44 562 CYS A C 1
ATOM 4378 O O . CYS A 1 562 ? 30.398 -9.448 -15.412 1.00 95.44 562 CYS A O 1
ATOM 4380 N N . ARG A 1 563 ? 30.871 -7.319 -14.898 1.00 95.50 563 ARG A N 1
ATOM 4381 C CA . ARG A 1 563 ? 31.304 -7.581 -13.526 1.00 95.50 563 ARG A CA 1
ATOM 4382 C C . ARG A 1 563 ? 30.132 -7.279 -12.608 1.00 95.50 563 ARG A C 1
ATOM 4384 O O . ARG A 1 563 ? 29.677 -6.141 -12.553 1.00 95.50 563 ARG A O 1
ATOM 4391 N N . LEU A 1 564 ? 29.633 -8.297 -11.923 1.00 94.81 564 LEU A N 1
ATOM 4392 C CA . LEU A 1 564 ? 28.514 -8.188 -10.998 1.00 94.81 564 LEU A CA 1
ATOM 4393 C C . LEU A 1 564 ? 29.006 -8.363 -9.563 1.00 94.81 564 LEU A C 1
ATOM 4395 O O . LEU A 1 564 ? 29.635 -9.373 -9.247 1.00 94.81 564 LEU A O 1
ATOM 4399 N N . PHE A 1 565 ? 28.683 -7.411 -8.692 1.00 93.75 565 PHE A N 1
ATOM 4400 C CA . PHE A 1 565 ? 28.871 -7.540 -7.247 1.00 93.75 565 PHE A CA 1
ATOM 4401 C C . PHE A 1 565 ? 27.516 -7.680 -6.570 1.00 93.75 565 PHE A C 1
ATOM 4403 O O . PHE A 1 565 ? 26.585 -6.948 -6.899 1.00 93.75 565 PHE A O 1
ATOM 4410 N N . LEU A 1 566 ? 27.407 -8.623 -5.637 1.00 93.25 566 LEU A N 1
ATOM 4411 C CA . LEU A 1 566 ? 26.161 -8.947 -4.943 1.00 93.25 566 LEU A CA 1
ATOM 4412 C C . LEU A 1 566 ? 26.308 -8.695 -3.447 1.00 93.25 566 LEU A C 1
ATOM 4414 O O . LEU A 1 566 ? 27.249 -9.202 -2.832 1.00 93.25 566 LEU A O 1
ATOM 4418 N N . VAL A 1 567 ? 25.350 -7.969 -2.873 1.00 92.38 567 VAL A N 1
ATOM 4419 C CA . VAL A 1 567 ? 25.253 -7.724 -1.431 1.00 92.38 567 VAL A CA 1
ATOM 4420 C C . VAL A 1 567 ? 23.868 -8.147 -0.960 1.00 92.38 567 VAL A C 1
ATOM 4422 O O . VAL A 1 567 ? 22.870 -7.525 -1.320 1.00 92.38 567 VAL A O 1
ATOM 4425 N N . SER A 1 568 ? 23.808 -9.211 -0.163 1.00 92.19 568 SER A N 1
ATOM 4426 C CA . SER A 1 568 ? 22.563 -9.666 0.464 1.00 92.19 568 SER A CA 1
ATOM 4427 C C . SER A 1 568 ? 22.221 -8.870 1.712 1.00 92.19 568 SER A C 1
ATOM 4429 O O . SER A 1 568 ? 23.095 -8.306 2.370 1.00 92.19 568 SER A O 1
ATOM 4431 N N . ASP A 1 569 ? 20.942 -8.885 2.075 1.00 91.06 569 ASP A N 1
ATOM 4432 C CA . ASP A 1 569 ? 20.438 -8.286 3.310 1.00 91.06 569 ASP A CA 1
ATOM 4433 C C . ASP A 1 569 ? 21.159 -8.806 4.563 1.00 91.06 569 ASP A C 1
ATOM 4435 O O . ASP A 1 569 ? 21.420 -8.039 5.486 1.00 91.06 569 ASP A O 1
ATOM 4439 N N . THR A 1 570 ? 21.563 -10.077 4.563 1.00 90.62 570 THR A N 1
ATOM 4440 C CA . THR A 1 570 ? 22.329 -10.688 5.664 1.00 90.62 570 THR A CA 1
ATOM 4441 C C . THR A 1 570 ? 23.771 -10.187 5.794 1.00 90.62 570 THR A C 1
ATOM 4443 O O . THR A 1 570 ? 24.352 -10.288 6.870 1.00 90.62 570 THR A O 1
ATOM 4446 N N . GLN A 1 571 ? 24.357 -9.635 4.727 1.00 90.25 571 GLN A N 1
ATOM 4447 C CA . GLN A 1 571 ? 25.734 -9.123 4.734 1.00 90.25 571 GLN A CA 1
ATOM 4448 C C . GLN A 1 571 ? 25.810 -7.654 5.163 1.00 90.25 571 GLN A C 1
ATOM 4450 O O . GLN A 1 571 ? 26.848 -7.221 5.659 1.00 90.25 571 GLN A O 1
ATOM 4455 N N . ILE A 1 572 ? 24.718 -6.896 5.004 1.00 90.06 572 ILE A N 1
ATOM 4456 C CA . ILE A 1 572 ? 24.680 -5.458 5.301 1.00 90.06 572 ILE A CA 1
ATOM 4457 C C . ILE A 1 572 ? 25.105 -5.157 6.745 1.00 90.06 572 ILE A C 1
ATOM 4459 O O . ILE A 1 572 ? 25.971 -4.302 6.906 1.00 90.06 572 ILE A O 1
ATOM 4463 N N . PRO A 1 573 ? 24.584 -5.825 7.796 1.00 90.56 573 PRO A N 1
ATOM 4464 C CA . PRO A 1 573 ? 24.978 -5.500 9.165 1.00 90.56 573 PRO A CA 1
ATOM 4465 C C . PRO A 1 573 ? 26.486 -5.594 9.411 1.00 90.56 573 PRO A C 1
ATOM 4467 O O . PRO A 1 573 ? 27.063 -4.713 10.040 1.00 90.56 573 PRO A O 1
ATOM 4470 N N . GLU A 1 574 ? 27.134 -6.623 8.861 1.00 87.06 574 GLU A N 1
ATOM 4471 C CA . GLU A 1 574 ? 28.577 -6.820 9.012 1.00 87.06 574 GLU A CA 1
ATOM 4472 C C . GLU A 1 574 ? 29.377 -5.760 8.255 1.00 87.06 574 GLU A C 1
ATOM 4474 O O . GLU A 1 574 ? 30.366 -5.241 8.766 1.00 87.06 574 GLU A O 1
ATOM 4479 N N . MET A 1 575 ? 28.911 -5.378 7.064 1.00 83.81 575 MET A N 1
ATOM 4480 C CA . MET A 1 575 ? 29.518 -4.297 6.295 1.00 83.81 575 MET A CA 1
ATOM 4481 C C . MET A 1 575 ? 29.564 -2.999 7.115 1.00 83.81 575 MET A C 1
ATOM 4483 O O . MET A 1 575 ? 30.589 -2.323 7.134 1.00 83.81 575 MET A O 1
ATOM 4487 N N . LEU A 1 576 ? 28.503 -2.670 7.856 1.00 84.44 576 LEU A N 1
ATOM 4488 C CA . LEU A 1 576 ? 28.405 -1.404 8.594 1.00 84.44 576 LEU A CA 1
ATOM 4489 C C . LEU A 1 576 ? 29.322 -1.285 9.824 1.00 84.44 576 LEU A C 1
ATOM 4491 O O . LEU A 1 576 ? 29.373 -0.212 10.421 1.00 84.44 576 LEU A O 1
ATOM 4495 N N . LYS A 1 577 ? 30.091 -2.323 10.176 1.00 77.62 577 LYS A N 1
ATOM 4496 C CA . LYS A 1 577 ? 31.037 -2.314 11.310 1.00 77.62 577 LYS A CA 1
ATOM 4497 C C . LYS A 1 577 ? 32.389 -1.647 11.004 1.00 77.62 577 LYS A C 1
ATOM 4499 O O . LYS A 1 577 ? 33.296 -1.690 11.834 1.00 77.62 577 LYS A O 1
ATOM 4504 N N . ALA A 1 578 ? 32.559 -1.065 9.816 1.00 65.81 578 ALA A N 1
ATOM 4505 C CA . ALA A 1 578 ? 33.821 -0.472 9.375 1.00 65.81 578 ALA A CA 1
ATOM 4506 C C . ALA A 1 578 ? 34.263 0.745 10.217 1.00 65.81 578 ALA A C 1
ATOM 4508 O O . ALA A 1 578 ? 33.450 1.511 10.729 1.00 65.81 578 ALA A O 1
ATOM 4509 N N . THR A 1 579 ? 35.582 0.950 10.311 1.00 61.66 579 THR A N 1
ATOM 4510 C CA . THR A 1 579 ? 36.207 2.042 11.071 1.00 61.66 579 THR A CA 1
ATOM 4511 C C . THR A 1 579 ? 35.747 3.412 10.567 1.00 61.66 579 THR A C 1
ATOM 4513 O O . THR A 1 579 ? 35.916 3.739 9.389 1.00 61.66 579 THR A O 1
ATOM 4516 N N . ALA A 1 580 ? 35.207 4.231 11.468 1.00 80.31 580 ALA A N 1
ATOM 4517 C CA . ALA A 1 580 ? 34.603 5.518 11.148 1.00 80.31 580 ALA A CA 1
ATOM 4518 C C . ALA A 1 580 ? 35.372 6.701 11.771 1.00 80.31 580 ALA A C 1
ATOM 4520 O O . ALA A 1 580 ? 36.191 6.545 12.679 1.00 80.31 580 ALA A O 1
ATO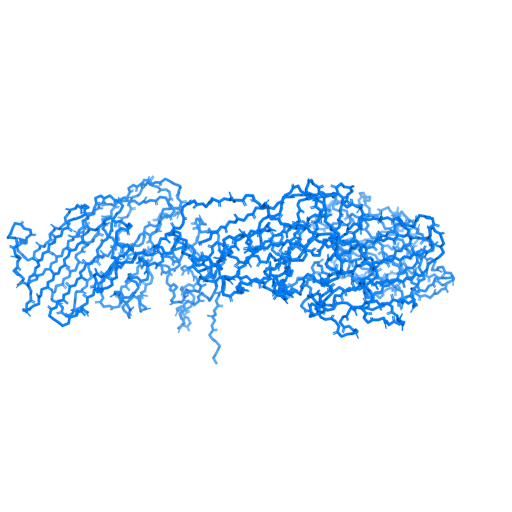M 4521 N N . LYS A 1 581 ? 35.143 7.907 11.241 1.00 89.25 581 LYS A N 1
ATOM 4522 C CA . LYS A 1 581 ? 35.660 9.183 11.766 1.00 89.25 581 LYS A CA 1
ATOM 4523 C C . LYS A 1 581 ? 34.518 9.961 12.431 1.00 89.25 581 LYS A C 1
ATOM 4525 O O . LYS A 1 581 ? 33.384 9.803 11.995 1.00 89.25 581 LYS A O 1
ATOM 4530 N N . PRO A 1 582 ? 34.770 10.835 13.422 1.00 93.38 582 PRO A N 1
ATOM 4531 C CA . PRO A 1 582 ? 33.718 11.672 14.004 1.00 93.38 582 PRO A CA 1
ATOM 4532 C C . PRO A 1 582 ? 32.994 12.526 12.951 1.00 93.38 582 PRO A C 1
ATOM 4534 O O . PRO A 1 582 ? 33.636 13.044 12.036 1.00 93.38 582 PRO A O 1
ATOM 4537 N N . ALA A 1 583 ? 31.681 12.704 13.104 1.00 93.25 583 ALA A N 1
ATOM 4538 C CA . ALA A 1 583 ? 30.848 13.503 12.208 1.00 93.25 583 ALA A CA 1
ATOM 4539 C C . ALA A 1 583 ? 29.842 14.373 12.979 1.00 93.25 583 ALA A C 1
ATOM 4541 O O . ALA A 1 583 ? 29.522 14.100 14.134 1.00 93.25 583 ALA A O 1
ATOM 4542 N N . VAL A 1 584 ? 29.346 15.432 12.333 1.00 94.94 584 VAL A N 1
ATOM 4543 C CA . VAL A 1 584 ? 28.339 16.362 12.876 1.00 94.94 584 VAL A CA 1
ATOM 4544 C C . VAL A 1 584 ? 27.321 16.729 11.799 1.00 94.94 584 VAL A C 1
ATOM 4546 O O . VAL A 1 584 ? 27.636 16.687 10.610 1.00 94.94 584 VAL A O 1
ATOM 4549 N N . PHE A 1 585 ? 26.104 17.085 12.207 1.00 96.31 585 PHE A N 1
ATOM 4550 C CA . PHE A 1 585 ? 25.098 17.614 11.290 1.00 96.31 585 PHE A CA 1
ATOM 4551 C C . PHE A 1 585 ? 25.399 19.074 10.885 1.00 96.31 585 PHE A C 1
ATOM 4553 O O . PHE A 1 585 ? 25.976 19.817 11.685 1.00 96.31 585 PHE A O 1
ATOM 4560 N N . PRO A 1 586 ? 24.967 19.520 9.689 1.00 96.94 586 PRO A N 1
ATOM 4561 C CA . PRO A 1 586 ? 24.400 18.706 8.616 1.00 96.94 586 PRO A CA 1
ATOM 4562 C C . PRO A 1 586 ? 25.482 17.922 7.857 1.00 96.94 586 PRO A C 1
ATOM 4564 O O . PRO A 1 586 ? 26.608 18.389 7.694 1.00 96.94 586 PRO A O 1
ATOM 4567 N N . VAL A 1 587 ? 25.113 16.758 7.326 1.00 96.50 587 VAL A N 1
ATOM 4568 C CA . VAL A 1 587 ? 25.974 15.927 6.471 1.00 96.50 587 VAL A CA 1
ATOM 4569 C C . VAL A 1 587 ? 25.530 16.086 5.018 1.00 96.50 587 VAL A C 1
ATOM 4571 O O . VAL A 1 587 ? 24.343 15.961 4.721 1.00 96.50 587 VAL A O 1
ATOM 4574 N N . LYS A 1 588 ? 26.472 16.375 4.112 1.00 96.44 588 LYS A N 1
ATOM 4575 C CA . LYS A 1 588 ? 26.210 16.636 2.685 1.00 96.44 588 LYS A CA 1
ATOM 4576 C C . LYS A 1 588 ? 27.027 15.683 1.804 1.00 96.44 588 LYS A C 1
ATOM 4578 O O . LYS A 1 588 ? 28.184 15.997 1.517 1.00 96.44 588 LYS A O 1
ATOM 4583 N N . PRO A 1 589 ? 26.465 14.527 1.421 1.00 94.25 589 PRO A N 1
ATOM 4584 C CA . PRO A 1 589 ? 27.100 13.624 0.466 1.00 94.25 589 PRO A CA 1
ATOM 4585 C C . PRO A 1 589 ? 27.260 14.282 -0.914 1.00 94.25 589 PRO A C 1
ATOM 4587 O O . PRO A 1 589 ? 26.611 15.281 -1.221 1.00 94.25 589 PRO A O 1
ATOM 4590 N N . GLN A 1 590 ? 28.089 13.709 -1.780 1.00 94.25 590 GLN A N 1
ATOM 4591 C CA . GLN A 1 590 ? 28.058 14.012 -3.210 1.00 94.25 590 GLN A CA 1
ATOM 4592 C C . GLN A 1 590 ? 26.879 13.292 -3.889 1.00 94.25 590 GLN A C 1
ATOM 4594 O O . GLN A 1 590 ? 26.464 12.223 -3.432 1.00 94.25 590 GLN A O 1
ATOM 4599 N N . PRO A 1 591 ? 26.333 13.823 -4.997 1.00 94.50 591 PRO A N 1
ATOM 4600 C CA . PRO A 1 591 ? 25.335 13.110 -5.794 1.00 94.50 591 PRO A CA 1
ATOM 4601 C C . PRO A 1 591 ? 25.821 11.708 -6.191 1.00 94.50 591 PRO A C 1
ATOM 4603 O O . PRO A 1 591 ? 26.933 11.554 -6.690 1.00 94.50 591 PRO A O 1
ATOM 4606 N N . GLY A 1 592 ? 25.001 10.683 -5.945 1.00 92.31 592 GLY A N 1
ATOM 4607 C CA . GLY A 1 592 ? 25.344 9.279 -6.203 1.00 92.31 592 GLY A CA 1
ATOM 4608 C C . GLY A 1 592 ? 26.229 8.600 -5.145 1.00 92.31 592 GLY A C 1
ATOM 4609 O O . GLY A 1 592 ? 26.354 7.369 -5.170 1.00 92.31 592 GLY A O 1
ATOM 4610 N N . GLU A 1 593 ? 26.793 9.355 -4.192 1.00 92.19 593 GLU A N 1
ATOM 4611 C CA . GLU A 1 593 ? 27.656 8.826 -3.130 1.00 92.19 593 GLU A CA 1
ATOM 4612 C C . GLU A 1 593 ? 26.914 7.828 -2.232 1.00 92.19 593 GLU A C 1
ATOM 4614 O O . GLU A 1 593 ? 25.715 7.951 -1.955 1.00 92.19 593 GLU A O 1
ATOM 4619 N N . VAL A 1 594 ? 27.666 6.831 -1.760 1.00 91.31 594 VAL A N 1
ATOM 4620 C CA . VAL A 1 594 ? 27.247 5.918 -0.698 1.00 91.31 594 VAL A CA 1
ATOM 4621 C C . VAL A 1 594 ? 28.127 6.141 0.513 1.00 91.31 594 VAL A C 1
ATOM 4623 O O . VAL A 1 594 ? 29.353 6.155 0.401 1.00 91.31 594 VAL A O 1
ATOM 4626 N N . MET A 1 595 ? 27.503 6.265 1.673 1.00 91.44 595 MET A N 1
ATOM 4627 C CA . MET A 1 595 ? 28.207 6.485 2.926 1.00 91.44 595 MET A CA 1
ATOM 4628 C C . MET A 1 595 ? 27.487 5.820 4.092 1.00 91.44 595 MET A C 1
ATOM 4630 O O . MET A 1 595 ? 26.343 5.381 3.973 1.00 91.44 595 MET A O 1
ATOM 4634 N N . ILE A 1 596 ? 28.159 5.771 5.235 1.00 93.12 596 ILE A N 1
ATOM 4635 C CA . ILE A 1 596 ? 27.614 5.215 6.468 1.00 93.12 596 ILE A CA 1
ATOM 4636 C C . ILE A 1 596 ? 27.650 6.281 7.543 1.00 93.12 596 ILE A C 1
ATOM 4638 O O . ILE A 1 596 ? 28.685 6.921 7.728 1.00 93.12 596 ILE A O 1
ATOM 4642 N N . LEU A 1 597 ? 26.541 6.428 8.264 1.00 94.25 597 LEU A N 1
ATOM 4643 C CA . LEU A 1 597 ? 26.484 7.171 9.520 1.00 94.25 597 LEU A CA 1
ATOM 4644 C C . LEU A 1 597 ? 26.138 6.222 10.662 1.00 94.25 597 LEU A C 1
ATOM 4646 O O . LEU A 1 597 ? 25.148 5.505 10.576 1.00 94.25 597 LEU A O 1
ATOM 4650 N N . ALA A 1 598 ? 26.940 6.224 11.720 1.00 94.69 598 ALA A N 1
ATOM 4651 C CA . ALA A 1 598 ? 26.706 5.456 12.935 1.00 94.69 598 ALA A CA 1
ATOM 4652 C C . ALA A 1 598 ? 26.403 6.401 14.104 1.00 94.69 598 ALA A C 1
ATOM 4654 O O . ALA A 1 598 ? 27.104 7.393 14.307 1.00 94.69 598 ALA A O 1
ATOM 4655 N N . PHE A 1 599 ? 25.364 6.075 14.866 1.00 95.38 599 PHE A N 1
ATOM 4656 C CA . PHE A 1 599 ? 24.846 6.844 15.989 1.00 95.38 599 PHE A CA 1
ATOM 4657 C C . PHE A 1 599 ? 24.960 6.015 17.264 1.00 95.38 599 PHE A C 1
ATOM 4659 O O . PHE A 1 599 ? 24.382 4.930 17.352 1.00 95.38 599 PHE A O 1
ATOM 4666 N N . ASP A 1 600 ? 25.689 6.539 18.245 1.00 95.31 600 ASP A N 1
ATOM 4667 C CA . ASP A 1 600 ? 25.771 5.960 19.584 1.00 95.31 600 ASP A CA 1
ATOM 4668 C C . ASP A 1 600 ? 24.519 6.323 20.388 1.00 95.31 600 ASP A C 1
ATOM 4670 O O . ASP A 1 600 ? 24.259 7.501 20.657 1.00 95.31 600 ASP A O 1
ATOM 4674 N N . LEU A 1 601 ? 23.737 5.304 20.747 1.00 95.81 601 LEU A N 1
ATOM 4675 C CA . LEU A 1 601 ? 22.484 5.442 21.480 1.00 95.81 601 LEU A CA 1
ATOM 4676 C C . LEU A 1 601 ? 22.625 5.140 22.980 1.00 95.81 601 LEU A C 1
ATOM 4678 O O . LEU A 1 601 ? 21.620 5.194 23.687 1.00 95.81 601 LEU A O 1
ATOM 4682 N N . ASP A 1 602 ? 23.823 4.861 23.505 1.00 94.00 602 ASP A N 1
ATOM 4683 C CA . ASP A 1 602 ? 24.003 4.507 24.924 1.00 94.00 602 ASP A CA 1
ATOM 4684 C C . ASP A 1 602 ? 23.640 5.650 25.883 1.00 94.00 602 ASP A C 1
ATOM 4686 O O . ASP A 1 602 ? 23.282 5.412 27.036 1.00 94.00 602 ASP A O 1
ATOM 4690 N N . THR A 1 603 ? 23.707 6.899 25.419 1.00 89.75 603 THR A N 1
ATOM 4691 C CA . THR A 1 603 ? 23.287 8.081 26.189 1.00 89.75 603 THR A CA 1
ATOM 4692 C C . THR A 1 603 ? 21.798 8.406 26.041 1.00 89.75 603 THR A C 1
ATOM 4694 O O . THR A 1 603 ? 21.298 9.308 26.716 1.00 89.75 603 THR A O 1
ATOM 4697 N N . CYS A 1 604 ? 21.083 7.698 25.164 1.00 90.69 604 CYS A N 1
ATOM 4698 C CA . CYS A 1 604 ? 19.662 7.905 24.904 1.00 90.69 604 CYS A CA 1
ATOM 4699 C C . CYS A 1 604 ? 18.796 7.051 25.844 1.00 90.69 604 CYS A C 1
ATOM 4701 O O . CYS A 1 604 ? 19.253 6.075 26.442 1.00 90.69 604 CYS A O 1
ATOM 4703 N N . LYS A 1 605 ? 17.510 7.405 25.978 1.00 90.94 605 LYS A N 1
ATOM 4704 C CA . LYS A 1 605 ? 16.557 6.565 26.721 1.00 90.94 605 LYS A CA 1
ATOM 4705 C C . LYS A 1 605 ? 16.408 5.231 25.980 1.00 90.94 605 LYS A C 1
ATOM 4707 O O . LYS A 1 605 ? 16.103 5.213 24.793 1.00 90.94 605 LYS A O 1
ATOM 4712 N N . GLN A 1 606 ? 16.594 4.123 26.692 1.00 90.50 606 GLN A N 1
ATOM 4713 C CA . GLN A 1 606 ? 16.404 2.781 26.141 1.00 90.50 606 GLN A CA 1
ATOM 4714 C C . GLN A 1 606 ? 14.922 2.391 26.203 1.00 90.50 606 GLN A C 1
ATOM 4716 O O . GLN A 1 606 ? 14.254 2.624 27.214 1.00 90.50 606 GLN A O 1
ATOM 4721 N N . GLY A 1 607 ? 14.400 1.808 25.123 1.00 91.50 607 GLY A N 1
ATOM 4722 C CA . GLY A 1 607 ? 12.997 1.409 25.019 1.00 91.50 607 GLY A CA 1
ATOM 4723 C C . GLY A 1 607 ? 12.466 1.463 23.590 1.00 91.50 607 GLY A C 1
ATOM 4724 O O . GLY A 1 607 ? 13.194 1.778 22.649 1.00 91.50 607 GLY A O 1
ATOM 4725 N N . CYS A 1 608 ? 11.183 1.147 23.426 1.00 93.50 608 CYS A N 1
ATOM 4726 C CA . CYS A 1 608 ? 10.505 1.261 22.139 1.00 93.50 608 CYS A CA 1
ATOM 4727 C C . CYS A 1 608 ? 10.599 2.709 21.633 1.00 93.50 608 CYS A C 1
ATOM 4729 O O . CYS A 1 608 ? 10.182 3.634 22.326 1.00 93.50 608 CYS A O 1
ATOM 4731 N N . THR A 1 609 ? 11.189 2.898 20.454 1.00 94.56 609 THR A N 1
ATOM 4732 C CA . THR A 1 609 ? 11.531 4.233 19.941 1.00 94.56 609 THR A CA 1
ATOM 4733 C C . THR A 1 609 ? 11.272 4.296 18.442 1.00 94.56 609 THR A C 1
ATOM 4735 O O . THR A 1 609 ? 11.699 3.400 17.716 1.00 94.56 609 THR A O 1
ATOM 4738 N N . TYR A 1 610 ? 10.610 5.346 17.958 1.00 95.75 610 TYR A N 1
ATOM 4739 C CA . TYR A 1 610 ? 10.638 5.687 16.536 1.00 95.75 610 TYR A CA 1
ATOM 4740 C C . TYR A 1 610 ? 11.784 6.657 16.256 1.00 95.75 610 TYR A C 1
ATOM 4742 O O . TYR A 1 610 ? 12.095 7.532 17.066 1.00 95.75 610 TYR A O 1
ATOM 4750 N N . VAL A 1 611 ? 12.431 6.485 15.109 1.00 97.06 611 VAL A N 1
ATOM 4751 C CA . VAL A 1 611 ? 13.538 7.333 14.664 1.00 97.06 611 VAL A CA 1
ATOM 4752 C C . VAL A 1 611 ? 13.142 8.017 13.374 1.00 97.06 611 VAL A C 1
ATOM 4754 O O . VAL A 1 611 ? 12.732 7.350 12.421 1.00 97.06 611 VAL A O 1
ATOM 4757 N N . HIS A 1 612 ? 13.334 9.331 13.341 1.00 97.19 612 HIS A N 1
ATOM 4758 C CA . HIS A 1 612 ? 13.118 10.166 12.170 1.00 97.19 612 HIS A CA 1
ATOM 4759 C C . HIS A 1 612 ? 14.438 10.819 11.773 1.00 97.19 612 HIS A C 1
ATOM 4761 O O . HIS A 1 612 ? 15.187 11.306 12.621 1.00 97.19 612 HIS A O 1
ATOM 4767 N N . VAL A 1 613 ? 14.725 10.837 10.476 1.00 97.56 613 VAL A N 1
ATOM 4768 C CA . VAL A 1 613 ? 15.902 11.509 9.918 1.00 97.56 613 VAL A CA 1
ATOM 4769 C C . VAL A 1 613 ? 15.414 12.632 9.018 1.00 97.56 613 VAL A C 1
ATOM 4771 O O . VAL A 1 613 ? 14.706 12.388 8.042 1.00 97.56 613 VAL A O 1
ATOM 4774 N N . ALA A 1 614 ? 15.790 13.863 9.350 1.00 97.50 614 ALA A N 1
ATOM 4775 C CA . ALA A 1 614 ? 15.466 15.039 8.556 1.00 97.50 614 ALA A CA 1
ATOM 4776 C C . ALA A 1 614 ? 16.486 15.203 7.424 1.00 97.50 614 ALA A C 1
ATOM 4778 O O . ALA A 1 614 ? 17.698 15.113 7.648 1.00 97.50 614 ALA A O 1
ATOM 4779 N N . GLY A 1 615 ? 16.005 15.444 6.206 1.00 97.25 615 GLY A N 1
ATOM 4780 C CA . GLY A 1 615 ? 16.851 15.589 5.028 1.00 97.25 615 GLY A CA 1
ATOM 4781 C C . GLY A 1 615 ? 16.084 15.455 3.715 1.00 97.25 615 GLY A C 1
ATOM 4782 O O . GLY A 1 615 ? 14.862 15.308 3.705 1.00 97.25 615 GLY A O 1
ATOM 4783 N N . LYS A 1 616 ? 16.819 15.483 2.601 1.00 97.62 616 LYS A N 1
ATOM 4784 C CA . LYS A 1 616 ? 16.276 15.328 1.241 1.00 97.62 616 LYS A CA 1
ATOM 4785 C C . LYS A 1 616 ? 17.272 14.659 0.291 1.00 97.62 616 LYS A C 1
ATOM 4787 O O . LYS A 1 616 ? 18.460 14.577 0.597 1.00 97.62 616 LYS A O 1
ATOM 4792 N N . ASP A 1 617 ? 16.779 14.217 -0.867 1.00 97.19 617 ASP A N 1
ATOM 4793 C CA . ASP A 1 617 ? 17.542 13.630 -1.979 1.00 97.19 617 ASP A CA 1
ATOM 4794 C C . ASP A 1 617 ? 18.344 12.376 -1.593 1.00 97.19 617 ASP A C 1
ATOM 4796 O O . ASP A 1 617 ? 19.399 12.073 -2.155 1.00 97.19 617 ASP A O 1
ATOM 4800 N N . LEU A 1 618 ? 17.828 11.597 -0.642 1.00 96.62 618 LEU A N 1
ATOM 4801 C CA . LEU A 1 618 ? 18.514 10.458 -0.039 1.00 96.62 618 LEU A CA 1
ATOM 4802 C C . LEU A 1 618 ? 17.560 9.291 0.188 1.00 96.62 618 LEU A C 1
ATOM 4804 O O . LEU A 1 618 ? 16.376 9.468 0.471 1.00 96.62 618 LEU A O 1
ATOM 4808 N N . LYS A 1 619 ? 18.121 8.088 0.173 1.00 96.75 619 LYS A N 1
ATOM 4809 C CA . LYS A 1 619 ? 17.506 6.915 0.791 1.00 96.75 619 LYS A CA 1
ATOM 4810 C C . LYS A 1 619 ? 18.497 6.263 1.739 1.00 96.75 619 LYS A C 1
ATOM 4812 O O . LYS A 1 619 ? 19.707 6.403 1.552 1.00 96.75 619 LYS A O 1
ATOM 4817 N N . TYR A 1 620 ? 18.001 5.540 2.734 1.00 96.25 620 TYR A N 1
ATOM 4818 C CA . TYR A 1 620 ? 18.868 4.802 3.639 1.00 96.25 620 TYR A CA 1
ATOM 4819 C C . TYR A 1 620 ? 18.271 3.487 4.127 1.00 96.25 620 TYR A C 1
ATOM 4821 O O . TYR A 1 620 ? 17.057 3.346 4.276 1.00 96.25 620 TYR A O 1
ATOM 4829 N N . THR A 1 621 ? 19.164 2.547 4.430 1.00 96.62 621 THR A N 1
ATOM 4830 C CA . THR A 1 621 ? 18.873 1.311 5.163 1.00 96.62 621 THR A CA 1
ATOM 4831 C C . THR A 1 621 ? 19.409 1.457 6.582 1.00 96.62 621 THR A C 1
ATOM 4833 O O . THR A 1 621 ? 20.610 1.619 6.782 1.00 96.62 621 THR A O 1
ATOM 4836 N N . ALA A 1 622 ? 18.515 1.423 7.564 1.00 97.06 622 ALA A N 1
ATOM 4837 C CA . ALA A 1 622 ? 18.820 1.538 8.981 1.00 97.06 622 ALA A CA 1
ATOM 4838 C C . ALA A 1 622 ? 19.064 0.158 9.602 1.00 97.06 622 ALA A C 1
ATOM 4840 O O . ALA A 1 622 ? 18.249 -0.752 9.436 1.00 97.06 622 ALA A O 1
ATOM 4841 N N . VAL A 1 623 ? 20.150 0.020 10.358 1.00 96.62 623 VAL A N 1
ATOM 4842 C CA . VAL A 1 623 ? 20.547 -1.187 11.087 1.00 96.62 623 VAL A CA 1
ATOM 4843 C C . VAL A 1 623 ? 20.745 -0.844 12.557 1.00 96.62 623 VAL A C 1
ATOM 4845 O O . VAL A 1 623 ? 21.560 0.008 12.879 1.00 96.62 623 VAL A O 1
ATOM 4848 N N . PHE A 1 624 ? 20.026 -1.514 13.450 1.00 96.75 624 PHE A N 1
ATOM 4849 C CA . PHE A 1 624 ? 20.168 -1.374 14.897 1.00 96.75 624 PHE A CA 1
ATOM 4850 C C . PHE A 1 624 ? 20.642 -2.696 15.494 1.00 96.75 624 PHE A C 1
ATOM 4852 O O . PHE A 1 624 ? 19.976 -3.714 15.296 1.00 96.75 624 PHE A O 1
ATOM 4859 N N . ASN A 1 625 ? 21.777 -2.687 16.201 1.00 93.62 625 ASN A N 1
ATOM 4860 C CA . ASN A 1 625 ? 22.361 -3.869 16.857 1.00 93.62 625 ASN A CA 1
ATOM 4861 C C . ASN A 1 625 ? 22.320 -5.129 15.960 1.00 93.62 625 ASN A C 1
ATOM 4863 O O . ASN A 1 625 ? 21.719 -6.145 16.308 1.00 93.62 625 ASN A O 1
ATOM 4867 N N . ASP A 1 626 ? 22.904 -5.018 14.764 1.00 91.56 626 ASP A N 1
ATOM 4868 C CA . ASP A 1 626 ? 22.971 -6.052 13.718 1.00 91.56 626 ASP A CA 1
ATOM 4869 C C . ASP A 1 626 ? 21.658 -6.406 12.984 1.00 91.56 626 ASP A C 1
ATOM 4871 O O . ASP A 1 626 ? 21.626 -7.337 12.176 1.00 91.56 626 ASP A O 1
ATOM 4875 N N . ARG A 1 627 ? 20.560 -5.673 13.205 1.00 95.12 627 ARG A N 1
ATOM 4876 C CA . ARG A 1 627 ? 19.263 -5.936 12.554 1.00 95.12 627 ARG A CA 1
ATOM 4877 C C . ARG A 1 627 ? 18.823 -4.771 11.689 1.00 95.12 627 ARG A C 1
ATOM 4879 O O . ARG A 1 627 ? 18.766 -3.645 12.160 1.00 95.12 627 ARG A O 1
ATOM 4886 N N . VAL A 1 628 ? 18.438 -5.034 10.444 1.00 96.19 628 VAL A N 1
ATOM 4887 C CA . VAL A 1 628 ? 17.831 -4.009 9.583 1.00 96.19 628 VAL A CA 1
ATOM 4888 C C . VAL A 1 628 ? 16.442 -3.650 10.125 1.00 96.19 628 VAL A C 1
ATOM 4890 O O . VAL A 1 628 ? 15.530 -4.480 10.120 1.00 96.19 628 VAL A O 1
ATOM 4893 N N . VAL A 1 629 ? 16.289 -2.410 10.589 1.00 96.94 629 VAL A N 1
ATOM 4894 C CA . VAL A 1 629 ? 15.079 -1.898 11.261 1.00 96.94 629 VAL A CA 1
ATOM 4895 C C . VAL A 1 629 ? 14.179 -1.058 10.367 1.00 96.94 629 VAL A C 1
ATOM 4897 O O . VAL A 1 629 ? 13.036 -0.771 10.714 1.00 96.94 629 VAL A O 1
ATOM 4900 N N . GLY A 1 630 ? 14.681 -0.671 9.200 1.00 96.44 630 GLY A N 1
ATOM 4901 C CA . GLY A 1 630 ? 13.878 -0.003 8.197 1.00 96.44 630 GLY A CA 1
ATOM 4902 C C . GLY A 1 630 ? 14.693 0.449 7.002 1.00 96.44 630 GLY A C 1
ATOM 4903 O O . GLY A 1 630 ? 15.908 0.613 7.064 1.00 96.44 630 GLY A O 1
ATOM 4904 N N . ARG A 1 631 ? 13.985 0.668 5.909 1.00 97.38 631 ARG A N 1
ATOM 4905 C CA . ARG A 1 631 ? 14.446 1.305 4.684 1.00 97.38 631 ARG A CA 1
ATOM 4906 C C . ARG A 1 631 ? 13.550 2.497 4.406 1.00 97.38 631 ARG A C 1
ATOM 4908 O O . ARG A 1 631 ? 12.324 2.348 4.403 1.00 97.38 631 ARG A O 1
ATOM 4915 N N . ILE A 1 632 ? 14.163 3.659 4.217 1.00 97.81 632 ILE A N 1
ATOM 4916 C CA . ILE A 1 632 ? 13.492 4.959 4.174 1.00 97.81 632 ILE A CA 1
ATOM 4917 C C . ILE A 1 632 ? 13.959 5.720 2.938 1.00 97.81 632 ILE A C 1
ATOM 4919 O O . ILE A 1 632 ? 15.141 5.704 2.597 1.00 97.81 632 ILE A O 1
ATOM 4923 N N . PHE A 1 633 ? 13.015 6.379 2.271 1.00 97.06 633 PHE A N 1
ATOM 4924 C CA . PHE A 1 633 ? 13.261 7.235 1.115 1.00 97.06 633 PHE A CA 1
ATOM 4925 C C . PHE A 1 633 ? 12.799 8.654 1.467 1.00 97.06 633 PHE A C 1
ATOM 4927 O O . PHE A 1 633 ? 11.598 8.907 1.624 1.00 97.06 633 PHE A O 1
ATOM 4934 N N . LEU A 1 634 ? 13.759 9.562 1.643 1.00 97.25 634 LEU A N 1
ATOM 4935 C CA . LEU A 1 634 ? 13.493 10.955 1.991 1.00 97.25 634 LEU A CA 1
ATOM 4936 C C . LEU A 1 634 ? 12.995 11.731 0.773 1.00 97.25 634 LEU A C 1
ATOM 4938 O O . LEU A 1 634 ? 13.087 11.269 -0.366 1.00 97.25 634 LEU A O 1
ATOM 4942 N N . ASP A 1 635 ? 12.414 12.900 1.024 1.00 96.62 635 ASP A N 1
ATOM 4943 C CA . ASP A 1 635 ? 11.824 13.711 -0.037 1.00 96.62 635 ASP A CA 1
ATOM 4944 C C . ASP A 1 635 ? 12.866 14.168 -1.052 1.00 96.62 635 ASP A C 1
ATOM 4946 O O . ASP A 1 635 ? 14.009 14.453 -0.716 1.00 96.62 635 ASP A O 1
ATOM 4950 N N . GLY A 1 636 ? 12.464 14.212 -2.315 1.00 93.25 636 GLY A N 1
ATOM 4951 C CA . GLY A 1 636 ? 13.327 14.521 -3.445 1.00 93.25 636 GLY A CA 1
ATOM 4952 C C . GLY A 1 636 ? 12.603 14.218 -4.749 1.00 93.25 636 GLY A C 1
ATOM 4953 O O . GLY A 1 636 ? 11.552 13.573 -4.748 1.00 93.25 636 GLY A O 1
ATOM 4954 N N . GLU A 1 637 ? 13.167 14.665 -5.868 1.00 90.25 637 GLU A N 1
ATOM 4955 C CA . GLU A 1 637 ? 12.561 14.480 -7.197 1.00 90.25 637 GLU A CA 1
ATOM 4956 C C . GLU A 1 637 ? 12.327 12.995 -7.528 1.00 90.25 637 GLU A C 1
ATOM 4958 O O . GLU A 1 637 ? 11.324 12.632 -8.137 1.00 90.25 637 GLU A O 1
ATOM 4963 N N . ASN A 1 638 ? 13.227 12.124 -7.061 1.00 87.88 638 ASN A N 1
ATOM 4964 C CA . ASN A 1 638 ? 13.233 10.694 -7.373 1.00 87.88 638 ASN A CA 1
ATOM 4965 C C . ASN A 1 638 ? 12.491 9.820 -6.346 1.00 87.88 638 ASN A C 1
ATOM 4967 O O . ASN A 1 638 ? 12.573 8.593 -6.429 1.00 87.88 638 ASN A O 1
ATOM 4971 N N . LYS A 1 639 ? 11.802 10.409 -5.360 1.00 93.50 639 LYS A N 1
ATOM 4972 C CA . LYS A 1 639 ? 11.110 9.632 -4.326 1.00 93.50 639 LYS A CA 1
ATOM 4973 C C . LYS A 1 639 ? 9.924 8.856 -4.928 1.00 93.50 639 LYS A C 1
ATOM 4975 O O . LYS A 1 639 ? 9.042 9.471 -5.533 1.00 93.50 639 LYS A O 1
ATOM 4980 N N . PRO A 1 640 ? 9.847 7.523 -4.744 1.00 93.62 640 PRO A N 1
ATOM 4981 C CA . PRO A 1 640 ? 8.696 6.750 -5.192 1.00 93.62 640 PRO A CA 1
ATOM 4982 C C . PRO A 1 640 ? 7.448 7.070 -4.360 1.00 93.62 640 PRO A C 1
ATOM 4984 O O . PRO A 1 640 ? 7.523 7.584 -3.243 1.00 93.62 640 PRO A O 1
ATOM 4987 N N . TRP A 1 641 ? 6.271 6.717 -4.880 1.00 95.19 641 TRP A N 1
ATOM 4988 C CA . TRP A 1 641 ? 5.048 6.769 -4.083 1.00 95.19 641 TRP A CA 1
ATOM 4989 C C . TRP A 1 641 ? 5.105 5.702 -2.985 1.00 95.19 641 TRP A C 1
ATOM 4991 O O . TRP A 1 641 ? 5.062 4.506 -3.271 1.00 95.19 641 TRP A O 1
ATOM 5001 N N . MET A 1 642 ? 5.220 6.141 -1.734 1.00 95.44 642 MET A N 1
ATOM 5002 C CA . MET A 1 642 ? 5.319 5.268 -0.566 1.00 95.44 642 MET A CA 1
ATOM 5003 C C . MET A 1 642 ? 3.939 5.067 0.069 1.00 95.44 642 MET A C 1
ATOM 5005 O O . MET A 1 642 ? 3.189 6.030 0.226 1.00 95.44 642 MET A O 1
ATOM 5009 N N . ILE A 1 643 ? 3.609 3.837 0.465 1.00 94.56 643 ILE A N 1
ATOM 5010 C CA . ILE A 1 643 ? 2.337 3.501 1.122 1.00 94.56 643 ILE A CA 1
ATOM 5011 C C . ILE A 1 643 ? 2.531 2.410 2.184 1.00 94.56 643 ILE A C 1
ATOM 5013 O O . ILE A 1 643 ? 3.465 1.621 2.112 1.00 94.56 643 ILE A O 1
ATOM 5017 N N . GLY A 1 644 ? 1.630 2.347 3.162 1.00 91.69 644 GLY A N 1
ATOM 5018 C CA . GLY A 1 644 ? 1.572 1.283 4.170 1.00 91.69 644 GLY A CA 1
ATOM 5019 C C . GLY A 1 644 ? 1.739 1.747 5.611 1.00 91.69 644 GLY A C 1
ATOM 5020 O O . GLY A 1 644 ? 1.295 1.080 6.534 1.00 91.69 644 GLY A O 1
ATOM 5021 N N . GLY A 1 645 ? 2.280 2.937 5.815 1.00 93.50 645 GLY A N 1
ATOM 5022 C CA . GLY A 1 645 ? 2.475 3.564 7.115 1.00 93.50 645 GLY A CA 1
ATOM 5023 C C . GLY A 1 645 ? 3.229 4.869 6.923 1.00 93.50 645 GLY A C 1
ATOM 5024 O O . GLY A 1 645 ? 3.173 5.456 5.840 1.00 93.50 645 GLY A O 1
ATOM 5025 N N . ASP A 1 646 ? 3.915 5.336 7.960 1.00 94.31 646 ASP A N 1
ATOM 5026 C CA . ASP A 1 646 ? 4.731 6.540 7.856 1.00 94.31 646 ASP A CA 1
ATOM 5027 C C . ASP A 1 646 ? 6.022 6.244 7.062 1.00 94.31 646 ASP A C 1
ATOM 5029 O O . ASP A 1 646 ? 6.826 5.398 7.467 1.00 94.31 646 ASP A O 1
ATOM 5033 N N . PRO A 1 647 ?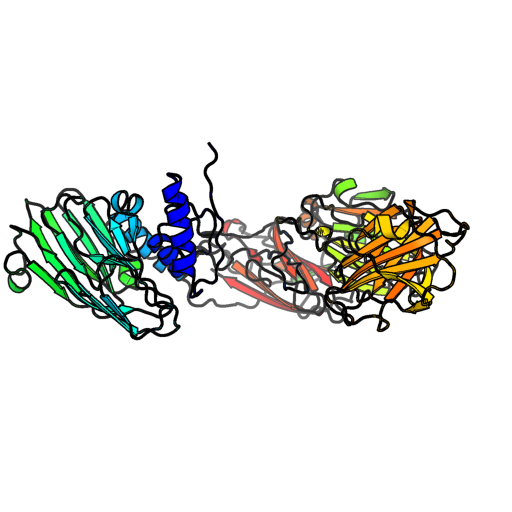 6.254 6.908 5.914 1.00 95.94 647 PRO A N 1
ATOM 5034 C CA . PRO A 1 647 ? 7.419 6.634 5.084 1.00 95.94 647 PRO A CA 1
ATOM 5035 C C . PRO A 1 647 ? 8.729 7.215 5.627 1.00 95.94 647 PRO A C 1
ATOM 5037 O O . PRO A 1 647 ? 9.773 6.936 5.039 1.00 95.94 647 PRO A O 1
ATOM 5040 N N . TYR A 1 648 ? 8.696 8.011 6.699 1.00 96.12 648 TYR A N 1
ATOM 5041 C CA . TYR A 1 648 ? 9.849 8.757 7.212 1.00 96.12 648 TYR A CA 1
ATOM 5042 C C . TYR A 1 648 ? 10.419 8.213 8.521 1.00 96.12 648 TYR A C 1
ATOM 5044 O O . TYR A 1 648 ? 11.367 8.796 9.050 1.00 96.12 648 TYR A O 1
ATOM 5052 N N . ARG A 1 649 ? 9.877 7.110 9.049 1.00 93.94 649 ARG A N 1
ATOM 5053 C CA . ARG A 1 649 ? 10.317 6.567 10.337 1.00 93.94 649 ARG A CA 1
ATOM 5054 C C . ARG A 1 649 ? 10.684 5.097 10.291 1.00 93.94 649 ARG A C 1
ATOM 5056 O O . ARG A 1 649 ? 10.076 4.299 9.577 1.00 93.94 649 ARG A O 1
ATOM 5063 N N . CYS A 1 650 ? 11.652 4.729 11.120 1.00 94.75 650 CYS A N 1
ATOM 5064 C CA . CYS A 1 650 ? 11.912 3.342 11.487 1.00 94.75 650 CYS A CA 1
ATOM 5065 C C . CYS A 1 650 ? 11.613 3.115 12.971 1.00 94.75 650 CYS A C 1
ATOM 5067 O O . CYS A 1 650 ? 11.602 4.050 13.771 1.00 94.75 650 CYS A O 1
ATOM 5069 N N . TYR A 1 651 ? 11.331 1.864 13.327 1.00 95.62 651 TYR A N 1
ATOM 5070 C CA . TYR A 1 651 ? 10.979 1.467 14.687 1.00 95.62 651 TYR A CA 1
ATOM 5071 C C . TYR A 1 651 ? 12.115 0.654 15.308 1.00 95.62 651 TYR A C 1
ATOM 5073 O O . TYR A 1 651 ? 12.559 -0.334 14.723 1.00 95.62 651 TYR A O 1
ATOM 5081 N N . LEU A 1 652 ? 12.560 1.058 16.498 1.00 96.62 652 LEU A N 1
ATOM 5082 C CA . LEU A 1 652 ? 13.514 0.340 17.337 1.00 96.62 652 LEU A CA 1
ATOM 5083 C C . LEU A 1 652 ? 12.752 -0.370 18.466 1.00 96.62 652 LEU A C 1
ATOM 5085 O O . LEU A 1 652 ? 12.260 0.294 19.385 1.00 96.62 652 LEU A O 1
ATOM 5089 N N . PRO A 1 653 ? 12.647 -1.709 18.438 1.00 95.44 653 PRO A N 1
ATOM 5090 C CA . PRO A 1 653 ? 12.035 -2.464 19.523 1.00 95.44 653 PRO A CA 1
ATOM 5091 C C . PRO A 1 653 ? 12.833 -2.342 20.822 1.00 95.44 653 PRO A C 1
ATOM 5093 O O . PRO A 1 653 ? 14.031 -2.624 20.853 1.00 95.44 653 PRO A O 1
ATOM 5096 N N . GLY A 1 654 ? 12.154 -2.012 21.923 1.00 94.00 654 GLY A N 1
ATOM 5097 C CA . GLY A 1 654 ? 12.762 -1.946 23.257 1.00 94.00 654 GLY A CA 1
ATOM 5098 C C . GLY A 1 654 ? 13.547 -3.208 23.650 1.00 94.00 654 GLY A C 1
ATOM 5099 O O . GLY A 1 654 ? 14.681 -3.077 24.104 1.00 94.00 654 GLY A O 1
ATOM 5100 N N . PRO A 1 655 ? 13.033 -4.431 23.400 1.00 94.12 655 PRO A N 1
ATOM 5101 C CA . PRO A 1 655 ? 13.763 -5.672 23.682 1.00 94.12 655 PRO A CA 1
ATOM 5102 C C . PRO A 1 655 ? 15.057 -5.887 22.877 1.00 94.12 655 PRO A C 1
ATOM 5104 O O . PRO A 1 655 ? 15.742 -6.881 23.101 1.00 94.12 655 PRO A O 1
ATOM 5107 N N . TRP A 1 656 ? 15.372 -5.035 21.893 1.00 95.75 656 TRP A N 1
ATOM 5108 C CA . TRP A 1 656 ? 16.609 -5.126 21.104 1.00 95.75 656 TRP A CA 1
ATOM 5109 C C . TRP A 1 656 ? 17.730 -4.231 21.630 1.00 95.75 656 TRP A C 1
ATOM 5111 O O . TRP A 1 656 ? 18.857 -4.339 21.144 1.00 95.75 656 TRP A O 1
ATOM 5121 N N . PHE A 1 657 ? 17.442 -3.387 22.622 1.00 95.81 657 PHE A N 1
ATOM 5122 C CA . PHE A 1 657 ? 18.472 -2.663 23.351 1.00 95.81 657 PHE A CA 1
ATOM 5123 C C . PHE A 1 657 ? 19.274 -3.623 24.233 1.00 95.81 657 PHE A C 1
ATOM 5125 O O . PHE A 1 657 ? 18.736 -4.553 24.835 1.00 95.81 657 PHE A O 1
ATOM 5132 N N . VAL A 1 658 ? 20.575 -3.375 24.305 1.00 95.06 658 VAL A N 1
ATOM 5133 C CA . VAL A 1 658 ? 21.509 -4.032 25.224 1.00 95.06 658 VAL A CA 1
ATOM 5134 C C . VAL A 1 658 ? 21.972 -3.033 26.281 1.00 95.06 658 VAL A C 1
ATOM 5136 O O . VAL A 1 658 ? 21.732 -1.835 26.158 1.00 95.06 658 VAL A O 1
ATOM 5139 N N . GLU A 1 659 ? 22.645 -3.499 27.333 1.00 92.12 659 GLU A N 1
ATOM 5140 C CA . GLU A 1 659 ? 23.079 -2.616 28.425 1.00 92.12 659 GLU A CA 1
ATOM 5141 C C . GLU A 1 659 ? 24.010 -1.492 27.933 1.00 92.12 659 GLU A C 1
ATOM 5143 O O . GLU A 1 659 ? 23.855 -0.345 28.351 1.00 92.12 659 GLU A O 1
ATOM 5148 N N . LYS A 1 660 ? 24.944 -1.819 27.027 1.00 92.94 660 LYS A N 1
ATOM 5149 C CA . LYS A 1 660 ? 25.892 -0.894 26.385 1.00 92.94 660 LYS A CA 1
ATOM 5150 C C . LYS A 1 660 ? 26.254 -1.352 24.975 1.00 92.94 660 LYS A C 1
ATOM 5152 O O . LYS A 1 660 ? 26.206 -2.547 24.687 1.00 92.94 660 LYS A O 1
ATOM 5157 N N . GLY A 1 661 ? 26.704 -0.416 24.150 1.00 92.69 661 GLY A N 1
ATOM 5158 C CA . GLY A 1 661 ? 27.091 -0.626 22.760 1.00 92.69 661 GLY A CA 1
ATOM 5159 C C . GLY A 1 661 ? 25.913 -0.565 21.791 1.00 92.69 661 GLY A C 1
ATOM 5160 O O . GLY A 1 661 ? 25.953 -1.233 20.762 1.00 92.69 661 GLY A O 1
ATOM 5161 N N . ASN A 1 662 ? 24.857 0.187 22.115 1.00 95.38 662 ASN A N 1
ATOM 5162 C CA . ASN A 1 662 ? 23.705 0.346 21.234 1.00 95.38 662 ASN A CA 1
ATOM 5163 C C . ASN A 1 662 ? 24.046 1.284 20.080 1.00 95.38 662 ASN A C 1
ATOM 5165 O O . ASN A 1 662 ? 24.194 2.489 20.282 1.00 95.38 662 ASN A O 1
ATOM 5169 N N . ILE A 1 663 ? 24.116 0.739 18.868 1.00 94.94 663 ILE A N 1
ATOM 5170 C CA . ILE A 1 663 ? 24.456 1.503 17.667 1.00 94.94 663 ILE A CA 1
ATOM 5171 C C . ILE A 1 663 ? 23.321 1.412 16.653 1.00 94.94 663 ILE A C 1
ATOM 5173 O O . ILE A 1 663 ? 22.866 0.320 16.300 1.00 94.94 663 ILE A O 1
ATOM 5177 N N . LEU A 1 664 ? 22.904 2.573 16.151 1.00 96.62 664 LEU A N 1
ATOM 5178 C CA . LEU A 1 664 ? 22.107 2.691 14.935 1.00 96.62 664 LEU A CA 1
ATOM 5179 C C . LEU A 1 664 ? 23.024 3.114 13.787 1.00 96.62 664 LEU A C 1
ATOM 5181 O O . LEU A 1 664 ? 23.620 4.183 13.835 1.00 96.62 664 LEU A O 1
ATOM 5185 N N . SER A 1 665 ? 23.116 2.305 12.741 1.00 95.62 665 SER A N 1
ATOM 5186 C CA . SER A 1 665 ? 23.882 2.600 11.532 1.00 95.62 665 SER A CA 1
ATOM 5187 C C . SER A 1 665 ? 22.948 2.815 10.348 1.00 95.62 665 SER A C 1
ATOM 5189 O O . SER A 1 665 ? 22.029 2.032 10.125 1.00 95.62 665 SER A O 1
ATOM 5191 N N . LEU A 1 666 ? 23.189 3.854 9.558 1.00 95.38 666 LEU A N 1
ATOM 5192 C CA . LEU A 1 666 ? 22.465 4.150 8.328 1.00 95.38 666 LEU A CA 1
ATOM 5193 C C . LEU A 1 666 ? 23.405 3.941 7.141 1.00 95.38 666 LEU A C 1
ATOM 5195 O O . LEU A 1 666 ? 24.393 4.661 7.013 1.00 95.38 666 LEU A O 1
ATOM 5199 N N . LEU A 1 667 ? 23.085 2.989 6.264 1.00 94.31 667 LEU A N 1
ATOM 5200 C CA . LEU A 1 667 ? 23.659 2.915 4.920 1.00 94.31 667 LEU A CA 1
ATOM 5201 C C . LEU A 1 667 ? 22.919 3.918 4.041 1.00 94.31 667 LEU A C 1
ATOM 5203 O O . LEU A 1 667 ? 21.765 3.681 3.691 1.00 94.31 667 LEU A O 1
ATOM 5207 N N . ILE A 1 668 ? 23.561 5.033 3.722 1.00 94.31 668 ILE A N 1
ATOM 5208 C CA . ILE A 1 668 ? 22.965 6.168 3.022 1.00 94.31 668 ILE A CA 1
ATOM 5209 C C . ILE A 1 668 ? 23.389 6.157 1.562 1.00 94.31 668 ILE A C 1
ATOM 5211 O O . ILE A 1 668 ? 24.556 5.947 1.240 1.00 94.31 668 ILE A O 1
ATOM 5215 N N . GLU A 1 669 ? 22.437 6.452 0.685 1.00 93.94 669 GLU A N 1
ATOM 5216 C CA . GLU A 1 669 ? 22.658 6.617 -0.743 1.00 93.94 669 GLU A CA 1
ATOM 5217 C C . GLU A 1 669 ? 22.072 7.949 -1.208 1.00 93.94 669 GLU A C 1
ATOM 5219 O O . GLU A 1 669 ? 20.866 8.185 -1.078 1.00 93.94 669 GLU A O 1
ATOM 5224 N N . ALA A 1 670 ? 22.917 8.803 -1.783 1.00 95.31 670 ALA A N 1
ATOM 5225 C CA . ALA A 1 670 ? 22.484 10.031 -2.431 1.00 95.31 670 ALA A CA 1
ATOM 5226 C C . ALA A 1 670 ? 21.755 9.712 -3.738 1.00 95.31 670 ALA A C 1
ATOM 5228 O O . ALA A 1 670 ? 22.311 9.109 -4.657 1.00 95.31 670 ALA A O 1
ATOM 5229 N N . THR A 1 671 ? 20.490 10.116 -3.810 1.00 95.62 671 THR A N 1
ATOM 5230 C CA . THR A 1 671 ? 19.593 9.817 -4.934 1.00 95.62 671 THR A CA 1
ATOM 5231 C C . THR A 1 671 ? 19.326 11.021 -5.832 1.00 95.62 671 THR A C 1
ATOM 5233 O O . THR A 1 671 ? 18.924 10.834 -6.984 1.00 95.62 671 THR A O 1
ATOM 5236 N N . GLY A 1 672 ? 19.560 12.237 -5.333 1.00 94.25 672 GLY A N 1
ATOM 5237 C CA . GLY A 1 672 ? 19.390 13.495 -6.061 1.00 94.25 672 GLY A CA 1
ATOM 5238 C C . GLY A 1 672 ? 20.667 14.333 -6.131 1.00 94.25 672 GLY A C 1
ATOM 5239 O O . GLY A 1 672 ? 21.768 13.836 -5.884 1.00 94.25 672 GLY A O 1
ATOM 5240 N N . MET A 1 673 ? 20.508 15.603 -6.508 1.00 93.75 673 MET A N 1
ATOM 5241 C CA . MET A 1 673 ? 21.621 16.523 -6.776 1.00 93.75 673 MET A CA 1
ATOM 5242 C C . MET A 1 673 ? 22.026 17.357 -5.558 1.00 93.75 673 MET A C 1
ATOM 5244 O O . MET A 1 673 ? 23.153 17.843 -5.511 1.00 93.75 673 MET A O 1
ATOM 5248 N N . GLU A 1 674 ? 21.142 17.508 -4.569 1.00 95.75 674 GLU A N 1
ATOM 5249 C CA . GLU A 1 674 ? 21.425 18.241 -3.331 1.00 95.75 674 GLU A CA 1
ATOM 5250 C C . GLU A 1 674 ? 21.167 17.376 -2.085 1.00 95.75 674 GLU A C 1
ATOM 5252 O O . GLU A 1 674 ? 20.375 17.762 -1.215 1.00 95.75 674 GLU A O 1
ATOM 5257 N N . PRO A 1 675 ? 21.809 16.198 -1.976 1.00 96.88 675 PRO A N 1
ATOM 5258 C CA . PRO A 1 675 ? 21.624 15.317 -0.830 1.00 96.88 675 PRO A CA 1
ATOM 5259 C C . PRO A 1 675 ? 22.073 15.999 0.469 1.00 96.88 675 PRO A C 1
ATOM 5261 O O . PRO A 1 675 ? 23.173 16.551 0.566 1.00 96.88 675 PRO A O 1
ATOM 5264 N N . ILE A 1 676 ? 21.225 15.943 1.495 1.00 97.88 676 ILE A N 1
ATOM 5265 C CA . ILE A 1 676 ? 21.536 16.496 2.816 1.00 97.88 676 ILE A CA 1
ATOM 5266 C C . ILE A 1 676 ? 20.813 15.739 3.923 1.00 97.88 676 ILE A C 1
ATOM 5268 O O . ILE A 1 676 ? 19.629 15.433 3.808 1.00 97.88 676 ILE A O 1
ATOM 5272 N N . ILE A 1 677 ? 21.533 15.496 5.016 1.00 97.81 677 ILE A N 1
ATOM 5273 C CA . ILE A 1 677 ? 20.985 15.041 6.293 1.00 97.81 677 ILE A CA 1
ATOM 5274 C C . ILE A 1 677 ? 21.138 16.182 7.290 1.00 97.81 677 ILE A C 1
ATOM 5276 O O . ILE A 1 677 ? 22.255 16.592 7.610 1.00 97.81 677 ILE A O 1
ATOM 5280 N N . GLU A 1 678 ? 20.016 16.703 7.764 1.00 97.81 678 GLU A N 1
ATOM 5281 C CA . GLU A 1 678 ? 19.949 17.874 8.638 1.00 97.81 678 GLU A CA 1
ATOM 5282 C C . GLU A 1 678 ? 19.982 17.498 10.117 1.00 97.81 678 GLU A C 1
ATOM 5284 O O . GLU A 1 678 ? 20.520 18.245 10.931 1.00 97.81 678 GLU A O 1
ATOM 5289 N N . GLY A 1 679 ? 19.432 16.337 10.468 1.00 97.31 679 GLY A N 1
ATOM 5290 C CA . GLY A 1 679 ? 19.363 15.888 11.849 1.00 97.31 679 GLY A CA 1
ATOM 5291 C C . GLY A 1 679 ? 18.645 14.556 12.015 1.00 97.31 679 GLY A C 1
ATOM 5292 O O . GLY A 1 679 ? 18.125 13.981 11.059 1.00 97.31 679 GLY A O 1
ATOM 5293 N N . MET A 1 680 ? 18.602 14.086 13.258 1.00 97.81 680 MET A N 1
ATOM 5294 C CA . MET A 1 680 ? 17.845 12.909 13.672 1.00 97.81 680 MET A CA 1
ATOM 5295 C C . MET A 1 680 ? 17.048 13.239 14.936 1.00 97.81 680 MET A C 1
ATOM 5297 O O . MET A 1 680 ? 17.590 13.855 15.859 1.00 97.81 680 MET A O 1
ATOM 5301 N N . THR A 1 681 ? 15.785 12.824 14.990 1.00 97.62 681 THR A N 1
ATOM 5302 C CA . THR A 1 681 ? 14.941 12.909 16.187 1.00 97.62 681 THR A CA 1
ATOM 5303 C C . THR A 1 681 ? 14.513 11.515 16.639 1.00 97.62 681 THR A C 1
ATOM 5305 O O . THR A 1 681 ? 14.370 10.583 15.844 1.00 97.62 681 THR A O 1
ATOM 5308 N N . LEU A 1 682 ? 14.375 11.370 17.956 1.00 96.88 682 LEU A N 1
ATOM 5309 C CA . LEU A 1 682 ? 13.940 10.160 18.638 1.00 96.88 682 LEU A CA 1
ATOM 5310 C C . LEU A 1 682 ? 12.590 10.422 19.299 1.00 96.88 682 LEU A C 1
ATOM 5312 O O . LEU A 1 682 ? 12.429 11.393 20.043 1.00 96.88 682 LEU A O 1
ATOM 5316 N N . GLU A 1 683 ? 11.640 9.536 19.051 1.00 94.75 683 GLU A N 1
ATOM 5317 C CA . GLU A 1 683 ? 10.299 9.569 19.614 1.00 94.75 683 GLU A CA 1
ATOM 5318 C C . GLU A 1 683 ? 10.113 8.336 20.506 1.00 94.75 683 GLU A C 1
ATOM 5320 O O . GLU A 1 683 ? 9.964 7.211 20.027 1.00 94.75 683 GLU A O 1
ATOM 5325 N N . TYR A 1 684 ? 10.186 8.541 21.822 1.00 91.62 684 TYR A N 1
ATOM 5326 C CA . TYR A 1 684 ? 10.118 7.463 22.809 1.00 91.62 684 TYR A CA 1
ATOM 5327 C C . TYR A 1 684 ? 8.673 7.110 23.157 1.00 91.62 684 TYR A C 1
ATOM 5329 O O . TYR A 1 684 ? 7.861 8.008 23.388 1.00 91.62 684 TYR A O 1
ATOM 5337 N N . ILE A 1 685 ? 8.406 5.810 23.268 1.00 87.75 685 ILE A N 1
ATOM 5338 C CA . ILE A 1 685 ? 7.088 5.234 23.566 1.00 87.75 685 ILE A CA 1
ATOM 5339 C C . ILE A 1 685 ? 6.978 4.887 25.052 1.00 87.75 685 ILE A C 1
ATOM 5341 O O . ILE A 1 685 ? 8.008 4.486 25.658 1.00 87.75 685 ILE A O 1
#

Foldseek 3Di:
DDADAAADEDDLLPLCLLVVLLVVQVVQVVVVHFHHHQEYALQLLSVLSNLLSGHLHDNHPPQAFAFCWFLNWAWAQVDDPLFSIATAFRQQQQVHCAGNQRFGAPSLLVVLQVVQLCVAQPPQSSPWDKDQPDFKDKDKPADRVVRTWIWTQTPVGWIWTWDAHSAQAKIKMWIDGPPDTDMAIAHHSHIATKTAQAAPVVLVAHWTFHIKSWGFSHWAHDDQEIETETEGPWKIKTKTQHQPKDWPDNVQADNRIGIFIGAFTWTWIDDPSHIYIYGYHYSSQSSQADSVRDGNPRDRDPDFDWDFDDFFKWKDFDPCLLQAPKDWWFFAFPVVVVAQFFKKKKKDFDPAFWKKKFFQAAQKKFKDQVPDTQFMAGALGAIDIGTGDGHRMMIIMHGHSHAAPDADPLHQSNHNPRTYHTHWMWTFPDKAFPQWFWFKDFDDPDPLVVVVDDDPPPGDTGGQLDQDDFDFFGWMKTKDKDFAAQPFQWKKKAFAQAPWWKWKDKQSHTQGTQRNSHRMGTPNVRDDHGDMIMMMITTTHRGSRRGRGGIMITGIHIGTTIIMRDDHSLCVLVSQPDDTHTDDPKDWDAAFGKMKMKGFCLPPDAAKKKKFWDWAQKWKFKAKLSIGQTTAHHHDPNGRNYDSRDRGITIDHSVSDDNGDIMIMIGMTRRDHTTITGGMIMTHD